Protein AF-A0A6G2KFV8-F1 (afdb_monomer)

Solvent-accessible surface area (backbone atoms only — not comparable to full-atom values): 31837 Å² total; per-residue (Å²): 136,83,90,79,91,78,92,77,85,84,80,80,82,82,79,88,70,97,73,97,74,91,83,79,81,68,75,62,82,68,76,101,48,87,56,85,79,65,83,84,80,94,67,101,70,89,86,90,82,91,81,86,88,82,90,82,88,82,77,94,87,75,88,81,57,76,75,61,52,57,63,55,63,76,72,65,71,82,65,66,60,55,58,54,51,53,56,53,50,54,60,48,49,65,55,48,68,64,46,82,80,54,82,88,60,75,66,58,58,55,54,52,43,51,51,52,48,50,56,52,33,51,54,20,47,77,71,74,42,78,67,59,44,83,49,84,52,51,34,25,35,55,49,11,44,48,27,55,77,68,27,35,41,52,61,57,42,61,56,43,40,44,61,64,44,41,33,22,31,47,71,41,48,39,37,67,49,77,40,72,47,49,57,52,39,72,85,55,85,88,72,70,73,74,64,59,76,61,66,69,60,56,49,52,53,50,51,52,53,36,61,73,32,73,68,43,31,50,58,71,61,38,82,67,45,44,28,35,14,67,7,70,28,71,66,66,71,47,54,21,41,22,43,34,32,25,33,65,24,56,48,67,78,38,68,79,46,40,50,76,36,30,37,39,33,26,30,29,41,32,85,76,28,39,60,39,79,96,55,61,41,39,37,35,24,39,36,72,60,64,48,75,49,43,64,24,19,45,43,41,28,79,56,73,66,79,53,51,69,63,31,34,49,42,58,59,68,61,93,93,59,80,80,94,64,61,60,47,72,49,80,41,79,47,82,33,45,46,57,47,85,78,41,58,83,84,44,71,53,50,88,44,73,69,47,36,54,50,32,45,50,55,29,61,73,51,50,40,73,40,67,64,47,79,29,41,56,37,66,17,78,38,52,53,63,59,84,46,34,39,42,39,30,28,72,43,41,72,56,42,72,73,68,48,47,18,31,44,31,42,35,36,41,26,31,41,93,90,39,83,34,71,29,27,31,35,47,38,38,34,38,62,89,79,37,31,52,53,84,57,70,60,88,95,56,99,40,61,49,78,38,42,29,69,42,78,75,56,74,52,32,38,26,39,72,90,39,55,36,24,48,47,52,55,35,78,53,58,87,89,39,72,40,29,57,54,36,36,52,52,48,56,70,54,44,56,76,73,35,69,26,42,37,38,52,28,83,67,43,69,57,86,58,27,27,19,51,45,24,30,72,94,42,50,47,61,56,57,37,46,76,65,68,34,36,48,72,22,68,70,44,43,73,55,45,72,72,47,83,87,38,92,82,61,120

Sequence (555 aa):
MEHQYIDGHDTCTSYNMRQNRTICILACMVGVTIILLSISIQNDSLLNGAHAGYMVSLKPDIVYSGTALLQAIASYDVLGILGVYAYATDKIDDKYNQVRKSKSVPGVYNEMRLYMLDLINMERSRAGLDPVVLGYNTAAQRHADSMLQNCFAGHWGINGLKPYMRYSLAGGYHPNGENVSGLEFCIEESHGYLPKGPLPEELEETMEGFMNSPGHRANILNPHNYAVNIGLAWDSYNIKVVQHFESNYVRFIEYPDIRNGVLTMSGSAVNSAALKPNNLQVQIYYDPTPHVLTLGQTSRTFCYNFGEIVTALRPPLDAGYYYTTDIFTTTGGGDRCPDPYDIPALAPAPTSPSDAYQLFLEAVDNISYAAPATNPWTDADVMYTSGDLFEVEADISSIIHRHGSGVYSIVVWGIAHGETAQIAEVALFYDAVLGGTYHWLDDLHWNTFRGKLTRIVNVDTLEIDDKLYRLALIDVPPSYDAAYHNATNIVQNACLPDSIVHVHIDRGQMDAPVHAQVWCKDIHLQSALLDGGHVDFDFVQCRATELKGDWVRCP

Mean predicted aligned error: 17.6 Å

pLDDT: mean 75.96, std 24.41, range [22.45, 98.81]

Nearest PDB structures (foldseek):
  8th8-assembly1_P  TM=5.393E-01  e=2.155E-07  Tetrahymena thermophila
  3lx0-assembly1_A  TM=8.471E-01  e=2.747E-04  Staphylococcus aureus
  8tid-assembly1_P  TM=4.625E-01  e=1.314E-07  Tetrahymena thermophila
  8a1v-assembly1_F  TM=3.158E-01  e=7.214E+00  Vibrio cholerae
  7c80-assembly1_H  TM=1.572E-01  e=7.214E+00  Mus musculus

Secondary structure (DSSP, 8-state):
-----------------SSS------EEE-SS-EEE-------SS--------------TT-PPPHHHHHHHHTT--THHHHHHHHHHHHHHHHHHHHHTTSS--HHHHHHHHHHHHHHHHHHHHHTTPPPPEEP--SHHHHHHHHHHHTT--SSS-TTS--HHHHHHHTT--S-EEEEEES-SS---GGG-PPPP--HHHHHHHHHHHHHHSHHHHHHHT-TT--EEEEEEEE-SS-EEEEEEEE---EEEEEEEEEETTEEEEEEEE-TT-B--TT--EEEEEEEEPP-PPPHHHHTT-S-----EEEEEEEPPPPTT---S-SEEEE---SEEPPPGGGS-TTPPPP-SHHHHHHHHHHHHHT-EEPPPEEEEEEE-SEEEEETTEEEEEEE-HHHHHHH-SEEEEEEEEEEETTEEEEEEEEEEEEETTTTEEE---STT-TTEEEEEEEEE-SSSEEEETTEEEEETTEEPPPTTSHHHHHHHHHHHHHS-TT-EEEEEE-GGG-SSSEEEEEEETTEEHHHHHHHTTSSEE-HHHHHH-SGGGG-TT--

Structure (mmCIF, N/CA/C/O backbone):
data_AF-A0A6G2KFV8-F1
#
_entry.id   AF-A0A6G2KFV8-F1
#
loop_
_atom_site.group_PDB
_atom_site.id
_atom_site.type_symbol
_atom_site.label_atom_id
_atom_site.label_alt_id
_atom_site.label_comp_id
_atom_site.label_asym_id
_atom_site.label_entity_id
_atom_site.label_seq_id
_atom_site.pdbx_PDB_ins_code
_atom_site.Cartn_x
_atom_site.Cartn_y
_atom_site.Cartn_z
_atom_site.occupancy
_atom_site.B_iso_or_equiv
_atom_site.auth_seq_id
_atom_site.auth_comp_id
_atom_site.auth_asym_id
_atom_site.auth_atom_id
_atom_site.pdbx_PDB_model_num
ATOM 1 N N . MET A 1 1 ? 73.328 3.911 -37.336 1.00 32.44 1 MET A N 1
ATOM 2 C CA . MET A 1 1 ? 72.843 3.983 -38.728 1.00 32.44 1 MET A CA 1
ATOM 3 C C . MET A 1 1 ? 71.522 3.249 -38.777 1.00 32.44 1 MET A C 1
ATOM 5 O O . MET A 1 1 ? 71.412 2.237 -38.104 1.00 32.44 1 MET A O 1
ATOM 9 N N . GLU A 1 2 ? 70.587 3.822 -39.533 1.00 23.27 2 GLU A N 1
ATOM 10 C CA . GLU A 1 2 ? 69.222 3.356 -39.825 1.00 23.27 2 GLU A CA 1
ATOM 11 C C . GLU A 1 2 ? 68.174 3.520 -38.713 1.00 23.27 2 GLU A C 1
ATOM 13 O O . GLU A 1 2 ? 67.916 2.645 -37.896 1.00 23.27 2 GLU A O 1
ATOM 18 N N . HIS A 1 3 ? 67.531 4.693 -38.754 1.00 22.45 3 HIS A N 1
ATOM 19 C CA . HIS A 1 3 ? 66.114 4.842 -38.442 1.00 22.45 3 HIS A CA 1
ATOM 20 C C . HIS A 1 3 ? 65.296 4.242 -39.596 1.00 22.45 3 HIS A C 1
ATOM 22 O O . HIS A 1 3 ? 65.500 4.629 -40.748 1.00 22.45 3 HIS A O 1
ATOM 28 N N . GLN A 1 4 ? 64.333 3.377 -39.283 1.00 22.66 4 GLN A N 1
ATOM 29 C CA . GLN A 1 4 ? 63.167 3.125 -40.127 1.00 22.66 4 GLN A CA 1
ATOM 30 C C . GLN A 1 4 ? 61.898 3.464 -39.339 1.00 22.66 4 GLN A C 1
ATOM 32 O O . GLN A 1 4 ? 61.749 3.091 -38.178 1.00 22.66 4 GLN A O 1
ATOM 37 N N . TYR A 1 5 ? 61.033 4.229 -40.000 1.00 24.56 5 TYR A N 1
ATOM 38 C CA . TYR A 1 5 ? 59.686 4.627 -39.600 1.00 24.56 5 TYR A CA 1
ATOM 39 C C . TYR A 1 5 ? 58.733 3.423 -39.604 1.00 24.56 5 TYR A C 1
ATOM 41 O O . TYR A 1 5 ? 58.722 2.674 -40.580 1.00 24.56 5 TYR A O 1
ATOM 49 N N . ILE A 1 6 ? 57.871 3.319 -38.589 1.00 25.27 6 ILE A N 1
ATOM 50 C CA . ILE A 1 6 ? 56.528 2.732 -38.704 1.00 25.27 6 ILE A CA 1
ATOM 51 C C . ILE A 1 6 ? 55.575 3.662 -37.937 1.00 25.27 6 ILE A C 1
ATOM 53 O O . ILE A 1 6 ? 55.817 3.957 -36.767 1.00 25.27 6 ILE A O 1
ATOM 57 N N . ASP A 1 7 ? 54.542 4.147 -38.630 1.00 28.91 7 ASP A N 1
ATOM 58 C CA . ASP A 1 7 ? 53.441 4.960 -38.102 1.00 28.91 7 ASP A CA 1
ATOM 59 C C . ASP A 1 7 ? 52.722 4.248 -36.945 1.00 28.91 7 ASP A C 1
ATOM 61 O O . ASP A 1 7 ? 52.235 3.126 -37.098 1.00 28.91 7 ASP A O 1
ATOM 65 N N . GLY A 1 8 ? 52.631 4.918 -35.795 1.00 26.02 8 GLY A N 1
ATOM 66 C CA . GLY A 1 8 ? 51.785 4.520 -34.674 1.00 26.02 8 GLY A CA 1
ATOM 67 C C . GLY A 1 8 ? 50.514 5.361 -34.661 1.00 26.02 8 GLY A C 1
ATOM 68 O O . GLY A 1 8 ? 50.577 6.579 -34.532 1.00 26.02 8 GLY A O 1
ATOM 69 N N . HIS A 1 9 ? 49.363 4.708 -34.805 1.00 24.81 9 HIS A N 1
ATOM 70 C CA . HIS A 1 9 ? 48.055 5.310 -34.576 1.00 24.81 9 HIS A CA 1
ATOM 71 C C . HIS A 1 9 ? 47.900 5.692 -33.095 1.00 24.81 9 HIS A C 1
ATOM 73 O O . HIS A 1 9 ? 47.838 4.816 -32.234 1.00 24.81 9 HIS A O 1
ATOM 79 N N . ASP A 1 10 ? 47.778 6.989 -32.813 1.00 26.77 10 ASP A N 1
ATOM 80 C CA . ASP A 1 10 ? 47.291 7.500 -31.533 1.00 26.77 10 ASP A CA 1
ATOM 81 C C . ASP A 1 10 ? 45.791 7.189 -31.397 1.00 26.77 10 ASP A C 1
ATOM 83 O O . ASP A 1 10 ? 44.950 7.786 -32.074 1.00 26.77 10 ASP A O 1
ATOM 87 N N . THR A 1 11 ? 45.424 6.262 -30.513 1.00 24.95 11 THR A N 1
ATOM 88 C CA . THR A 1 11 ? 44.036 6.093 -30.061 1.00 24.95 11 THR A CA 1
ATOM 89 C C . THR A 1 11 ? 43.848 6.795 -28.720 1.00 24.95 11 THR A C 1
ATOM 91 O O . THR A 1 11 ? 44.045 6.202 -27.663 1.00 24.95 11 THR A O 1
ATOM 94 N N . CYS A 1 12 ? 43.435 8.063 -28.756 1.00 22.55 12 CYS A N 1
ATOM 95 C CA . CYS A 1 12 ? 42.769 8.710 -27.627 1.00 22.55 12 CYS A CA 1
ATOM 96 C C . CYS A 1 12 ? 41.300 8.268 -27.613 1.00 22.55 12 CYS A C 1
ATOM 98 O O . CYS A 1 12 ? 40.485 8.801 -28.363 1.00 22.55 12 CYS A O 1
ATOM 100 N N . THR A 1 13 ? 40.932 7.309 -26.765 1.00 25.12 13 THR A N 1
ATOM 101 C CA . THR A 1 13 ? 39.520 7.067 -26.437 1.00 25.12 13 THR A CA 1
ATOM 102 C C . THR A 1 13 ? 39.031 8.174 -25.508 1.00 25.12 13 THR A C 1
ATOM 104 O O . THR A 1 13 ? 39.343 8.193 -24.320 1.00 25.12 13 THR A O 1
ATOM 107 N N . SER A 1 14 ? 38.274 9.126 -26.055 1.00 23.16 14 SER A N 1
ATOM 108 C CA . SER A 1 14 ? 37.564 10.137 -25.276 1.00 23.16 14 SER A CA 1
ATOM 109 C C . SER A 1 14 ? 36.336 9.509 -24.608 1.00 23.16 14 SER A C 1
ATOM 111 O O . SER A 1 14 ? 35.347 9.230 -25.285 1.00 23.16 14 SER A O 1
ATOM 113 N N . TYR A 1 15 ? 36.380 9.309 -23.291 1.00 25.45 15 TYR A N 1
ATOM 114 C CA . TYR A 1 15 ? 35.180 9.072 -22.485 1.00 25.45 15 TYR A CA 1
ATOM 115 C C . TYR A 1 15 ? 34.591 10.434 -22.098 1.00 25.45 15 TYR A C 1
ATOM 117 O O . TYR A 1 15 ? 35.244 11.241 -21.434 1.00 25.45 15 TYR A O 1
ATOM 125 N N . ASN A 1 16 ? 33.385 10.734 -22.574 1.00 24.31 16 ASN A N 1
ATOM 126 C CA . ASN A 1 16 ? 32.727 12.018 -22.347 1.00 24.31 16 ASN A CA 1
ATOM 127 C C . ASN A 1 16 ? 31.966 11.967 -21.012 1.00 24.31 16 ASN A C 1
ATOM 129 O O . ASN A 1 16 ? 30.789 11.624 -20.979 1.00 24.31 16 ASN A O 1
ATOM 133 N N . MET A 1 17 ? 32.648 12.273 -19.903 1.00 28.81 17 MET A N 1
ATOM 134 C CA . MET A 1 17 ? 32.009 12.478 -18.600 1.00 28.81 17 MET A CA 1
ATOM 135 C C . MET A 1 17 ? 31.539 13.929 -18.484 1.00 28.81 17 MET A C 1
ATOM 137 O O . MET A 1 17 ? 32.348 14.858 -18.400 1.00 28.81 17 MET A O 1
ATOM 141 N N . ARG A 1 18 ? 30.222 14.145 -18.427 1.00 27.22 18 ARG A N 1
ATOM 142 C CA . ARG A 1 18 ? 29.662 15.419 -17.963 1.00 27.22 18 ARG A CA 1
ATOM 143 C C . ARG A 1 18 ? 29.877 15.532 -16.449 1.00 27.22 18 ARG A C 1
ATOM 145 O O . ARG A 1 18 ? 28.985 15.191 -15.692 1.00 27.22 18 ARG A O 1
ATOM 152 N N . GLN A 1 19 ? 31.067 15.993 -16.054 1.00 27.56 19 GLN A N 1
ATOM 153 C CA . GLN A 1 19 ? 31.366 16.992 -15.007 1.00 27.56 19 GLN A CA 1
ATOM 154 C C . GLN A 1 19 ? 32.869 16.943 -14.621 1.00 27.56 19 GLN A C 1
ATOM 156 O O . GLN A 1 19 ? 33.313 16.119 -13.833 1.00 27.56 19 GLN A O 1
ATOM 161 N N . ASN A 1 20 ? 33.659 17.853 -15.209 1.00 31.77 20 ASN A N 1
ATOM 162 C CA . ASN A 1 20 ? 34.931 18.445 -14.742 1.00 31.77 20 ASN A CA 1
ATOM 163 C C . ASN A 1 20 ? 35.922 17.634 -13.860 1.00 31.77 20 ASN A C 1
ATOM 165 O O . ASN A 1 20 ? 36.468 18.173 -12.895 1.00 31.77 20 ASN A O 1
ATOM 169 N N . ARG A 1 21 ? 36.278 16.396 -14.230 1.00 27.09 21 ARG A N 1
ATOM 170 C CA . ARG A 1 21 ? 37.539 15.756 -13.793 1.00 27.09 21 ARG A CA 1
ATOM 171 C C . ARG A 1 21 ? 38.174 14.973 -14.943 1.00 27.09 21 ARG A C 1
ATOM 173 O O . ARG A 1 21 ? 37.601 14.000 -15.417 1.00 27.09 21 ARG A O 1
ATOM 180 N N . THR A 1 22 ? 39.361 15.386 -15.383 1.00 29.83 22 THR A N 1
ATOM 181 C CA . THR A 1 22 ? 40.116 14.699 -16.444 1.00 29.83 22 THR A CA 1
ATOM 182 C C . THR A 1 22 ? 41.170 13.793 -15.813 1.00 29.83 22 THR A C 1
ATOM 184 O O . THR A 1 22 ? 42.077 14.282 -15.144 1.00 29.83 22 THR A O 1
ATOM 187 N N . ILE A 1 23 ? 41.072 12.481 -16.032 1.00 30.88 23 ILE A N 1
ATOM 188 C CA . ILE A 1 23 ? 42.118 11.506 -15.694 1.00 30.88 23 ILE A CA 1
ATOM 189 C C . ILE A 1 23 ? 42.768 11.069 -17.011 1.00 30.88 23 ILE A C 1
ATOM 191 O O . ILE A 1 23 ? 42.093 10.511 -17.872 1.00 30.88 23 ILE A O 1
ATOM 195 N N . CYS A 1 24 ? 44.069 11.318 -17.179 1.00 27.39 24 CYS A N 1
ATOM 196 C CA . CYS A 1 24 ? 44.839 10.810 -18.318 1.00 27.39 24 CYS A CA 1
ATOM 197 C C . CYS A 1 24 ? 45.619 9.563 -17.891 1.00 27.39 24 CYS A C 1
ATOM 199 O O . CYS A 1 24 ? 46.504 9.651 -17.040 1.00 27.39 24 CYS A O 1
ATOM 201 N N . ILE A 1 25 ? 45.316 8.415 -18.496 1.00 31.41 25 ILE A N 1
ATOM 202 C CA . ILE A 1 25 ? 46.063 7.167 -18.304 1.00 31.41 25 ILE A CA 1
ATOM 203 C C . ILE A 1 25 ? 46.905 6.930 -19.555 1.00 31.41 25 ILE A C 1
ATOM 205 O O . ILE A 1 25 ? 46.363 6.764 -20.645 1.00 31.41 25 ILE A O 1
ATOM 209 N N . LEU A 1 26 ? 48.231 6.900 -19.400 1.00 30.39 26 LEU A N 1
ATOM 210 C CA . LEU A 1 26 ? 49.140 6.441 -20.447 1.00 30.39 26 LEU A CA 1
ATOM 211 C C . LEU A 1 26 ? 49.479 4.972 -20.166 1.00 30.39 26 LEU A C 1
ATOM 213 O O . LEU A 1 26 ? 50.249 4.671 -19.253 1.00 30.39 26 LEU A O 1
ATOM 217 N N . ALA A 1 27 ? 48.884 4.053 -20.923 1.00 33.19 27 ALA A N 1
ATOM 218 C CA . ALA A 1 27 ? 49.210 2.632 -20.865 1.00 33.19 27 ALA A CA 1
ATOM 219 C C . ALA A 1 27 ? 49.911 2.227 -22.163 1.00 33.19 27 ALA A C 1
ATOM 221 O O . ALA A 1 27 ? 49.411 2.495 -23.252 1.00 33.19 27 ALA A O 1
ATOM 222 N N . CYS A 1 28 ? 51.069 1.578 -22.049 1.00 27.94 28 CYS A N 1
ATOM 223 C CA . CYS A 1 28 ? 51.788 1.024 -23.191 1.00 27.94 28 CYS A CA 1
ATOM 224 C C . CYS A 1 28 ? 51.778 -0.503 -23.060 1.00 27.94 28 CYS A C 1
ATOM 226 O O . CYS A 1 28 ? 52.271 -1.041 -22.068 1.00 27.94 28 CYS A O 1
ATOM 228 N N . MET A 1 29 ? 51.178 -1.202 -24.026 1.00 26.39 29 MET A N 1
ATOM 229 C CA . MET A 1 29 ? 51.143 -2.665 -24.039 1.00 26.39 29 MET A CA 1
ATOM 230 C C . MET A 1 29 ? 52.437 -3.222 -24.634 1.00 26.39 29 MET A C 1
ATOM 232 O O . MET A 1 29 ? 52.751 -2.975 -25.796 1.00 26.39 29 MET A O 1
ATOM 236 N N . VAL A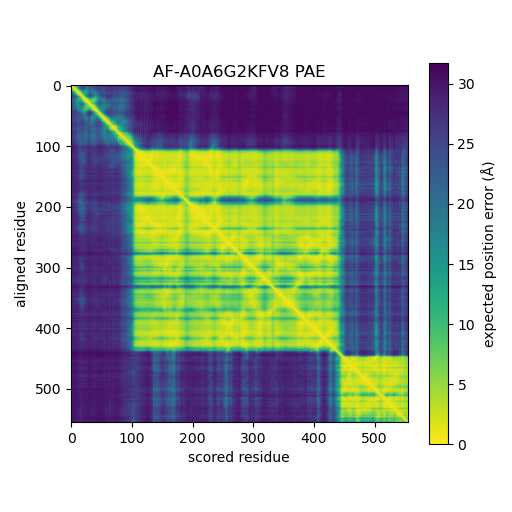 1 30 ? 53.148 -4.045 -23.863 1.00 29.17 30 VAL A N 1
ATOM 237 C CA . VAL A 1 30 ? 54.183 -4.947 -24.385 1.00 29.17 30 VAL A CA 1
ATOM 238 C C . VAL A 1 30 ? 53.871 -6.354 -23.870 1.00 29.17 30 VAL A C 1
ATOM 240 O O . VAL A 1 30 ? 54.251 -6.725 -22.763 1.00 29.17 30 VAL A O 1
ATOM 243 N N . GLY A 1 31 ? 53.140 -7.139 -24.666 1.00 44.56 31 GLY A N 1
ATOM 244 C CA . GLY A 1 31 ? 52.708 -8.496 -24.298 1.00 44.56 31 GLY A CA 1
ATOM 245 C C . GLY A 1 31 ? 51.585 -8.546 -23.246 1.00 44.56 31 GLY A C 1
ATOM 246 O O . GLY A 1 31 ? 50.842 -7.586 -23.073 1.00 44.56 31 GLY A O 1
ATOM 247 N N . VAL A 1 32 ? 51.447 -9.684 -22.546 1.00 28.80 32 VAL A N 1
ATOM 248 C CA . VAL A 1 32 ? 50.352 -9.989 -21.585 1.00 28.80 32 VAL A CA 1
ATOM 249 C C . VAL A 1 32 ? 50.606 -9.368 -20.199 1.00 28.80 32 VAL A C 1
ATOM 251 O O . VAL A 1 32 ? 50.315 -9.953 -19.160 1.00 28.80 32 VAL A O 1
ATOM 254 N N . THR A 1 33 ? 51.228 -8.194 -20.135 1.00 28.53 33 THR A N 1
ATOM 255 C CA . THR A 1 33 ? 51.531 -7.530 -18.861 1.00 28.53 33 THR A CA 1
ATOM 256 C C . THR A 1 33 ? 51.284 -6.036 -18.993 1.00 28.53 33 THR A C 1
ATOM 258 O O . THR A 1 33 ? 51.899 -5.364 -19.817 1.00 28.53 33 THR A O 1
ATOM 261 N N . ILE A 1 34 ? 50.365 -5.519 -18.175 1.00 32.94 34 ILE A N 1
ATOM 262 C CA . ILE A 1 34 ? 50.053 -4.091 -18.093 1.00 32.94 34 ILE A CA 1
ATOM 263 C C . ILE A 1 34 ? 51.045 -3.453 -17.117 1.00 32.94 34 ILE A C 1
ATOM 265 O O . ILE A 1 34 ? 51.062 -3.790 -15.935 1.00 32.94 34 ILE A O 1
ATOM 269 N N . ILE A 1 35 ? 51.877 -2.534 -17.611 1.00 31.20 35 ILE A N 1
ATOM 270 C CA . ILE A 1 35 ? 52.772 -1.723 -16.780 1.00 31.20 35 ILE A CA 1
ATOM 271 C C . ILE A 1 35 ? 52.140 -0.335 -16.630 1.00 31.20 35 ILE A C 1
ATOM 273 O O . ILE A 1 35 ? 52.079 0.435 -17.587 1.00 31.20 35 ILE A O 1
ATOM 277 N N . LEU A 1 36 ? 51.672 -0.010 -15.422 1.00 30.59 36 LEU A N 1
ATOM 278 C CA . LEU A 1 36 ? 51.226 1.338 -15.057 1.00 30.59 36 LEU A CA 1
ATOM 279 C C . LEU A 1 36 ? 52.456 2.219 -14.813 1.00 30.59 36 LEU A C 1
ATOM 281 O O . LEU A 1 36 ? 53.179 2.013 -13.839 1.00 30.59 36 LEU A O 1
ATOM 285 N N . LEU A 1 37 ? 52.713 3.184 -15.701 1.00 30.09 37 LEU A N 1
ATOM 286 C CA . LEU A 1 37 ? 53.925 4.012 -15.636 1.00 30.09 37 LEU A CA 1
ATOM 287 C C . LEU A 1 37 ? 53.762 5.348 -14.894 1.00 30.09 37 LEU A C 1
ATOM 289 O O . LEU A 1 37 ? 54.775 5.972 -14.597 1.00 30.09 37 LEU A O 1
ATOM 293 N N . SER A 1 38 ? 52.551 5.804 -14.555 1.00 31.42 38 SER A N 1
ATOM 294 C CA . SER A 1 38 ? 52.304 6.854 -13.540 1.00 31.42 38 SER A CA 1
ATOM 295 C C . SER A 1 38 ? 50.818 7.213 -13.445 1.00 31.42 38 SER A C 1
ATOM 297 O O . SER A 1 38 ? 50.077 7.093 -14.416 1.00 31.42 38 SER A O 1
ATOM 299 N N . ILE A 1 39 ? 50.400 7.696 -12.272 1.00 31.22 39 ILE A N 1
ATOM 300 C CA . ILE A 1 39 ? 49.141 8.420 -12.062 1.00 31.22 39 ILE A CA 1
ATOM 301 C C . ILE A 1 39 ? 49.542 9.829 -11.620 1.00 31.22 39 ILE A C 1
ATOM 303 O O . ILE A 1 39 ? 50.256 9.979 -10.630 1.00 31.22 39 ILE A O 1
ATOM 307 N N . SER A 1 40 ? 49.121 10.861 -12.353 1.00 28.83 40 SER A N 1
ATOM 308 C CA . SER A 1 40 ? 49.278 12.254 -11.925 1.00 28.83 40 SER A CA 1
ATOM 309 C C . SER A 1 40 ? 47.907 12.816 -11.574 1.00 28.83 40 SER A C 1
ATOM 311 O O . SER A 1 40 ? 47.023 12.881 -12.424 1.00 28.83 40 SER A O 1
ATOM 313 N N . ILE A 1 41 ? 47.732 13.196 -10.309 1.00 29.50 41 ILE A N 1
ATOM 314 C CA . ILE A 1 41 ? 46.563 13.929 -9.823 1.00 29.50 41 ILE A CA 1
ATOM 315 C C . ILE A 1 41 ? 47.029 15.371 -9.632 1.00 29.50 41 ILE A C 1
ATOM 317 O O . ILE A 1 41 ? 47.791 15.654 -8.709 1.00 29.50 41 ILE A O 1
ATOM 321 N N . GLN A 1 42 ? 46.619 16.286 -10.509 1.00 27.58 42 GLN A N 1
ATOM 322 C CA . GLN A 1 42 ? 46.825 17.712 -10.263 1.00 27.58 42 GLN A CA 1
ATOM 323 C C . GLN A 1 42 ? 45.764 18.204 -9.278 1.00 27.58 42 GLN A C 1
ATOM 325 O O . GLN A 1 42 ? 44.631 18.477 -9.659 1.00 27.58 42 GLN A O 1
ATOM 330 N N . ASN A 1 43 ? 46.156 18.328 -8.012 1.00 26.61 43 ASN A N 1
ATOM 331 C CA . ASN A 1 43 ? 45.535 19.254 -7.075 1.00 26.61 43 ASN A CA 1
ATOM 332 C C . ASN A 1 43 ? 46.543 20.374 -6.808 1.00 26.61 43 ASN A C 1
ATOM 334 O O . ASN A 1 43 ? 47.690 20.106 -6.442 1.00 26.61 43 ASN A O 1
ATOM 338 N N . ASP A 1 44 ? 46.120 21.624 -6.983 1.00 29.88 44 ASP A N 1
ATOM 339 C CA . ASP A 1 44 ? 46.871 22.789 -6.523 1.00 29.88 44 ASP A CA 1
ATOM 340 C C . ASP A 1 44 ? 46.979 22.747 -4.992 1.00 29.88 44 ASP A C 1
ATOM 342 O O . ASP A 1 44 ? 46.075 23.177 -4.281 1.00 29.88 44 ASP A O 1
ATOM 346 N N . SER A 1 45 ? 48.062 22.151 -4.484 1.00 25.05 45 SER A N 1
ATOM 347 C CA . SER A 1 45 ? 48.884 22.582 -3.338 1.00 25.05 45 SER A CA 1
ATOM 348 C C . SER A 1 45 ? 49.633 21.403 -2.689 1.00 25.05 45 SER A C 1
ATOM 350 O O . SER A 1 45 ? 49.042 20.435 -2.233 1.00 25.05 45 SER A O 1
ATOM 352 N N . LEU A 1 46 ? 50.964 21.553 -2.621 1.00 27.84 46 LEU A N 1
ATOM 353 C CA . LEU A 1 46 ? 51.902 20.984 -1.636 1.00 27.84 46 LEU A CA 1
ATOM 354 C C . LEU A 1 46 ? 51.860 19.463 -1.357 1.00 27.84 46 LEU A C 1
ATOM 356 O O . LEU A 1 46 ? 51.108 19.010 -0.505 1.00 27.84 46 LEU A O 1
ATOM 360 N N . LEU A 1 47 ? 52.833 18.719 -1.905 1.00 25.17 47 LEU A N 1
ATOM 361 C CA . LEU A 1 47 ? 53.897 18.036 -1.133 1.00 25.17 47 LEU A CA 1
ATOM 362 C C . LEU A 1 47 ? 54.801 17.182 -2.044 1.00 25.17 47 LEU A C 1
ATOM 364 O O . LEU A 1 47 ? 54.347 16.340 -2.811 1.00 25.17 47 LEU A O 1
ATOM 368 N N . ASN A 1 48 ? 56.110 17.411 -1.916 1.00 30.92 48 ASN A N 1
ATOM 369 C CA . ASN A 1 48 ? 57.185 16.580 -2.457 1.00 30.92 48 ASN A CA 1
ATOM 370 C C . ASN A 1 48 ? 57.343 15.302 -1.618 1.00 30.92 48 ASN A C 1
ATOM 372 O O . ASN A 1 48 ? 57.417 15.390 -0.394 1.00 30.92 48 ASN A O 1
ATOM 376 N N . GLY A 1 49 ? 57.531 14.147 -2.258 1.00 24.58 49 GLY A N 1
ATOM 377 C CA . GLY A 1 49 ? 57.994 12.934 -1.578 1.00 24.58 49 GLY A CA 1
ATOM 378 C C . GLY A 1 49 ? 58.072 11.726 -2.507 1.00 24.58 49 GLY A C 1
ATOM 379 O O . GLY A 1 49 ? 57.054 11.229 -2.970 1.00 24.58 49 GLY A O 1
ATOM 380 N N . ALA A 1 50 ? 59.286 11.259 -2.791 1.00 29.78 50 ALA A N 1
ATOM 381 C CA . ALA A 1 50 ? 59.546 10.033 -3.540 1.00 29.78 50 ALA A CA 1
ATOM 382 C C . ALA A 1 50 ? 59.345 8.797 -2.647 1.00 29.78 50 ALA A C 1
ATOM 384 O O . ALA A 1 50 ? 59.913 8.760 -1.559 1.00 29.78 50 ALA A O 1
ATOM 385 N N . HIS A 1 51 ? 58.644 7.759 -3.122 1.00 23.91 51 HIS A N 1
ATOM 386 C CA . HIS A 1 51 ? 58.674 6.431 -2.495 1.00 23.91 51 HIS A CA 1
ATOM 387 C C . HIS A 1 51 ? 58.731 5.296 -3.527 1.00 23.91 51 HIS A C 1
ATOM 389 O O . HIS A 1 51 ? 58.076 5.323 -4.566 1.00 23.91 51 HIS A O 1
ATOM 395 N N . ALA A 1 52 ? 59.603 4.333 -3.222 1.00 24.31 52 ALA A N 1
ATOM 396 C CA . ALA A 1 52 ? 60.017 3.199 -4.036 1.00 24.31 52 ALA A CA 1
ATOM 397 C C . ALA A 1 52 ? 58.943 2.100 -4.123 1.00 24.31 52 ALA A C 1
ATOM 399 O O . ALA A 1 52 ? 58.274 1.803 -3.136 1.00 24.31 52 ALA A O 1
ATOM 400 N N . GLY A 1 53 ? 58.821 1.464 -5.293 1.00 22.91 53 GLY A N 1
ATOM 401 C CA . GLY A 1 53 ? 57.928 0.323 -5.510 1.00 22.91 53 GLY A CA 1
ATOM 402 C C . GLY A 1 53 ? 58.516 -1.002 -5.011 1.00 22.91 53 GLY A C 1
ATOM 403 O O . GLY A 1 53 ? 59.706 -1.264 -5.186 1.00 22.91 53 GLY A O 1
ATOM 404 N N . TYR A 1 54 ? 57.659 -1.855 -4.445 1.00 23.72 54 TYR A N 1
ATOM 405 C CA . TYR A 1 54 ? 57.942 -3.267 -4.170 1.00 23.72 54 TYR A CA 1
ATOM 406 C C . TYR A 1 54 ? 57.038 -4.159 -5.032 1.00 23.72 54 TYR A C 1
ATOM 408 O O . TYR A 1 54 ? 55.848 -3.889 -5.172 1.00 23.72 54 TYR A O 1
ATOM 416 N N . MET A 1 55 ? 57.605 -5.231 -5.596 1.00 22.50 55 MET A N 1
ATOM 417 C CA . MET A 1 55 ? 56.868 -6.290 -6.299 1.00 22.50 55 MET A CA 1
ATOM 418 C C . MET A 1 55 ? 56.516 -7.427 -5.333 1.00 22.50 55 MET A C 1
ATOM 420 O O . MET A 1 55 ? 57.393 -7.918 -4.623 1.00 22.50 55 MET A O 1
ATOM 424 N N . VAL A 1 56 ? 55.272 -7.914 -5.375 1.00 25.98 56 VAL A N 1
ATOM 425 C CA . VAL A 1 56 ? 54.871 -9.194 -4.767 1.00 25.98 56 VAL A CA 1
ATOM 426 C C . VAL A 1 56 ? 54.306 -10.098 -5.862 1.00 25.98 56 VAL A C 1
ATOM 428 O O . VAL A 1 56 ? 53.444 -9.685 -6.630 1.00 25.98 56 VAL A O 1
ATOM 431 N N . SER A 1 57 ? 54.807 -11.334 -5.943 1.00 25.70 57 SER A N 1
ATOM 432 C CA . SER A 1 57 ? 54.328 -12.372 -6.864 1.00 25.70 57 SER A CA 1
ATOM 433 C C . SER A 1 57 ? 53.495 -13.391 -6.086 1.00 25.70 57 SER A C 1
ATOM 435 O O . SER A 1 57 ? 54.010 -14.038 -5.174 1.00 25.70 57 SER A O 1
ATOM 437 N N . LEU A 1 58 ? 52.214 -13.534 -6.436 1.00 31.45 58 LEU A N 1
ATOM 438 C CA . LEU A 1 58 ? 51.356 -14.617 -5.950 1.00 31.45 58 LEU A CA 1
ATOM 439 C C . LEU A 1 58 ? 51.262 -15.717 -7.015 1.00 31.45 58 LEU A C 1
ATOM 441 O O . LEU A 1 58 ? 51.166 -15.431 -8.208 1.00 31.45 58 LEU A O 1
ATOM 445 N N . LYS A 1 59 ? 51.335 -16.981 -6.578 1.00 27.98 59 LYS A N 1
ATOM 446 C CA . LYS A 1 59 ? 51.269 -18.157 -7.459 1.00 27.98 59 LYS A CA 1
ATOM 447 C C . LYS A 1 59 ? 49.808 -18.515 -7.786 1.00 27.98 59 LYS A C 1
ATOM 449 O O . LYS A 1 59 ? 48.987 -18.485 -6.874 1.00 27.98 59 LYS A O 1
ATOM 454 N N . PRO A 1 60 ? 49.502 -18.916 -9.031 1.00 30.72 60 PRO A N 1
ATOM 455 C CA . PRO A 1 60 ? 48.128 -19.025 -9.534 1.00 30.72 60 PRO A CA 1
ATOM 456 C C . PRO A 1 60 ? 47.305 -20.231 -9.034 1.00 30.72 60 PRO A C 1
ATOM 458 O O . PRO A 1 60 ? 46.101 -20.250 -9.257 1.00 30.72 60 PRO A O 1
ATOM 461 N N . ASP A 1 61 ? 47.896 -21.198 -8.317 1.00 30.39 61 ASP A N 1
ATOM 462 C CA . ASP A 1 61 ? 47.275 -22.527 -8.141 1.00 30.39 61 ASP A CA 1
ATOM 463 C C . ASP A 1 61 ? 47.004 -22.953 -6.677 1.00 30.39 61 ASP A C 1
ATOM 465 O O . ASP A 1 61 ? 47.076 -24.139 -6.353 1.00 30.39 61 ASP A O 1
ATOM 469 N N . ILE A 1 62 ? 46.704 -22.026 -5.756 1.00 30.75 62 ILE A N 1
ATOM 470 C CA . ILE A 1 62 ? 46.382 -22.366 -4.349 1.00 30.75 62 ILE A CA 1
ATOM 471 C C . ILE A 1 62 ? 44.982 -21.874 -3.955 1.00 30.75 62 ILE A C 1
ATOM 473 O O . ILE A 1 62 ? 44.664 -20.697 -4.097 1.00 30.75 62 ILE A O 1
ATOM 477 N N . VAL A 1 63 ? 44.167 -22.771 -3.385 1.00 30.62 63 VAL A N 1
ATOM 478 C CA . VAL A 1 63 ? 42.887 -22.454 -2.724 1.00 30.62 63 VAL A CA 1
ATOM 479 C C . VAL A 1 63 ? 43.146 -22.171 -1.241 1.00 30.62 63 VAL A C 1
ATOM 481 O O . VAL A 1 63 ? 43.645 -23.037 -0.523 1.00 30.62 63 VAL A O 1
ATOM 484 N N . TYR A 1 64 ? 42.798 -20.974 -0.766 1.00 37.09 64 TYR A N 1
ATOM 485 C CA . TYR A 1 64 ? 42.945 -20.589 0.642 1.00 37.09 64 TYR A CA 1
ATOM 486 C C . TYR A 1 64 ? 41.651 -20.877 1.425 1.00 37.09 64 TYR A C 1
ATOM 488 O O . TYR A 1 64 ? 40.591 -20.357 1.089 1.00 37.09 64 TYR A O 1
ATOM 496 N N . SER A 1 65 ? 41.720 -21.690 2.488 1.00 32.34 65 SER A N 1
ATOM 497 C CA . SER A 1 65 ? 40.596 -21.906 3.417 1.00 32.34 65 SER A CA 1
ATOM 498 C C . SER A 1 65 ? 40.450 -20.742 4.408 1.00 32.34 65 SER A C 1
ATOM 500 O O . SER A 1 65 ? 41.454 -20.186 4.856 1.00 32.34 65 SER A O 1
ATOM 502 N N . GLY A 1 66 ? 39.211 -20.415 4.798 1.00 30.98 66 GLY A N 1
ATOM 503 C CA . GLY A 1 66 ? 38.807 -19.149 5.440 1.00 30.98 66 GLY A CA 1
ATOM 504 C C . GLY A 1 66 ? 39.579 -18.663 6.679 1.00 30.98 66 GLY A C 1
ATOM 505 O O . GLY A 1 66 ? 39.602 -17.464 6.935 1.00 30.98 66 GLY A O 1
ATOM 506 N N . THR A 1 67 ? 40.279 -19.522 7.422 1.00 33.94 67 THR A N 1
ATOM 507 C CA . THR A 1 67 ? 41.108 -19.095 8.568 1.00 33.94 67 THR A CA 1
ATOM 508 C C . THR A 1 67 ? 42.479 -18.536 8.167 1.00 33.94 67 THR A C 1
ATOM 510 O O . THR A 1 67 ? 43.016 -17.689 8.877 1.00 33.94 67 THR A O 1
ATOM 513 N N . ALA A 1 68 ? 43.022 -18.927 7.009 1.00 33.47 68 ALA A N 1
ATOM 514 C CA . ALA A 1 68 ? 44.268 -18.366 6.473 1.00 33.47 68 ALA A CA 1
ATOM 515 C C . ALA A 1 68 ? 44.056 -16.976 5.839 1.00 33.47 68 ALA A C 1
ATOM 517 O O . ALA A 1 68 ? 44.967 -16.151 5.831 1.00 33.47 68 ALA A O 1
ATOM 518 N N . LEU A 1 69 ? 42.836 -16.692 5.361 1.00 35.00 69 LEU A N 1
ATOM 519 C CA . LEU A 1 69 ? 42.452 -15.412 4.755 1.00 35.00 69 LEU A CA 1
ATOM 520 C C . LEU A 1 69 ? 42.383 -14.283 5.802 1.00 35.00 69 LEU A C 1
ATOM 522 O O . LEU A 1 69 ? 42.876 -13.185 5.570 1.00 35.00 69 LEU A O 1
ATOM 526 N N . LEU A 1 70 ? 41.862 -14.582 6.997 1.00 32.50 70 LEU A N 1
ATOM 527 C CA . LEU A 1 70 ? 41.786 -13.640 8.122 1.00 32.50 70 LEU A CA 1
ATOM 528 C C . LEU A 1 70 ? 43.165 -13.252 8.682 1.00 32.50 70 LEU A C 1
ATOM 530 O O . LEU A 1 70 ? 43.357 -12.110 9.093 1.00 32.50 70 LEU A O 1
ATOM 534 N N . GLN A 1 71 ? 44.146 -14.160 8.649 1.00 33.22 71 GLN A N 1
ATOM 535 C CA . GLN A 1 71 ? 45.525 -13.833 9.036 1.00 33.22 71 GLN A CA 1
ATOM 536 C C . GLN A 1 71 ? 46.253 -12.989 7.976 1.00 33.22 71 GLN A C 1
ATOM 538 O O . GLN A 1 71 ? 47.122 -12.196 8.333 1.00 33.22 71 GLN A O 1
ATOM 543 N N . ALA A 1 72 ? 45.874 -13.098 6.697 1.00 33.62 72 ALA A N 1
ATOM 544 C CA . ALA A 1 72 ? 46.437 -12.273 5.626 1.00 33.62 72 ALA A CA 1
ATOM 545 C C . ALA A 1 72 ? 45.866 -10.839 5.629 1.00 33.62 72 ALA A C 1
ATOM 547 O O . ALA A 1 72 ? 46.608 -9.881 5.426 1.00 33.62 72 ALA A O 1
ATOM 548 N N . ILE A 1 73 ? 44.573 -10.681 5.939 1.00 38.22 73 ILE A N 1
ATOM 549 C CA . ILE A 1 73 ? 43.881 -9.378 6.016 1.00 38.22 73 ILE A CA 1
ATOM 550 C C . ILE A 1 73 ? 44.381 -8.530 7.199 1.00 38.22 73 ILE A C 1
ATOM 552 O O . ILE A 1 73 ? 44.388 -7.305 7.125 1.00 38.22 73 ILE A O 1
ATOM 556 N N . ALA A 1 74 ? 44.878 -9.157 8.269 1.00 31.89 74 ALA A N 1
ATOM 557 C CA . ALA A 1 74 ? 45.373 -8.449 9.449 1.00 31.89 74 ALA A CA 1
ATOM 558 C C . ALA A 1 74 ? 46.730 -7.737 9.255 1.00 31.89 74 ALA A C 1
ATOM 560 O O . ALA A 1 74 ? 47.245 -7.180 10.224 1.00 31.89 74 ALA A O 1
ATOM 561 N N . SER A 1 75 ? 47.339 -7.767 8.059 1.00 35.12 75 SER A N 1
ATOM 562 C CA . SER A 1 75 ? 48.695 -7.225 7.885 1.00 35.12 75 SER A CA 1
ATOM 563 C C . SER A 1 75 ? 48.976 -6.280 6.710 1.00 35.12 75 SER A C 1
ATOM 565 O O . SER A 1 75 ? 50.024 -5.653 6.799 1.00 35.12 75 SER A O 1
ATOM 567 N N . TYR A 1 76 ? 48.122 -6.060 5.693 1.00 32.06 76 TYR A N 1
ATOM 568 C CA . TYR A 1 76 ? 48.455 -5.088 4.622 1.00 32.06 76 TYR A CA 1
ATOM 569 C C . TYR A 1 76 ? 47.271 -4.396 3.908 1.00 32.06 76 TYR A C 1
ATOM 571 O O . TYR A 1 76 ? 46.181 -4.945 3.776 1.00 32.06 76 TYR A O 1
ATOM 579 N N . ASP A 1 77 ? 47.574 -3.174 3.445 1.00 39.47 77 ASP A N 1
ATOM 580 C CA . ASP A 1 77 ? 46.739 -2.092 2.902 1.00 39.47 77 ASP A CA 1
ATOM 581 C C . ASP A 1 77 ? 45.846 -2.390 1.676 1.00 39.47 77 ASP A C 1
ATOM 583 O O . ASP A 1 77 ? 46.237 -3.080 0.734 1.00 39.47 77 ASP A O 1
ATOM 587 N N . VAL A 1 78 ? 44.677 -1.729 1.704 1.00 32.66 78 VAL A N 1
ATOM 588 C CA . VAL A 1 78 ? 43.716 -1.190 0.699 1.00 32.66 78 VAL A CA 1
ATOM 589 C C . VAL A 1 78 ? 43.763 -1.645 -0.781 1.00 32.66 78 VAL A C 1
ATOM 591 O O . VAL A 1 78 ? 42.718 -1.702 -1.423 1.00 32.66 78 VAL A O 1
ATOM 594 N N . LEU A 1 79 ? 44.900 -2.032 -1.356 1.00 32.00 79 LEU A N 1
ATOM 595 C CA . LEU A 1 79 ? 45.013 -2.442 -2.768 1.00 32.00 79 LEU A CA 1
ATOM 596 C C . LEU A 1 79 ? 44.568 -3.890 -3.041 1.00 32.00 79 LEU A C 1
ATOM 598 O O . LEU A 1 79 ? 44.164 -4.204 -4.160 1.00 32.00 79 LEU A O 1
ATOM 602 N N . GLY A 1 80 ? 44.567 -4.765 -2.029 1.00 29.72 80 GLY A N 1
ATOM 603 C CA . GLY A 1 80 ? 44.058 -6.139 -2.164 1.00 29.72 80 GLY A CA 1
ATOM 604 C C . GLY A 1 80 ? 42.536 -6.224 -2.346 1.00 29.72 80 GLY A C 1
ATOM 605 O O . GLY A 1 80 ? 42.040 -7.169 -2.955 1.00 29.72 80 GLY A O 1
ATOM 606 N N . ILE A 1 81 ? 41.797 -5.214 -1.875 1.00 33.03 81 ILE A N 1
ATOM 607 C CA . ILE A 1 81 ? 40.329 -5.161 -1.955 1.00 33.03 81 ILE A CA 1
ATOM 608 C C . ILE A 1 81 ? 39.876 -4.894 -3.400 1.00 33.03 81 ILE A C 1
ATOM 610 O O . ILE A 1 81 ? 38.925 -5.515 -3.869 1.00 33.03 81 ILE A O 1
ATOM 614 N N . LEU A 1 82 ? 40.608 -4.056 -4.142 1.00 31.03 82 LEU A N 1
ATOM 615 C CA . LEU A 1 82 ? 40.283 -3.696 -5.529 1.00 31.03 82 LEU A CA 1
ATOM 616 C C . LEU A 1 82 ? 40.509 -4.846 -6.522 1.00 31.03 82 LEU A C 1
ATOM 618 O O . LEU A 1 82 ? 39.721 -5.016 -7.448 1.00 31.03 82 LEU A O 1
ATOM 622 N N . GLY A 1 83 ? 41.543 -5.670 -6.320 1.00 30.42 83 GLY A N 1
ATOM 623 C CA . GLY A 1 83 ? 41.825 -6.812 -7.201 1.00 30.42 83 GLY A CA 1
ATOM 624 C C . GLY A 1 83 ? 40.801 -7.946 -7.082 1.00 30.42 83 GLY A C 1
ATOM 625 O O . GLY A 1 83 ? 40.480 -8.597 -8.074 1.00 30.42 83 GLY A O 1
ATOM 626 N N . VAL A 1 84 ? 40.250 -8.157 -5.882 1.00 33.16 84 VAL A N 1
ATOM 627 C CA . VAL A 1 84 ? 39.176 -9.137 -5.648 1.00 33.16 84 VAL A CA 1
ATOM 628 C C . VAL A 1 84 ? 37.845 -8.628 -6.209 1.00 33.16 84 VAL A C 1
ATOM 630 O O . VAL A 1 84 ? 37.105 -9.415 -6.797 1.00 33.16 84 VAL A O 1
ATOM 633 N N . TYR A 1 85 ? 37.579 -7.320 -6.107 1.00 31.23 85 TYR A N 1
ATOM 634 C CA . TYR A 1 85 ? 36.410 -6.686 -6.724 1.00 31.23 85 TYR A CA 1
ATOM 635 C C . TYR A 1 85 ? 36.452 -6.803 -8.256 1.00 31.23 85 TYR A C 1
ATOM 637 O O . TYR A 1 85 ? 35.491 -7.274 -8.853 1.00 31.23 85 TYR A O 1
ATOM 645 N N . ALA A 1 86 ? 37.595 -6.492 -8.880 1.00 30.98 86 ALA A N 1
ATOM 646 C CA . ALA A 1 86 ? 37.757 -6.533 -10.336 1.00 30.98 86 ALA A CA 1
ATOM 647 C C . ALA A 1 86 ? 37.658 -7.954 -10.933 1.00 30.98 86 ALA A C 1
ATOM 649 O O . ALA A 1 86 ? 37.119 -8.141 -12.019 1.00 30.98 86 ALA A O 1
ATOM 650 N N . TYR A 1 87 ? 38.156 -8.980 -10.232 1.00 30.38 87 TYR A N 1
ATOM 651 C CA . TYR A 1 87 ? 38.041 -10.370 -10.696 1.00 30.38 87 TYR A CA 1
ATOM 652 C C . TYR A 1 87 ? 36.613 -10.922 -10.551 1.00 30.38 87 TYR A C 1
ATOM 654 O O . TYR A 1 87 ? 36.174 -11.742 -11.361 1.00 30.38 87 TYR A O 1
ATOM 662 N N . ALA A 1 88 ? 35.877 -10.476 -9.528 1.00 33.38 88 ALA A N 1
ATOM 663 C CA . ALA A 1 88 ? 34.469 -10.818 -9.362 1.00 33.38 88 ALA A CA 1
ATOM 664 C C . ALA A 1 88 ? 33.598 -10.151 -10.440 1.00 33.38 88 ALA A C 1
ATOM 666 O O . ALA A 1 88 ? 32.738 -10.826 -11.002 1.00 33.38 88 ALA A O 1
ATOM 667 N N . THR A 1 89 ? 33.859 -8.884 -10.788 1.00 34.59 89 THR A N 1
ATOM 668 C CA . THR A 1 89 ? 33.132 -8.170 -11.852 1.00 34.59 89 THR A CA 1
ATOM 669 C C . THR A 1 89 ? 33.378 -8.778 -13.235 1.00 34.59 89 THR A C 1
ATOM 671 O O . THR A 1 89 ? 32.423 -8.989 -13.972 1.00 34.59 89 THR A O 1
ATOM 674 N N . ASP A 1 90 ? 34.612 -9.184 -13.554 1.00 32.16 90 ASP A N 1
ATOM 675 C CA . ASP A 1 90 ? 34.968 -9.758 -14.867 1.00 32.16 90 ASP A CA 1
ATOM 676 C C . ASP A 1 90 ? 34.279 -11.120 -15.122 1.00 32.16 90 ASP A C 1
ATOM 678 O O . ASP A 1 90 ? 33.775 -11.411 -16.207 1.00 32.16 90 ASP A O 1
ATOM 682 N N . LYS A 1 91 ? 34.142 -11.952 -14.077 1.00 32.47 91 LYS A N 1
ATOM 683 C CA . LYS A 1 91 ? 33.382 -13.216 -14.153 1.00 32.47 91 LYS A CA 1
ATOM 684 C C . LYS A 1 91 ? 31.863 -13.024 -14.199 1.00 32.47 91 LYS A C 1
ATOM 686 O O . LYS A 1 91 ? 31.163 -13.917 -14.686 1.00 32.47 91 LYS A O 1
ATOM 691 N N . ILE A 1 92 ? 31.354 -11.910 -13.672 1.00 41.28 92 ILE A N 1
ATOM 692 C CA . ILE A 1 92 ? 29.940 -11.530 -13.769 1.00 41.28 92 ILE A CA 1
ATOM 693 C C . ILE A 1 92 ? 29.642 -11.031 -15.192 1.00 41.28 92 ILE A C 1
ATOM 695 O O . ILE A 1 92 ? 28.663 -11.485 -15.787 1.00 41.28 92 ILE A O 1
ATOM 699 N N . ASP A 1 93 ? 30.526 -10.221 -15.780 1.00 40.91 93 ASP A N 1
ATOM 700 C CA . ASP A 1 93 ? 30.388 -9.675 -17.138 1.00 40.91 93 ASP A CA 1
ATOM 701 C C . ASP A 1 93 ? 30.384 -10.751 -18.234 1.00 40.91 93 ASP A C 1
ATOM 703 O O . ASP A 1 93 ? 29.543 -10.722 -19.140 1.00 40.91 93 ASP A O 1
ATOM 707 N N . ASP A 1 94 ? 31.251 -11.762 -18.136 1.00 41.50 94 ASP A N 1
ATOM 708 C CA . ASP A 1 94 ? 31.281 -12.876 -19.098 1.00 41.50 94 ASP A CA 1
ATOM 709 C C . ASP A 1 94 ? 29.995 -13.720 -19.066 1.00 41.50 94 ASP A C 1
ATOM 711 O O . ASP A 1 94 ? 29.527 -14.227 -20.093 1.00 41.50 94 ASP A O 1
ATOM 715 N N . LYS A 1 95 ? 29.378 -13.848 -17.887 1.00 35.56 95 LYS A N 1
ATOM 716 C CA . LYS A 1 95 ? 28.096 -14.541 -17.718 1.00 35.56 95 LYS A CA 1
ATOM 717 C C . LYS A 1 95 ? 26.935 -13.669 -18.212 1.00 35.56 95 LYS A C 1
ATOM 719 O O . LYS A 1 95 ? 26.006 -14.189 -18.824 1.00 35.56 95 LYS A O 1
ATOM 724 N N . TYR A 1 96 ? 27.017 -12.354 -18.008 1.00 41.91 96 TYR A N 1
ATOM 725 C CA . TYR A 1 96 ? 26.007 -11.360 -18.380 1.00 41.91 96 TYR A CA 1
ATOM 726 C C . TYR A 1 96 ? 25.928 -11.121 -19.896 1.00 41.91 96 TYR A C 1
ATOM 728 O O . TYR A 1 96 ? 24.837 -11.040 -20.466 1.00 41.91 96 TYR A O 1
ATOM 736 N N . ASN A 1 97 ? 27.064 -11.134 -20.599 1.00 40.00 97 ASN A N 1
ATOM 737 C CA . ASN A 1 97 ? 27.093 -11.001 -22.059 1.00 40.00 97 ASN A CA 1
ATOM 738 C C . ASN A 1 97 ? 26.422 -12.177 -22.796 1.00 40.00 97 ASN A C 1
ATOM 740 O O . ASN A 1 97 ? 25.932 -12.002 -23.914 1.00 40.00 97 ASN A O 1
ATOM 744 N N . GLN A 1 98 ? 26.308 -13.353 -22.166 1.00 32.72 98 GLN A N 1
ATOM 745 C CA . GLN A 1 98 ? 25.512 -14.471 -22.694 1.00 32.72 98 GLN A CA 1
ATOM 746 C C . GLN A 1 98 ? 23.999 -14.330 -22.415 1.00 32.72 98 GLN A C 1
ATOM 748 O O . GLN A 1 98 ? 23.191 -14.897 -23.152 1.00 32.72 98 GLN A O 1
ATOM 753 N N . VAL A 1 99 ? 23.597 -13.530 -21.417 1.00 37.56 99 VAL A N 1
ATOM 754 C CA . VAL A 1 99 ? 22.191 -13.295 -21.012 1.00 37.56 99 VAL A CA 1
ATOM 755 C C . VAL A 1 99 ? 21.457 -12.335 -21.958 1.00 37.56 99 VAL A C 1
ATOM 757 O O . VAL A 1 99 ? 20.235 -12.417 -22.075 1.00 37.56 99 VAL A O 1
ATOM 760 N N . ARG A 1 100 ? 22.178 -11.518 -22.744 1.00 36.94 100 ARG A N 1
ATOM 761 C CA . ARG A 1 100 ? 21.623 -10.604 -23.773 1.00 36.94 100 ARG A CA 1
ATOM 762 C C . ARG A 1 100 ? 20.710 -11.267 -24.825 1.00 36.94 100 ARG A C 1
ATOM 764 O O . ARG A 1 100 ? 20.101 -10.561 -25.622 1.00 36.94 100 ARG A O 1
ATOM 771 N N . LYS A 1 101 ? 20.611 -12.602 -24.859 1.00 31.03 101 LYS A N 1
ATOM 772 C CA . LYS A 1 101 ? 19.762 -13.361 -25.794 1.00 31.03 101 LYS A CA 1
ATOM 773 C C . LYS A 1 101 ? 18.723 -14.290 -25.151 1.00 31.03 101 LYS A C 1
ATOM 775 O O . LYS A 1 101 ? 18.046 -14.994 -25.897 1.00 31.03 101 LYS A O 1
ATOM 780 N N . SER A 1 102 ? 18.541 -14.319 -23.827 1.00 28.84 102 SER A N 1
ATOM 781 C CA . SER A 1 102 ? 17.579 -15.246 -23.205 1.00 28.84 102 SER A CA 1
ATOM 782 C C . SER A 1 102 ? 16.647 -14.575 -22.202 1.00 28.84 102 SER A C 1
ATOM 784 O O . SER A 1 102 ? 17.097 -13.819 -21.347 1.00 28.84 102 SER A O 1
ATOM 786 N N . LYS A 1 103 ? 15.358 -14.939 -22.271 1.00 36.94 103 LYS A N 1
ATOM 787 C CA . LYS A 1 103 ? 14.345 -14.738 -21.222 1.00 36.94 103 LYS A CA 1
ATOM 788 C C . LYS A 1 103 ? 14.948 -14.854 -19.810 1.00 36.94 103 LYS A C 1
ATOM 790 O O . LYS A 1 103 ? 15.708 -15.782 -19.543 1.00 36.94 103 LYS A O 1
ATOM 795 N N . SER A 1 104 ? 14.561 -13.908 -18.953 1.00 44.03 104 SER A N 1
ATOM 796 C CA . SER A 1 104 ? 14.807 -13.798 -17.506 1.00 44.03 104 SER A CA 1
ATOM 797 C C . SER A 1 104 ? 15.292 -15.082 -16.815 1.00 44.03 104 SER A C 1
ATOM 799 O O . SER A 1 104 ? 14.530 -16.038 -16.661 1.00 44.03 104 SER A O 1
ATOM 801 N N . VAL A 1 105 ? 16.535 -15.080 -16.326 1.00 50.97 105 VAL A N 1
ATOM 802 C CA . VAL A 1 105 ? 17.054 -16.133 -15.440 1.00 50.97 105 VAL A CA 1
ATOM 803 C C . VAL A 1 105 ? 16.794 -15.709 -13.984 1.00 50.97 105 VAL A C 1
ATOM 805 O O . VAL A 1 105 ? 17.340 -14.686 -13.567 1.00 50.97 105 VAL A O 1
ATOM 808 N N . PRO A 1 106 ? 16.013 -16.463 -13.184 1.00 51.06 106 PRO A N 1
ATOM 809 C CA . PRO A 1 106 ? 15.626 -16.087 -11.814 1.00 51.06 106 PRO A CA 1
ATOM 810 C C . PRO A 1 106 ? 16.775 -15.705 -10.860 1.00 51.06 106 PRO A C 1
ATOM 812 O O . PRO A 1 106 ? 16.567 -14.926 -9.935 1.00 51.06 106 PRO A O 1
ATOM 815 N N . GLY A 1 107 ? 17.996 -16.206 -11.090 1.00 60.78 107 GLY A N 1
ATOM 816 C CA . GLY A 1 107 ? 19.169 -15.889 -10.262 1.00 60.78 107 GLY A CA 1
ATOM 817 C C . GLY A 1 107 ? 19.610 -14.421 -10.327 1.00 60.78 107 GLY A C 1
ATOM 818 O O . GLY A 1 107 ? 19.952 -13.850 -9.297 1.00 60.78 107 GLY A O 1
ATOM 819 N N . VAL A 1 108 ? 19.519 -13.787 -11.503 1.00 71.88 108 VAL A N 1
ATOM 820 C CA . VAL A 1 108 ? 19.965 -12.393 -11.704 1.00 71.88 108 VAL A CA 1
ATOM 821 C C . VAL A 1 108 ? 19.074 -11.413 -10.938 1.00 71.88 108 VAL A C 1
ATOM 823 O O . VAL A 1 108 ? 19.569 -10.484 -10.310 1.00 71.88 108 VAL A O 1
ATOM 826 N N . TYR A 1 109 ? 17.759 -11.646 -10.918 1.00 76.00 109 TYR A N 1
ATOM 827 C CA . TYR A 1 109 ? 16.818 -10.801 -10.174 1.00 76.00 109 TYR A CA 1
ATOM 828 C C . TYR A 1 109 ? 17.119 -10.794 -8.674 1.00 76.00 109 TYR A C 1
ATOM 830 O O . TYR A 1 109 ? 17.083 -9.742 -8.042 1.00 76.00 109 TYR A O 1
ATOM 838 N N . ASN A 1 110 ? 17.428 -11.958 -8.099 1.00 78.88 110 ASN A N 1
ATOM 839 C CA . ASN A 1 110 ? 17.724 -12.050 -6.674 1.00 78.88 110 ASN A CA 1
ATOM 840 C C . ASN A 1 110 ? 19.040 -11.344 -6.313 1.00 78.88 110 ASN A C 1
ATOM 842 O O . ASN A 1 110 ? 19.088 -10.617 -5.326 1.00 78.88 110 ASN A O 1
ATOM 846 N N . GLU A 1 111 ? 20.080 -11.513 -7.132 1.00 85.31 111 GLU A N 1
ATOM 847 C CA . GLU A 1 111 ? 21.359 -10.813 -6.958 1.00 85.31 111 GLU A CA 1
ATOM 848 C C . GLU A 1 111 ? 21.176 -9.287 -7.012 1.00 85.31 111 GLU A C 1
ATOM 850 O O . GLU A 1 111 ? 21.658 -8.580 -6.131 1.00 85.31 111 GLU A O 1
ATOM 855 N N . MET A 1 112 ? 20.409 -8.776 -7.981 1.00 91.69 112 MET A N 1
ATOM 856 C CA . MET A 1 112 ? 20.165 -7.335 -8.122 1.00 91.69 112 MET A CA 1
ATOM 857 C C . MET A 1 112 ? 19.289 -6.756 -7.001 1.00 91.69 112 MET A C 1
ATOM 859 O O . MET A 1 112 ? 19.522 -5.632 -6.560 1.00 91.69 112 MET A O 1
ATOM 863 N N . ARG A 1 113 ? 18.312 -7.515 -6.483 1.00 91.12 113 ARG A N 1
ATOM 864 C CA . ARG A 1 113 ? 17.536 -7.097 -5.300 1.00 91.12 113 ARG A CA 1
ATOM 865 C C . ARG A 1 113 ? 18.413 -6.985 -4.058 1.00 91.12 113 ARG A C 1
ATOM 867 O O . ARG A 1 113 ? 18.285 -6.012 -3.323 1.00 91.12 113 ARG A O 1
ATOM 874 N N . LEU A 1 114 ? 19.299 -7.955 -3.833 1.00 91.94 114 LEU A N 1
ATOM 875 C CA . LEU A 1 114 ? 20.246 -7.914 -2.716 1.00 91.94 114 LEU A CA 1
ATOM 876 C C . LEU A 1 114 ? 21.225 -6.747 -2.858 1.00 91.94 114 LEU A C 1
ATOM 878 O O . LEU A 1 114 ? 21.481 -6.048 -1.887 1.00 91.94 114 LEU A O 1
ATOM 882 N N . TYR A 1 115 ? 21.696 -6.477 -4.073 1.00 96.62 115 TYR A N 1
ATOM 883 C CA . TYR A 1 115 ? 22.553 -5.327 -4.325 1.00 96.62 115 TYR A CA 1
ATOM 884 C C . TYR A 1 115 ? 21.839 -3.991 -4.054 1.00 96.62 115 TYR A C 1
ATOM 886 O O . TYR A 1 115 ? 22.378 -3.124 -3.372 1.00 96.62 115 TYR A O 1
ATOM 894 N N . MET A 1 116 ? 20.584 -3.842 -4.491 1.00 97.94 116 MET A N 1
ATOM 895 C CA . MET A 1 116 ? 19.784 -2.656 -4.166 1.00 97.94 116 MET A CA 1
ATOM 896 C C . MET A 1 116 ? 19.510 -2.532 -2.655 1.00 97.94 116 MET A C 1
ATOM 898 O O . MET A 1 116 ? 19.542 -1.430 -2.109 1.00 97.94 116 MET A O 1
ATOM 902 N N . LEU A 1 117 ? 19.300 -3.649 -1.949 1.00 98.25 117 LEU A N 1
ATOM 903 C CA . LEU A 1 117 ? 19.207 -3.664 -0.486 1.00 98.25 117 LEU A CA 1
ATOM 904 C C . LEU A 1 117 ? 20.500 -3.161 0.177 1.00 98.25 117 LEU A C 1
ATOM 906 O O . LEU A 1 117 ? 20.428 -2.382 1.129 1.00 98.25 117 LEU A O 1
ATOM 910 N N . ASP A 1 118 ? 21.668 -3.570 -0.322 1.00 98.50 118 ASP A N 1
ATOM 911 C CA . ASP A 1 118 ? 22.964 -3.113 0.191 1.00 98.50 118 ASP A CA 1
ATOM 912 C C . ASP A 1 118 ? 23.141 -1.599 0.002 1.00 98.50 118 ASP A C 1
ATOM 914 O O . ASP A 1 118 ? 23.569 -0.912 0.931 1.00 98.50 118 ASP A O 1
ATOM 918 N N . LEU A 1 119 ? 22.742 -1.055 -1.155 1.00 98.75 119 LEU A N 1
ATOM 919 C CA . LEU A 1 119 ? 22.746 0.391 -1.414 1.00 98.75 119 LEU A CA 1
ATOM 920 C C . LEU A 1 119 ? 21.837 1.152 -0.431 1.00 98.75 119 LEU A C 1
ATOM 922 O O . LEU A 1 119 ? 22.264 2.141 0.171 1.00 98.75 119 LEU A O 1
ATOM 926 N N . ILE A 1 120 ? 20.615 0.659 -0.198 1.00 98.81 120 ILE A N 1
ATOM 927 C CA . ILE A 1 120 ? 19.679 1.221 0.792 1.00 98.81 120 ILE A CA 1
ATOM 928 C C . ILE A 1 120 ? 20.305 1.219 2.191 1.00 98.81 120 ILE A C 1
ATOM 930 O O . ILE A 1 120 ? 20.308 2.240 2.884 1.00 98.81 120 ILE A O 1
ATOM 934 N N . ASN A 1 121 ? 20.857 0.082 2.617 1.00 98.81 121 ASN A N 1
ATOM 935 C CA . ASN A 1 121 ? 21.429 -0.068 3.952 1.00 98.81 121 ASN A CA 1
ATOM 936 C C . ASN A 1 121 ? 22.725 0.730 4.143 1.00 98.81 121 ASN A C 1
ATOM 938 O O . ASN A 1 121 ? 23.010 1.166 5.260 1.00 98.81 121 ASN A O 1
ATOM 942 N N . MET A 1 122 ? 23.474 1.001 3.072 1.00 98.69 122 MET A N 1
ATOM 943 C CA . MET A 1 122 ? 24.621 1.907 3.103 1.00 98.69 122 MET A CA 1
ATOM 944 C C . MET A 1 122 ? 24.193 3.342 3.435 1.00 98.69 122 MET A C 1
ATOM 946 O O . MET A 1 122 ? 24.802 3.977 4.297 1.00 98.69 122 MET A O 1
ATOM 950 N N . GLU A 1 123 ? 23.117 3.839 2.818 1.00 98.69 123 GLU A N 1
ATOM 951 C CA . GLU A 1 123 ? 22.564 5.164 3.129 1.00 98.69 123 GLU A CA 1
ATOM 952 C C . GLU A 1 123 ? 21.978 5.239 4.540 1.00 98.69 123 GLU A C 1
ATOM 954 O O . GLU A 1 123 ? 22.228 6.198 5.275 1.00 98.69 123 GLU A O 1
ATOM 959 N N . ARG A 1 124 ? 21.263 4.193 4.970 1.00 98.69 124 ARG A N 1
ATOM 960 C CA . ARG A 1 124 ? 20.743 4.105 6.343 1.00 98.69 124 ARG A CA 1
ATOM 961 C C . ARG A 1 124 ? 21.869 4.093 7.376 1.00 98.69 124 ARG A C 1
ATOM 963 O O . ARG A 1 124 ? 21.804 4.837 8.353 1.00 98.69 124 ARG A O 1
ATOM 970 N N . SER A 1 125 ? 22.949 3.352 7.122 1.00 98.62 125 SER A N 1
ATOM 971 C CA . SER A 1 125 ? 24.135 3.332 7.985 1.00 98.62 125 SER A CA 1
ATOM 972 C C . SER A 1 125 ? 24.829 4.697 8.054 1.00 98.62 125 SER A C 1
ATOM 974 O O . SER A 1 125 ? 25.177 5.145 9.148 1.00 98.62 125 SER A O 1
ATOM 976 N N . ARG A 1 126 ? 24.959 5.415 6.925 1.00 98.38 126 ARG A N 1
ATOM 977 C CA . ARG A 1 126 ? 25.473 6.802 6.895 1.00 98.38 126 ARG A CA 1
ATOM 978 C C . ARG A 1 126 ? 24.629 7.758 7.742 1.00 98.38 126 ARG A C 1
ATOM 980 O O . ARG A 1 126 ? 25.174 8.707 8.302 1.00 98.38 126 ARG A O 1
ATOM 987 N N . ALA A 1 127 ? 23.327 7.501 7.855 1.00 98.12 127 ALA A N 1
ATOM 988 C CA . ALA A 1 127 ? 22.404 8.255 8.700 1.00 98.12 127 ALA A CA 1
ATOM 989 C C . ALA A 1 127 ? 22.332 7.760 10.161 1.00 98.12 127 ALA A C 1
ATOM 991 O O . ALA A 1 127 ? 21.608 8.351 10.959 1.00 98.12 127 ALA A O 1
ATOM 992 N N . GLY A 1 128 ? 23.071 6.707 10.530 1.00 98.06 128 GLY A N 1
ATOM 993 C CA . GLY A 1 128 ? 23.043 6.125 11.876 1.00 98.06 128 GLY A CA 1
ATOM 994 C C . GLY A 1 128 ? 21.767 5.340 12.197 1.00 98.06 128 GLY A C 1
ATOM 995 O O . GLY A 1 128 ? 21.416 5.215 13.367 1.00 98.06 128 GLY A O 1
ATOM 996 N N . LEU A 1 129 ? 21.067 4.844 11.174 1.00 97.62 129 LEU A N 1
ATOM 997 C CA . LEU A 1 129 ? 19.846 4.049 11.301 1.00 97.62 129 LEU A CA 1
ATOM 998 C C . LEU A 1 129 ? 20.142 2.551 11.204 1.00 97.62 129 LEU A C 1
ATOM 1000 O O . LEU A 1 129 ? 21.090 2.133 10.532 1.00 97.62 129 LEU A O 1
ATOM 1004 N N . ASP A 1 130 ? 19.277 1.746 11.819 1.00 95.50 130 ASP A N 1
ATOM 1005 C CA . ASP A 1 130 ? 19.331 0.291 11.700 1.00 95.50 130 ASP A CA 1
ATOM 1006 C C . ASP A 1 130 ? 19.064 -0.159 10.250 1.00 95.50 130 ASP A C 1
ATOM 1008 O O . ASP A 1 130 ? 18.232 0.443 9.550 1.00 95.50 130 ASP A O 1
ATOM 1012 N N . PRO A 1 131 ? 19.749 -1.216 9.773 1.00 97.94 131 PRO A N 1
ATOM 1013 C CA . PRO A 1 131 ? 19.512 -1.754 8.442 1.00 97.94 131 PRO A CA 1
ATOM 1014 C C . PRO A 1 131 ? 18.109 -2.364 8.342 1.00 97.94 131 PRO A C 1
ATOM 1016 O O . PRO A 1 131 ? 17.615 -2.974 9.289 1.00 97.94 131 PRO A O 1
ATOM 1019 N N . VAL A 1 132 ? 17.490 -2.236 7.170 1.00 98.00 132 VAL A N 1
ATOM 1020 C CA . VAL A 1 132 ? 16.271 -2.975 6.818 1.00 98.00 132 VAL A CA 1
ATOM 1021 C C . VAL A 1 132 ? 16.620 -4.348 6.253 1.00 98.00 132 VAL A C 1
ATOM 1023 O O . VAL A 1 132 ? 17.707 -4.560 5.706 1.00 98.00 132 VAL A O 1
ATOM 1026 N N . VAL A 1 133 ? 15.679 -5.283 6.357 1.00 94.50 133 VAL A N 1
ATOM 1027 C CA . VAL A 1 133 ? 15.773 -6.611 5.730 1.00 94.50 133 VAL A CA 1
ATOM 1028 C C . VAL A 1 133 ? 14.996 -6.663 4.413 1.00 94.50 133 VAL A C 1
ATOM 1030 O O . VAL A 1 133 ? 14.094 -5.859 4.184 1.00 94.50 133 VAL A O 1
ATOM 1033 N N . LEU A 1 134 ? 15.319 -7.623 3.542 1.00 90.38 134 LEU A N 1
ATOM 1034 C CA . LEU A 1 134 ? 14.507 -7.880 2.350 1.00 90.38 134 LEU A CA 1
ATOM 1035 C C . LEU A 1 134 ? 13.153 -8.472 2.765 1.00 90.38 134 LEU A C 1
ATOM 1037 O O . LEU A 1 134 ? 13.115 -9.479 3.476 1.00 90.38 134 LEU A O 1
ATOM 1041 N N . GLY A 1 135 ? 12.062 -7.852 2.322 1.00 85.12 135 GLY A N 1
ATOM 1042 C CA . GLY A 1 135 ? 10.705 -8.359 2.513 1.00 85.12 135 GLY A CA 1
ATOM 1043 C C . GLY A 1 135 ? 10.289 -9.380 1.444 1.00 85.12 135 GLY A C 1
ATOM 1044 O O . GLY A 1 135 ? 10.999 -9.608 0.460 1.00 85.12 135 GLY A O 1
ATOM 1045 N N . TYR A 1 136 ? 9.125 -10.003 1.649 1.00 81.56 136 TYR A N 1
ATOM 1046 C CA . TYR A 1 136 ? 8.566 -11.046 0.773 1.00 81.56 136 TYR A CA 1
ATOM 1047 C C . TYR A 1 136 ? 7.240 -10.651 0.106 1.00 81.56 136 TYR A C 1
ATOM 1049 O O . TYR A 1 136 ? 6.674 -11.443 -0.649 1.00 81.56 136 TYR A O 1
ATOM 1057 N N . ASN A 1 137 ? 6.730 -9.449 0.374 1.00 83.81 137 ASN A N 1
ATOM 1058 C CA . ASN A 1 137 ? 5.513 -8.940 -0.243 1.00 83.81 137 ASN A CA 1
ATOM 1059 C C . ASN A 1 137 ? 5.754 -8.687 -1.744 1.00 83.81 137 ASN A C 1
ATOM 1061 O O . ASN A 1 137 ? 6.723 -8.043 -2.154 1.00 83.81 137 ASN A O 1
ATOM 1065 N N . THR A 1 138 ? 4.867 -9.216 -2.583 1.00 84.62 138 THR A N 1
ATOM 1066 C CA . THR A 1 138 ? 5.032 -9.232 -4.043 1.00 84.62 138 THR A CA 1
ATOM 1067 C C . THR A 1 138 ? 4.583 -7.941 -4.731 1.00 84.62 138 THR A C 1
ATOM 1069 O O . THR A 1 138 ? 4.872 -7.769 -5.918 1.00 84.62 138 THR A O 1
ATOM 1072 N N . ALA A 1 139 ? 3.932 -7.012 -4.019 1.00 86.69 139 ALA A N 1
ATOM 1073 C CA . ALA A 1 139 ? 3.360 -5.787 -4.586 1.00 86.69 139 ALA A CA 1
ATOM 1074 C C . ALA A 1 139 ? 4.388 -4.940 -5.348 1.00 86.69 139 ALA A C 1
ATOM 1076 O O . ALA A 1 139 ? 4.106 -4.474 -6.452 1.00 86.69 139 ALA A O 1
ATOM 1077 N N . ALA A 1 140 ? 5.596 -4.787 -4.795 1.00 91.19 140 ALA A N 1
ATOM 1078 C CA . ALA A 1 140 ? 6.657 -4.003 -5.422 1.00 91.19 140 ALA A CA 1
ATOM 1079 C C . ALA A 1 140 ? 7.070 -4.586 -6.782 1.00 91.19 140 ALA A C 1
ATOM 1081 O O . ALA A 1 140 ? 7.191 -3.856 -7.766 1.00 91.19 140 ALA A O 1
ATOM 1082 N N . GLN A 1 141 ? 7.254 -5.911 -6.854 1.00 92.75 141 GLN A N 1
ATOM 1083 C CA . GLN A 1 141 ? 7.639 -6.586 -8.095 1.00 92.75 141 GLN A CA 1
ATOM 1084 C C . GLN A 1 141 ? 6.536 -6.496 -9.147 1.00 92.75 141 GLN A C 1
ATOM 1086 O O . GLN A 1 141 ? 6.809 -6.127 -10.285 1.00 92.75 141 GLN A O 1
ATOM 1091 N N . ARG A 1 142 ? 5.290 -6.756 -8.747 1.00 87.62 142 ARG A N 1
ATOM 1092 C CA . ARG A 1 142 ? 4.118 -6.673 -9.627 1.00 87.62 142 ARG A CA 1
ATOM 1093 C C . ARG A 1 142 ? 3.948 -5.276 -10.211 1.00 87.62 142 ARG A C 1
ATOM 1095 O O . ARG A 1 142 ? 3.682 -5.119 -11.402 1.00 87.62 142 ARG A O 1
ATOM 1102 N N . HIS A 1 143 ? 4.167 -4.247 -9.393 1.00 93.44 143 HIS A N 1
ATOM 1103 C CA . HIS A 1 143 ? 4.118 -2.861 -9.848 1.00 93.44 143 HIS A CA 1
ATOM 1104 C C . HIS A 1 143 ? 5.265 -2.523 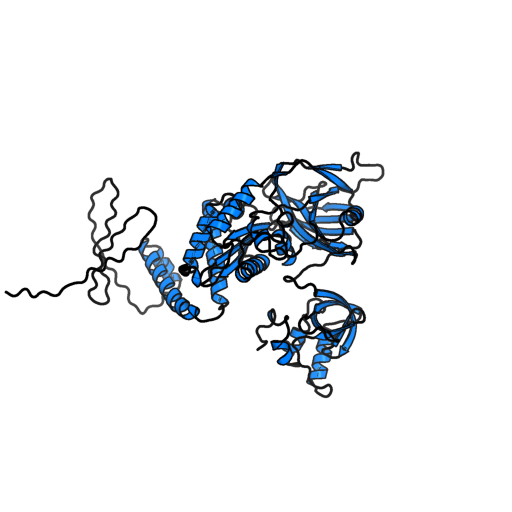-10.808 1.00 93.44 143 HIS A C 1
ATOM 1106 O O . HIS A 1 143 ? 5.021 -1.911 -11.846 1.00 93.44 143 HIS A O 1
ATOM 1112 N N . ALA A 1 144 ? 6.492 -2.977 -10.529 1.00 91.62 144 ALA A N 1
ATOM 1113 C CA . ALA A 1 144 ? 7.624 -2.822 -11.448 1.00 91.62 144 ALA A CA 1
ATOM 1114 C C . ALA A 1 144 ? 7.347 -3.466 -12.818 1.00 91.62 144 ALA A C 1
ATOM 1116 O O . ALA A 1 144 ? 7.545 -2.823 -13.852 1.00 91.62 144 ALA A O 1
ATOM 1117 N N . ASP A 1 145 ? 6.829 -4.697 -12.826 1.00 88.50 145 ASP A N 1
ATOM 1118 C CA . ASP A 1 145 ? 6.469 -5.417 -14.049 1.00 88.50 145 ASP A CA 1
ATOM 1119 C C . ASP A 1 145 ? 5.360 -4.688 -14.817 1.00 88.50 145 ASP A C 1
ATOM 1121 O O . ASP A 1 145 ? 5.472 -4.490 -16.028 1.00 88.50 145 ASP A O 1
ATOM 1125 N N . SER A 1 146 ? 4.325 -4.216 -14.116 1.00 87.88 146 SER A N 1
ATOM 1126 C CA . SER A 1 146 ? 3.228 -3.443 -14.708 1.00 87.88 146 SER A CA 1
ATOM 1127 C C . SER A 1 146 ? 3.715 -2.137 -15.339 1.00 87.88 146 SER A C 1
ATOM 1129 O O . SER A 1 146 ? 3.344 -1.827 -16.473 1.00 87.88 146 SER A O 1
ATOM 1131 N N . MET A 1 147 ? 4.587 -1.395 -14.653 1.00 90.12 147 MET A N 1
ATOM 1132 C CA . MET A 1 147 ? 5.183 -0.157 -15.162 1.00 90.12 147 MET A CA 1
ATOM 1133 C C . MET A 1 147 ? 6.016 -0.377 -16.423 1.00 90.12 147 MET A C 1
ATOM 1135 O O . MET A 1 147 ? 5.994 0.459 -17.330 1.00 90.12 147 MET A O 1
ATOM 1139 N N . LEU A 1 148 ? 6.758 -1.487 -16.496 1.00 88.12 148 LEU A N 1
ATOM 1140 C CA . LEU A 1 148 ? 7.529 -1.827 -17.688 1.00 88.12 148 LEU A CA 1
ATOM 1141 C C . LEU A 1 148 ? 6.599 -2.227 -18.838 1.00 88.12 148 LEU A C 1
ATOM 1143 O O . LEU A 1 148 ? 6.716 -1.683 -19.930 1.00 88.12 148 LEU A O 1
ATOM 1147 N N . GLN A 1 149 ? 5.647 -3.127 -18.578 1.00 87.06 149 GLN A N 1
ATOM 1148 C CA . GLN A 1 149 ? 4.725 -3.657 -19.590 1.00 87.06 149 GLN A CA 1
ATOM 1149 C C . GLN A 1 149 ? 3.804 -2.589 -20.183 1.00 87.06 149 GLN A C 1
ATOM 1151 O O . GLN A 1 149 ? 3.490 -2.639 -21.369 1.00 87.06 149 GLN A O 1
ATOM 1156 N N . ASN A 1 150 ? 3.369 -1.631 -19.365 1.00 84.75 150 ASN A N 1
ATOM 1157 C CA . ASN A 1 150 ? 2.422 -0.594 -19.767 1.00 84.75 150 ASN A CA 1
ATOM 1158 C C . ASN A 1 150 ? 3.096 0.762 -20.014 1.00 84.75 150 ASN A C 1
ATOM 1160 O O . ASN A 1 150 ? 2.405 1.742 -20.262 1.00 84.75 150 ASN A O 1
ATOM 1164 N N . CYS A 1 151 ? 4.428 0.833 -19.960 1.00 86.31 151 CYS A N 1
ATOM 1165 C CA . CYS A 1 151 ? 5.196 2.037 -20.270 1.00 86.31 151 CYS A CA 1
ATOM 1166 C C . CYS A 1 151 ? 4.813 3.292 -19.467 1.00 86.31 151 CYS A C 1
ATOM 1168 O O . CYS A 1 151 ? 4.706 4.382 -20.026 1.00 86.31 151 CYS A O 1
ATOM 1170 N N . PHE A 1 152 ? 4.657 3.161 -18.153 1.00 87.31 152 PHE A N 1
ATOM 1171 C CA . PHE A 1 152 ? 4.468 4.302 -17.253 1.00 87.31 152 PHE A CA 1
ATOM 1172 C C . PHE A 1 152 ? 5.415 4.202 -16.057 1.00 87.31 152 PHE A C 1
ATOM 1174 O O . PHE A 1 152 ? 6.030 3.160 -15.824 1.00 87.31 152 PHE A O 1
ATOM 1181 N N . ALA A 1 153 ? 5.571 5.284 -15.304 1.00 90.25 153 ALA A N 1
ATOM 1182 C CA . ALA A 1 153 ? 6.224 5.263 -14.002 1.00 90.25 153 ALA A CA 1
ATOM 1183 C C . ALA A 1 153 ? 5.453 6.183 -13.054 1.00 90.25 153 ALA A C 1
ATOM 1185 O O . ALA A 1 153 ? 5.022 7.255 -13.460 1.00 90.25 153 ALA A O 1
ATOM 1186 N N . GLY A 1 154 ? 5.226 5.738 -11.821 1.00 91.81 154 GLY A N 1
ATOM 1187 C CA . GLY A 1 154 ? 4.487 6.506 -10.821 1.00 91.81 154 GLY A CA 1
ATOM 1188 C C . GLY A 1 154 ? 3.894 5.623 -9.729 1.00 91.81 154 GLY A C 1
ATOM 1189 O O . GLY A 1 154 ? 3.942 4.396 -9.808 1.00 91.81 154 GLY A O 1
ATOM 1190 N N . HIS A 1 155 ? 3.322 6.249 -8.701 1.00 94.62 155 HIS A N 1
ATOM 1191 C CA . HIS A 1 155 ? 2.740 5.534 -7.558 1.00 94.62 155 HIS A CA 1
ATOM 1192 C C . HIS A 1 155 ? 1.403 4.855 -7.867 1.00 94.62 155 HIS A C 1
ATOM 1194 O O . HIS A 1 155 ? 1.057 3.835 -7.263 1.00 94.62 155 HIS A O 1
ATOM 1200 N N . TRP A 1 156 ? 0.634 5.411 -8.799 1.00 94.69 156 TRP A N 1
ATOM 1201 C CA . TRP A 1 156 ? -0.642 4.850 -9.226 1.00 94.69 156 TRP A CA 1
ATOM 1202 C C . TRP A 1 156 ? -0.422 3.724 -10.229 1.00 94.69 156 TRP A C 1
ATOM 1204 O O . TRP A 1 156 ? 0.298 3.891 -11.208 1.00 94.69 156 TRP A O 1
ATOM 1214 N N . GLY A 1 157 ? -1.054 2.576 -9.997 1.00 91.62 157 GLY A N 1
ATOM 1215 C CA . GLY A 1 157 ? -1.117 1.512 -10.995 1.00 91.62 157 GLY A CA 1
ATOM 1216 C C . GLY A 1 157 ? -2.114 1.855 -12.102 1.00 91.62 157 GLY A C 1
ATOM 1217 O O . GLY A 1 157 ? -3.081 2.578 -11.872 1.00 91.62 157 GLY A O 1
ATOM 1218 N N . ILE A 1 158 ? -1.945 1.267 -13.290 1.00 85.19 158 ILE A N 1
ATOM 1219 C CA . ILE A 1 158 ? -2.902 1.419 -14.405 1.00 85.19 158 ILE A CA 1
ATOM 1220 C C . ILE A 1 158 ? -4.313 0.905 -14.061 1.00 85.19 158 ILE A C 1
ATOM 1222 O O . ILE A 1 158 ? -5.291 1.242 -14.713 1.00 85.19 158 ILE A O 1
ATOM 1226 N N . ASN A 1 159 ? -4.434 0.095 -13.013 1.00 86.31 159 ASN A N 1
ATOM 1227 C CA . ASN A 1 159 ? -5.693 -0.385 -12.448 1.00 86.31 159 ASN A CA 1
ATOM 1228 C C . ASN A 1 159 ? -6.301 0.557 -11.394 1.00 86.31 159 ASN A C 1
ATOM 1230 O O . ASN A 1 159 ? -7.262 0.176 -10.731 1.00 86.31 159 ASN A O 1
ATOM 1234 N N . GLY A 1 160 ? -5.723 1.744 -11.202 1.00 90.81 160 GLY A N 1
ATOM 1235 C CA . GLY A 1 160 ? -6.192 2.725 -10.230 1.00 90.81 160 GLY A CA 1
ATOM 1236 C C . GLY A 1 160 ? -5.804 2.419 -8.783 1.00 90.81 160 GLY A C 1
ATOM 1237 O O . GLY A 1 160 ? -6.232 3.133 -7.879 1.00 90.81 160 GLY A O 1
ATOM 1238 N N . LEU A 1 161 ? -5.005 1.374 -8.531 1.00 93.75 161 LEU A N 1
ATOM 1239 C CA . LEU A 1 161 ? -4.554 1.038 -7.181 1.00 93.75 161 LEU A CA 1
ATOM 1240 C C . LEU A 1 161 ? -3.427 1.964 -6.721 1.00 93.75 161 LEU A C 1
ATOM 1242 O O . LEU A 1 161 ? -2.485 2.232 -7.472 1.00 93.75 161 LEU A O 1
ATOM 1246 N N . LYS A 1 162 ? -3.486 2.369 -5.450 1.00 95.69 162 LYS A N 1
ATOM 1247 C CA . LYS A 1 162 ? -2.425 3.093 -4.730 1.00 95.69 162 LYS A CA 1
ATOM 1248 C C . LYS A 1 162 ? -1.429 2.119 -4.072 1.00 95.69 162 LYS A C 1
ATOM 1250 O O . LYS A 1 162 ? -1.740 0.930 -3.958 1.00 95.69 162 LYS A O 1
ATOM 1255 N N . PRO A 1 163 ? -0.258 2.583 -3.596 1.00 96.25 163 PRO A N 1
ATOM 1256 C CA . PRO A 1 163 ? 0.759 1.693 -3.026 1.00 96.25 163 PRO A CA 1
ATOM 1257 C C . PRO A 1 163 ? 0.265 0.860 -1.839 1.00 96.25 163 PRO A C 1
ATOM 1259 O O . PRO A 1 163 ? 0.374 -0.364 -1.873 1.00 96.25 163 PRO A O 1
ATOM 1262 N N . TYR A 1 164 ? -0.367 1.488 -0.845 1.00 95.94 164 TYR A N 1
ATOM 1263 C CA . TYR A 1 164 ? -0.900 0.782 0.325 1.00 95.94 164 TYR A CA 1
ATOM 1264 C C . TYR A 1 164 ? -1.998 -0.229 -0.027 1.00 95.94 164 TYR A C 1
ATOM 1266 O O . TYR A 1 164 ? -2.113 -1.280 0.599 1.00 95.94 164 TYR A O 1
ATOM 1274 N N . MET A 1 165 ? -2.775 0.050 -1.078 1.00 95.75 165 MET A N 1
ATOM 1275 C CA . MET A 1 165 ? -3.767 -0.887 -1.589 1.00 95.75 165 MET A CA 1
ATOM 1276 C C . MET A 1 165 ? -3.075 -2.134 -2.139 1.00 95.75 165 MET A C 1
ATOM 1278 O O . MET A 1 165 ? -3.368 -3.237 -1.692 1.00 95.75 165 MET A O 1
ATOM 1282 N N . ARG A 1 166 ? -2.105 -1.973 -3.054 1.00 94.06 166 ARG A N 1
ATOM 1283 C CA . ARG A 1 166 ? -1.336 -3.104 -3.611 1.00 94.06 166 ARG A CA 1
ATOM 1284 C C . ARG A 1 166 ? -0.626 -3.899 -2.516 1.00 94.06 166 ARG A C 1
ATOM 1286 O O . ARG A 1 166 ? -0.621 -5.126 -2.562 1.00 94.06 166 ARG A O 1
ATOM 1293 N N . TYR A 1 167 ? -0.068 -3.203 -1.529 1.00 94.31 167 TYR A N 1
ATOM 1294 C CA . TYR A 1 167 ? 0.579 -3.812 -0.373 1.00 94.31 167 TYR A CA 1
ATOM 1295 C C . TYR A 1 167 ? -0.366 -4.729 0.402 1.00 94.31 167 TYR A C 1
ATOM 1297 O O . TYR A 1 167 ? -0.027 -5.895 0.614 1.00 94.31 167 TYR A O 1
ATOM 1305 N N . SER A 1 168 ? -1.556 -4.237 0.776 1.00 92.50 168 SER A N 1
ATOM 1306 C CA . SER A 1 168 ? -2.543 -5.042 1.503 1.00 92.50 168 SER A CA 1
ATOM 1307 C C . SER A 1 168 ? -3.084 -6.206 0.690 1.00 92.50 168 SER A C 1
ATOM 1309 O O . SER A 1 168 ? -3.259 -7.298 1.225 1.00 92.50 168 SER A O 1
ATOM 1311 N N . LEU A 1 169 ? -3.269 -6.012 -0.615 1.00 83.75 169 LEU A N 1
ATOM 1312 C CA . LEU A 1 169 ? -3.668 -7.084 -1.524 1.00 83.75 169 LEU A CA 1
ATOM 1313 C C . LEU A 1 169 ? -2.633 -8.208 -1.615 1.00 83.75 169 LEU A C 1
ATOM 1315 O O . LEU A 1 169 ? -2.988 -9.378 -1.676 1.00 83.75 169 LEU A O 1
ATOM 1319 N N . ALA A 1 170 ? -1.349 -7.875 -1.524 1.00 81.56 170 ALA A N 1
ATOM 1320 C CA . ALA A 1 170 ? -0.269 -8.853 -1.426 1.00 81.56 170 ALA A CA 1
ATOM 1321 C C . ALA A 1 170 ? -0.056 -9.401 0.007 1.00 81.56 170 ALA A C 1
ATOM 1323 O O . ALA A 1 170 ? 0.983 -9.996 0.294 1.00 81.56 170 ALA A O 1
ATOM 1324 N N . GLY A 1 171 ? -1.024 -9.208 0.913 1.00 81.62 171 GLY A N 1
ATOM 1325 C CA . GLY A 1 171 ? -1.013 -9.730 2.284 1.00 81.62 171 GLY A CA 1
ATOM 1326 C C . GLY A 1 171 ? -0.338 -8.825 3.318 1.00 81.62 171 GLY A C 1
ATOM 1327 O O . GLY A 1 171 ? -0.192 -9.218 4.474 1.00 81.62 171 GLY A O 1
ATOM 1328 N N . GLY A 1 172 ? 0.073 -7.619 2.924 1.00 84.50 172 GLY A N 1
ATOM 1329 C CA . GLY A 1 172 ? 0.650 -6.622 3.818 1.00 84.50 172 GLY A CA 1
ATOM 1330 C C . GLY A 1 172 ? -0.379 -6.007 4.771 1.00 84.50 172 GLY A C 1
ATOM 1331 O O . GLY A 1 172 ? -1.565 -5.898 4.464 1.00 84.50 172 GLY A O 1
ATOM 1332 N N . TYR A 1 173 ? 0.059 -5.594 5.955 1.00 92.44 173 TYR A N 1
ATOM 1333 C CA . TYR A 1 173 ? -0.829 -4.924 6.917 1.00 92.44 173 TYR A CA 1
ATOM 1334 C C . TYR A 1 173 ? -0.117 -3.924 7.842 1.00 92.44 173 TYR A C 1
ATOM 1336 O O . TYR A 1 173 ? -0.678 -3.436 8.829 1.00 92.44 173 TYR A O 1
ATOM 1344 N N . HIS A 1 174 ? 1.149 -3.637 7.555 1.00 94.12 174 HIS A N 1
ATOM 1345 C CA . HIS A 1 174 ? 1.943 -2.654 8.267 1.00 94.12 174 HIS A CA 1
ATOM 1346 C C . HIS A 1 174 ? 1.897 -1.274 7.590 1.00 94.12 174 HIS A C 1
ATOM 1348 O O . HIS A 1 174 ? 1.658 -1.179 6.383 1.00 94.12 174 HIS A O 1
ATOM 1354 N N . PRO A 1 175 ? 2.174 -0.196 8.348 1.00 94.56 175 PRO A N 1
ATOM 1355 C CA . PRO A 1 175 ? 2.486 1.101 7.758 1.00 94.56 175 PRO A CA 1
ATOM 1356 C C . PRO A 1 175 ? 3.576 0.931 6.701 1.00 94.56 175 PRO A C 1
ATOM 1358 O O . PRO A 1 175 ? 4.572 0.243 6.950 1.00 94.56 175 PRO A O 1
ATOM 1361 N N . ASN A 1 176 ? 3.372 1.520 5.527 1.00 94.94 176 ASN A N 1
ATOM 1362 C CA . ASN A 1 176 ? 4.248 1.321 4.381 1.00 94.94 176 ASN A CA 1
ATOM 1363 C C . ASN A 1 176 ? 4.477 2.620 3.598 1.00 94.94 176 ASN A C 1
ATOM 1365 O O . ASN A 1 176 ? 3.705 3.572 3.694 1.00 94.94 176 ASN A O 1
ATOM 1369 N N . GLY A 1 177 ? 5.558 2.652 2.822 1.00 95.75 177 GLY A N 1
ATOM 1370 C CA . GLY A 1 177 ? 5.915 3.779 1.962 1.00 95.75 177 GLY A CA 1
ATOM 1371 C C . GLY A 1 177 ? 6.618 3.311 0.694 1.00 95.75 177 GLY A C 1
ATOM 1372 O O . GLY A 1 177 ? 7.427 2.385 0.732 1.00 95.75 177 GLY A O 1
ATOM 1373 N N . GLU A 1 178 ? 6.348 3.961 -0.435 1.00 97.69 178 GLU A N 1
ATOM 1374 C CA . GLU A 1 178 ? 6.868 3.556 -1.745 1.00 97.69 178 GLU A CA 1
ATOM 1375 C C . GLU A 1 178 ? 7.805 4.615 -2.340 1.00 97.69 178 GLU A C 1
ATOM 1377 O O . GLU A 1 178 ? 7.502 5.803 -2.303 1.00 97.69 178 GLU A O 1
ATOM 1382 N N . ASN A 1 179 ? 8.918 4.179 -2.933 1.00 98.38 179 ASN A N 1
ATOM 1383 C CA . ASN A 1 179 ? 9.690 4.955 -3.904 1.00 98.38 179 ASN A CA 1
ATOM 1384 C C . ASN A 1 179 ? 9.616 4.267 -5.266 1.00 98.38 179 ASN A C 1
ATOM 1386 O O . ASN A 1 179 ? 9.725 3.041 -5.346 1.00 98.38 179 ASN A O 1
ATOM 1390 N N . VAL A 1 180 ? 9.492 5.054 -6.334 1.00 96.56 180 VAL A N 1
ATOM 1391 C CA . VAL A 1 180 ? 9.401 4.559 -7.712 1.00 96.56 180 VAL A CA 1
ATOM 1392 C C . VAL A 1 180 ? 10.369 5.319 -8.610 1.00 96.56 180 VAL A C 1
ATOM 1394 O O . VAL A 1 180 ? 10.440 6.543 -8.557 1.00 96.56 180 VAL A O 1
ATOM 1397 N N . SER A 1 181 ? 11.095 4.592 -9.457 1.00 94.25 181 SER A N 1
ATOM 1398 C CA . SER A 1 181 ? 11.946 5.150 -10.509 1.00 94.25 181 SER A CA 1
ATOM 1399 C C . SER A 1 181 ? 11.707 4.435 -11.838 1.00 94.25 181 SER A C 1
ATOM 1401 O O . SER A 1 181 ? 11.440 3.230 -11.875 1.00 94.25 181 SER A O 1
ATOM 1403 N N . GLY A 1 182 ? 11.809 5.188 -12.931 1.00 89.06 182 GLY A N 1
ATOM 1404 C CA . GLY A 1 182 ? 11.726 4.700 -14.303 1.00 89.06 182 GLY A CA 1
ATOM 1405 C C . GLY A 1 182 ? 11.238 5.779 -15.266 1.00 89.06 182 GLY A C 1
ATOM 1406 O O . GLY A 1 182 ? 10.788 6.841 -14.850 1.00 89.06 182 GLY A O 1
ATOM 1407 N N . LEU A 1 183 ? 11.300 5.508 -16.572 1.00 84.25 183 LEU A N 1
ATOM 1408 C CA . LEU A 1 183 ? 10.794 6.456 -17.576 1.00 84.25 183 LEU A CA 1
ATOM 1409 C C . LEU A 1 183 ? 9.270 6.365 -17.724 1.00 84.25 183 LEU A C 1
ATOM 1411 O O . LEU A 1 183 ? 8.732 5.265 -17.812 1.00 84.25 183 LEU A O 1
ATOM 1415 N N . GLU A 1 184 ? 8.579 7.497 -17.829 1.00 81.62 184 GLU A N 1
ATOM 1416 C CA . GLU A 1 184 ? 7.107 7.582 -17.893 1.00 81.62 184 GLU A CA 1
ATOM 1417 C C . GLU A 1 184 ? 6.496 7.319 -19.288 1.00 81.62 184 GLU A C 1
ATOM 1419 O O . GLU A 1 184 ? 5.346 7.675 -19.531 1.00 81.62 184 GLU A O 1
ATOM 1424 N N . PHE A 1 185 ? 7.255 6.731 -20.218 1.00 77.88 185 PHE A N 1
ATOM 1425 C CA . PHE A 1 185 ? 6.819 6.436 -21.590 1.00 77.88 185 PHE A CA 1
ATOM 1426 C C . PHE A 1 185 ? 7.629 5.269 -22.195 1.00 77.88 185 PHE A C 1
ATOM 1428 O O . PHE A 1 185 ? 8.665 4.871 -21.648 1.00 77.88 185 PHE A O 1
ATOM 1435 N N . CYS A 1 186 ? 7.174 4.711 -23.327 1.00 72.06 186 CYS A N 1
ATOM 1436 C CA . CYS A 1 186 ? 7.919 3.673 -24.050 1.00 72.06 186 CYS A CA 1
ATOM 1437 C C . CYS A 1 186 ? 9.060 4.298 -24.863 1.00 72.06 186 CYS A C 1
ATOM 1439 O O . CYS A 1 186 ? 8.847 5.251 -25.615 1.00 72.06 186 CYS A O 1
ATOM 1441 N N . ILE A 1 187 ? 10.250 3.702 -24.818 1.00 69.50 187 ILE A N 1
ATOM 1442 C CA . ILE A 1 187 ? 11.284 3.993 -25.814 1.00 69.50 187 ILE A CA 1
ATOM 1443 C C . ILE A 1 187 ? 11.041 3.091 -27.025 1.00 69.50 187 ILE A C 1
ATOM 1445 O O . ILE A 1 187 ? 11.184 1.875 -26.934 1.00 69.50 187 ILE A O 1
ATOM 1449 N N . GLU A 1 188 ? 10.692 3.683 -28.166 1.00 63.81 188 GLU A N 1
ATOM 1450 C CA . GLU A 1 188 ? 10.761 2.983 -29.446 1.00 63.81 188 GLU A CA 1
ATOM 1451 C C . GLU A 1 188 ? 12.203 2.999 -29.973 1.00 63.81 188 GLU A C 1
ATOM 1453 O O . GLU A 1 188 ? 12.920 3.990 -29.828 1.00 63.81 188 GLU A O 1
ATOM 1458 N N . GLU A 1 189 ? 12.633 1.922 -30.638 1.00 58.50 189 GLU A N 1
ATOM 1459 C CA . GLU A 1 189 ? 13.970 1.820 -31.256 1.00 58.50 189 GLU A CA 1
ATOM 1460 C C . GLU A 1 189 ? 14.233 2.967 -32.259 1.00 58.50 189 GLU A C 1
ATOM 1462 O O . GLU A 1 189 ? 15.361 3.434 -32.427 1.00 58.50 189 GLU A O 1
ATOM 1467 N N . SER A 1 190 ? 13.161 3.494 -32.859 1.00 54.81 190 SER A N 1
ATOM 1468 C CA . SER A 1 190 ? 13.151 4.646 -33.767 1.00 54.81 190 SER A CA 1
ATOM 1469 C C . SER A 1 190 ? 13.591 5.965 -33.111 1.00 54.81 190 SER A C 1
ATOM 1471 O O . SER A 1 190 ? 13.991 6.891 -33.817 1.00 54.81 190 SER A O 1
ATOM 1473 N N . HIS A 1 191 ? 13.550 6.063 -31.779 1.00 63.78 191 HIS A N 1
ATOM 1474 C CA . HIS A 1 191 ? 13.854 7.290 -31.043 1.00 63.78 191 HIS A CA 1
ATOM 1475 C C . HIS A 1 191 ? 15.362 7.542 -30.854 1.00 63.78 191 HIS A C 1
ATOM 1477 O O . HIS A 1 191 ? 15.749 8.606 -30.374 1.00 63.78 191 HIS A O 1
ATOM 1483 N N . GLY A 1 192 ? 16.227 6.592 -31.237 1.00 62.06 192 GLY A N 1
ATOM 1484 C CA . GLY A 1 192 ? 17.683 6.776 -31.224 1.00 62.06 192 GLY A CA 1
ATOM 1485 C C . GLY A 1 192 ? 18.322 6.811 -29.829 1.00 62.06 192 GLY A C 1
ATOM 1486 O O . GLY A 1 192 ? 19.443 7.302 -29.687 1.00 62.06 192 GLY A O 1
ATOM 1487 N N . TYR A 1 193 ? 17.632 6.303 -28.803 1.00 67.56 193 TYR A N 1
ATOM 1488 C CA . TYR A 1 193 ? 18.200 6.148 -27.463 1.00 67.56 193 TYR A CA 1
ATOM 1489 C C . TYR A 1 193 ? 19.271 5.058 -27.442 1.00 67.56 193 TYR A C 1
ATOM 1491 O O . TYR A 1 193 ? 19.141 4.013 -28.083 1.00 67.56 193 TYR A O 1
ATOM 1499 N N . LEU A 1 194 ? 20.332 5.300 -26.672 1.00 71.81 194 LEU A N 1
ATOM 1500 C CA . LEU A 1 194 ? 21.319 4.268 -26.386 1.00 71.81 194 LEU A CA 1
ATOM 1501 C C . LEU A 1 194 ? 20.737 3.262 -25.382 1.00 71.81 194 LEU A C 1
ATOM 1503 O O . LEU A 1 194 ? 19.982 3.668 -24.494 1.00 71.81 194 LEU A O 1
ATOM 1507 N N . PRO A 1 195 ? 21.085 1.970 -25.501 1.00 75.50 195 PRO A N 1
ATOM 1508 C CA . PRO A 1 195 ? 20.764 0.993 -24.473 1.00 75.50 195 PRO A CA 1
ATOM 1509 C C . PRO A 1 195 ? 21.326 1.403 -23.109 1.00 75.50 195 PRO A C 1
ATOM 1511 O O . PRO A 1 195 ? 22.372 2.056 -23.042 1.00 75.50 195 PRO A O 1
ATOM 1514 N N . LYS A 1 196 ? 20.652 0.978 -22.039 1.00 79.25 196 LYS A N 1
ATOM 1515 C CA . LYS A 1 196 ? 21.127 1.146 -20.662 1.00 79.25 196 LYS A CA 1
ATOM 1516 C C . LYS A 1 196 ? 22.453 0.417 -20.426 1.00 79.25 196 LYS A C 1
ATOM 1518 O O . LYS A 1 196 ? 22.787 -0.547 -21.131 1.00 79.25 196 LYS A O 1
ATOM 1523 N N . GLY A 1 197 ? 23.207 0.912 -19.447 1.00 81.50 197 GLY A N 1
ATOM 1524 C CA . GLY A 1 197 ? 24.460 0.322 -18.996 1.00 81.50 197 GLY A CA 1
ATOM 1525 C C . GLY A 1 197 ? 24.257 -1.008 -18.259 1.00 81.50 197 GLY A C 1
ATOM 1526 O O . GLY A 1 197 ? 23.164 -1.589 -18.265 1.00 81.50 197 GLY A O 1
ATOM 1527 N N . PRO A 1 198 ? 25.317 -1.547 -17.640 1.00 86.69 198 PRO A N 1
ATOM 1528 C CA . PRO A 1 198 ? 25.202 -2.668 -16.714 1.00 86.69 198 PRO A CA 1
ATOM 1529 C C . PRO A 1 198 ? 24.194 -2.362 -15.593 1.00 86.69 198 PRO A C 1
ATOM 1531 O O . PRO A 1 198 ? 24.209 -1.279 -15.019 1.00 86.69 198 PRO A O 1
ATOM 1534 N N . LEU A 1 199 ? 23.340 -3.331 -15.239 1.00 86.50 199 LEU A N 1
ATOM 1535 C CA . LEU A 1 199 ? 22.306 -3.138 -14.208 1.00 86.50 199 LEU A CA 1
ATOM 1536 C C . LEU A 1 199 ? 22.829 -2.610 -12.861 1.00 86.50 199 LEU A C 1
ATOM 1538 O O . LEU A 1 199 ? 22.131 -1.786 -12.278 1.00 86.50 199 LEU A O 1
ATOM 1542 N N . PRO A 1 200 ? 24.000 -3.035 -12.342 1.00 91.31 200 PRO A N 1
ATOM 1543 C CA . PRO A 1 200 ? 24.529 -2.464 -11.107 1.00 91.31 200 PRO A CA 1
ATOM 1544 C C . PRO A 1 200 ? 24.716 -0.944 -11.185 1.00 91.31 200 PRO A C 1
ATOM 1546 O O . PRO A 1 200 ? 24.266 -0.244 -10.285 1.00 91.31 200 PRO A O 1
ATOM 1549 N N . GLU A 1 201 ? 25.276 -0.433 -12.285 1.00 92.94 201 GLU A N 1
ATOM 1550 C CA . GLU A 1 201 ? 25.472 1.010 -12.497 1.00 92.94 201 GLU A CA 1
ATOM 1551 C C . GLU A 1 201 ? 24.119 1.742 -12.551 1.00 92.94 201 GLU A C 1
ATOM 1553 O O . GLU A 1 201 ? 23.929 2.767 -11.903 1.00 92.94 201 GLU A O 1
ATOM 1558 N N . GLU A 1 202 ? 23.122 1.162 -13.227 1.00 92.81 202 GLU A N 1
ATOM 1559 C CA . GLU A 1 202 ? 21.761 1.718 -13.288 1.00 92.81 202 GLU A CA 1
ATOM 1560 C C . GLU A 1 202 ? 21.066 1.756 -11.911 1.00 92.81 202 GLU A C 1
ATOM 1562 O O . GLU A 1 202 ? 20.266 2.654 -11.626 1.00 92.81 202 GLU A O 1
ATOM 1567 N N . LEU A 1 203 ? 21.351 0.783 -11.039 1.00 95.44 203 LEU A N 1
ATOM 1568 C CA . LEU A 1 203 ? 20.841 0.757 -9.666 1.00 95.44 203 LEU A CA 1
ATOM 1569 C C . LEU A 1 203 ? 21.551 1.778 -8.771 1.00 95.44 203 LEU A C 1
ATOM 1571 O O . LEU A 1 203 ? 20.883 2.410 -7.951 1.00 95.44 203 LEU A O 1
ATOM 1575 N N . GLU A 1 204 ? 22.859 1.979 -8.945 1.00 97.19 204 GLU A N 1
ATOM 1576 C CA . GLU A 1 204 ? 23.614 3.045 -8.274 1.00 97.19 204 GLU A CA 1
ATOM 1577 C C . GLU A 1 204 ? 23.070 4.429 -8.660 1.00 97.19 204 GLU A C 1
ATOM 1579 O O . GLU A 1 204 ? 22.739 5.223 -7.776 1.00 97.19 204 GLU A O 1
ATOM 1584 N N . GLU A 1 205 ? 22.872 4.684 -9.958 1.00 95.56 205 GLU A N 1
ATOM 1585 C CA . GLU A 1 205 ? 22.258 5.921 -10.461 1.00 95.56 205 GLU A CA 1
ATOM 1586 C C . GLU A 1 205 ? 20.833 6.112 -9.921 1.00 95.56 205 GLU A C 1
ATOM 1588 O O . GLU A 1 205 ? 20.449 7.208 -9.502 1.00 95.56 205 GLU A O 1
ATOM 1593 N N . THR A 1 206 ? 20.038 5.037 -9.882 1.00 96.62 206 THR A N 1
ATOM 1594 C CA . THR A 1 206 ? 18.682 5.082 -9.318 1.00 96.62 206 THR A CA 1
ATOM 1595 C C . THR A 1 206 ? 18.707 5.434 -7.832 1.00 96.62 206 THR A C 1
ATOM 1597 O O . THR A 1 206 ? 17.907 6.257 -7.380 1.00 96.62 206 THR A O 1
ATOM 1600 N N . MET A 1 207 ? 19.623 4.840 -7.063 1.00 98.31 207 MET A N 1
ATOM 1601 C CA . MET A 1 207 ? 19.765 5.136 -5.641 1.00 98.31 207 MET A CA 1
ATOM 1602 C C . MET A 1 207 ? 20.205 6.586 -5.411 1.00 98.31 207 MET A C 1
ATOM 1604 O O . MET A 1 207 ? 19.636 7.263 -4.554 1.00 98.31 207 MET A O 1
ATOM 1608 N N . GLU A 1 208 ? 21.157 7.098 -6.196 1.00 98.06 208 GLU A N 1
ATOM 1609 C CA . GLU A 1 208 ? 21.547 8.511 -6.157 1.00 98.06 208 GLU A CA 1
ATOM 1610 C C . GLU A 1 208 ? 20.345 9.425 -6.449 1.00 98.06 208 GLU A C 1
ATOM 1612 O O . GLU A 1 208 ? 20.093 10.384 -5.713 1.00 98.06 208 GLU A O 1
ATOM 1617 N N . GLY A 1 209 ? 19.548 9.096 -7.470 1.00 96.50 209 GLY A N 1
ATOM 1618 C CA . GLY A 1 209 ? 18.315 9.810 -7.804 1.00 96.50 209 GLY A CA 1
ATOM 1619 C C . GLY A 1 209 ? 17.303 9.828 -6.654 1.00 96.50 209 GLY A C 1
ATOM 1620 O O . GLY A 1 209 ? 16.745 10.881 -6.333 1.00 96.50 209 GLY A O 1
ATOM 1621 N N . PHE A 1 210 ? 17.099 8.694 -5.978 1.00 97.94 210 PHE A N 1
ATOM 1622 C CA . PHE A 1 210 ? 16.255 8.637 -4.784 1.00 97.94 210 PHE A CA 1
ATOM 1623 C C . PHE A 1 210 ? 16.801 9.498 -3.644 1.00 97.94 210 PHE A C 1
ATOM 1625 O O . PHE A 1 210 ? 16.042 10.252 -3.039 1.00 97.94 210 PHE A O 1
ATOM 1632 N N . MET A 1 211 ? 18.103 9.459 -3.370 1.00 98.50 211 MET A N 1
ATOM 1633 C CA . MET A 1 211 ? 18.694 10.250 -2.286 1.00 98.50 211 MET A CA 1
ATOM 1634 C C . MET A 1 211 ? 18.721 11.755 -2.574 1.00 98.50 211 MET A C 1
ATOM 1636 O O . MET A 1 211 ? 18.681 12.551 -1.635 1.00 98.50 211 MET A O 1
ATOM 1640 N N . ASN A 1 212 ? 18.726 12.156 -3.846 1.00 97.75 212 ASN A N 1
ATOM 1641 C CA . ASN A 1 212 ? 18.624 13.555 -4.265 1.00 97.75 212 ASN A CA 1
ATOM 1642 C C . ASN A 1 212 ? 17.176 14.083 -4.299 1.00 97.75 212 ASN A C 1
ATOM 1644 O O . ASN A 1 212 ? 16.970 15.294 -4.382 1.00 97.75 212 ASN A O 1
ATOM 1648 N N . SER A 1 213 ? 16.171 13.208 -4.196 1.00 94.62 213 SER A N 1
ATOM 1649 C CA . SER A 1 213 ? 14.761 13.588 -4.070 1.00 94.62 213 SER A CA 1
ATOM 1650 C C . SER A 1 213 ? 14.350 13.654 -2.592 1.00 94.62 213 SER A C 1
ATOM 1652 O O . SER A 1 213 ? 14.392 12.629 -1.908 1.00 94.62 213 SER A O 1
ATOM 1654 N N . PRO A 1 214 ? 13.907 14.813 -2.062 1.00 94.25 214 PRO A N 1
ATOM 1655 C CA . PRO A 1 214 ? 13.566 14.952 -0.644 1.00 94.25 214 PRO A CA 1
ATOM 1656 C C . PRO A 1 214 ? 12.542 13.930 -0.132 1.00 94.25 214 PRO A C 1
ATOM 1658 O O . PRO A 1 214 ? 12.733 13.379 0.951 1.00 94.25 214 PRO A O 1
ATOM 1661 N N . GLY A 1 215 ? 11.489 13.645 -0.909 1.00 92.69 215 GLY A N 1
ATOM 1662 C CA . GLY A 1 215 ? 10.450 12.679 -0.535 1.00 92.69 215 GLY A CA 1
ATOM 1663 C C . GLY A 1 215 ? 10.968 11.239 -0.508 1.00 92.69 215 GLY A C 1
ATOM 1664 O O . GLY A 1 215 ? 10.798 10.537 0.489 1.00 92.69 215 GLY A O 1
ATOM 1665 N N . HIS A 1 216 ? 11.686 10.822 -1.556 1.00 97.31 216 HIS A N 1
ATOM 1666 C CA . HIS A 1 216 ? 12.257 9.473 -1.628 1.00 97.31 216 HIS A CA 1
ATOM 1667 C C . HIS A 1 216 ? 13.321 9.241 -0.545 1.00 97.31 216 HIS A C 1
ATOM 1669 O O . HIS A 1 216 ? 13.323 8.200 0.119 1.00 97.31 216 HIS A O 1
ATOM 1675 N N . ARG A 1 217 ? 14.185 10.241 -0.314 1.00 98.56 217 ARG A N 1
ATOM 1676 C CA . ARG A 1 217 ? 15.177 10.246 0.766 1.00 98.56 217 ARG A CA 1
ATOM 1677 C C . ARG A 1 217 ? 14.518 10.118 2.138 1.00 98.56 217 ARG A C 1
ATOM 1679 O O . ARG A 1 217 ? 15.008 9.356 2.969 1.00 98.56 217 ARG A O 1
ATOM 1686 N N . ALA A 1 218 ? 13.435 10.857 2.389 1.00 97.69 218 ALA A N 1
ATOM 1687 C CA . ALA A 1 218 ? 12.706 10.789 3.654 1.00 97.69 218 ALA A CA 1
ATOM 1688 C C . ALA A 1 218 ? 12.133 9.387 3.905 1.00 97.69 218 ALA A C 1
ATOM 1690 O O . ALA A 1 218 ? 12.222 8.894 5.026 1.00 97.69 218 ALA A O 1
ATOM 1691 N N . ASN A 1 219 ? 11.626 8.719 2.863 1.00 97.75 219 ASN A N 1
ATOM 1692 C CA . ASN A 1 219 ? 11.148 7.343 2.961 1.00 97.75 219 ASN A CA 1
ATOM 1693 C C . ASN A 1 219 ? 12.292 6.353 3.265 1.00 97.75 219 ASN A C 1
ATOM 1695 O O . ASN A 1 219 ? 12.208 5.613 4.239 1.00 97.75 219 ASN A O 1
ATOM 1699 N N . ILE A 1 220 ? 13.407 6.390 2.520 1.00 98.75 220 ILE A N 1
ATOM 1700 C CA . ILE A 1 220 ? 14.576 5.505 2.748 1.00 98.75 220 ILE A CA 1
ATOM 1701 C C . ILE A 1 220 ? 15.125 5.640 4.174 1.00 98.75 220 ILE A C 1
ATOM 1703 O O . ILE A 1 220 ? 15.487 4.645 4.812 1.00 98.75 220 ILE A O 1
ATOM 1707 N N . LEU A 1 221 ? 15.183 6.874 4.678 1.00 98.44 221 LEU A N 1
ATOM 1708 C CA . LEU A 1 221 ? 15.726 7.209 5.994 1.00 98.44 221 LEU A CA 1
ATOM 1709 C C . LEU A 1 221 ? 14.663 7.249 7.099 1.00 98.44 221 LEU A C 1
ATOM 1711 O O . LEU A 1 221 ? 14.939 7.747 8.190 1.00 98.44 221 LEU A O 1
ATOM 1715 N N . ASN A 1 222 ? 13.461 6.725 6.855 1.00 96.38 222 ASN A N 1
ATOM 1716 C CA . ASN A 1 222 ? 12.454 6.626 7.899 1.00 96.38 222 ASN A CA 1
ATOM 1717 C C . ASN A 1 222 ? 12.914 5.596 8.961 1.00 96.38 222 ASN A C 1
ATOM 1719 O O . ASN A 1 222 ? 13.159 4.428 8.615 1.00 96.38 222 ASN A O 1
ATOM 1723 N N . PRO A 1 223 ? 13.056 5.992 10.245 1.00 94.44 223 PRO A N 1
ATOM 1724 C CA . PRO A 1 223 ? 13.481 5.091 11.317 1.00 94.44 223 PRO A CA 1
ATOM 1725 C C . PRO A 1 223 ? 12.460 3.987 11.616 1.00 94.44 223 PRO A C 1
ATOM 1727 O O . PRO A 1 223 ? 12.833 2.966 12.185 1.00 94.44 223 PRO A O 1
ATOM 1730 N N . HIS A 1 224 ? 11.200 4.156 11.206 1.00 94.44 224 HIS A N 1
ATOM 1731 C CA . HIS A 1 224 ? 10.145 3.165 11.407 1.00 94.44 224 HIS A CA 1
ATOM 1732 C C . HIS A 1 224 ? 10.192 1.991 10.421 1.00 94.44 224 HIS A C 1
ATOM 1734 O O . HIS A 1 224 ? 9.470 1.007 10.604 1.00 94.44 224 HIS A O 1
ATOM 1740 N N . ASN A 1 225 ? 11.007 2.073 9.367 1.00 96.31 225 ASN A N 1
ATOM 1741 C CA . ASN A 1 225 ? 11.105 1.002 8.380 1.00 96.31 225 ASN A CA 1
ATOM 1742 C C . ASN A 1 225 ? 11.881 -0.188 8.947 1.00 96.31 225 ASN A C 1
ATOM 1744 O O . ASN A 1 225 ? 12.999 -0.028 9.440 1.00 96.31 225 ASN A O 1
ATOM 1748 N N . TYR A 1 226 ? 11.299 -1.379 8.814 1.00 94.50 226 TYR A N 1
ATOM 1749 C CA . TYR A 1 226 ? 11.879 -2.653 9.237 1.00 94.50 226 TYR A CA 1
ATOM 1750 C C . TYR A 1 226 ? 12.315 -3.508 8.042 1.00 94.50 226 TYR A C 1
ATOM 1752 O O . TYR A 1 226 ? 13.413 -4.067 8.040 1.00 94.50 226 TYR A O 1
ATOM 1760 N N . ALA A 1 227 ? 11.476 -3.585 7.009 1.00 95.62 227 ALA A N 1
ATOM 1761 C CA . ALA A 1 227 ? 11.764 -4.324 5.788 1.00 95.62 227 ALA A CA 1
ATOM 1762 C C . ALA A 1 227 ? 11.538 -3.458 4.545 1.00 95.62 227 ALA A C 1
ATOM 1764 O O . ALA A 1 227 ? 10.870 -2.423 4.594 1.00 95.62 227 ALA A O 1
ATOM 1765 N N . VAL A 1 228 ? 12.122 -3.882 3.426 1.00 98.31 228 VAL A N 1
ATOM 1766 C CA . VAL A 1 228 ? 11.884 -3.303 2.103 1.00 98.31 228 VAL A CA 1
ATOM 1767 C C . VAL A 1 228 ? 11.635 -4.409 1.085 1.00 98.31 228 VAL A C 1
ATOM 1769 O O . VAL A 1 228 ? 12.418 -5.349 0.951 1.00 98.31 228 VAL A O 1
ATOM 1772 N N . ASN A 1 229 ? 10.538 -4.292 0.349 1.00 96.50 229 ASN A N 1
ATOM 1773 C CA . ASN A 1 229 ? 10.192 -5.158 -0.768 1.00 96.50 229 ASN A CA 1
ATOM 1774 C C . ASN A 1 229 ? 10.664 -4.478 -2.056 1.00 96.50 229 ASN A C 1
ATOM 1776 O O . ASN A 1 229 ? 10.305 -3.330 -2.320 1.00 96.50 229 ASN A O 1
ATOM 1780 N N . ILE A 1 230 ? 11.505 -5.162 -2.834 1.00 96.06 230 ILE A N 1
ATOM 1781 C CA . ILE A 1 230 ? 12.195 -4.566 -3.986 1.00 96.06 230 ILE A CA 1
ATOM 1782 C C . ILE A 1 230 ? 11.665 -5.177 -5.282 1.00 96.06 230 ILE A C 1
ATOM 1784 O O . ILE A 1 230 ? 11.871 -6.362 -5.565 1.00 96.06 230 ILE A O 1
ATOM 1788 N N . GLY A 1 231 ? 11.007 -4.340 -6.079 1.00 95.31 231 GLY A N 1
ATOM 1789 C CA . GLY A 1 231 ? 10.568 -4.663 -7.428 1.00 95.31 231 GLY A CA 1
ATOM 1790 C C . GLY A 1 231 ? 11.555 -4.152 -8.463 1.00 95.31 231 GLY A C 1
ATOM 1791 O O . GLY A 1 231 ? 11.906 -2.974 -8.437 1.00 95.31 231 GLY A O 1
ATOM 1792 N N . LEU A 1 232 ? 11.982 -5.024 -9.374 1.00 91.94 232 LEU A N 1
ATOM 1793 C CA . LEU A 1 232 ? 12.862 -4.680 -10.489 1.00 91.94 232 LEU A CA 1
ATOM 1794 C C . LEU A 1 232 ? 12.255 -5.220 -11.778 1.00 91.94 232 LEU A C 1
ATOM 1796 O O . LEU A 1 232 ? 11.926 -6.399 -11.835 1.00 91.94 232 LEU A O 1
ATOM 1800 N N . ALA A 1 233 ? 12.152 -4.396 -12.812 1.00 88.88 233 ALA A N 1
ATOM 1801 C CA . ALA A 1 233 ? 11.801 -4.845 -14.156 1.00 88.88 233 ALA A CA 1
ATOM 1802 C C . ALA A 1 233 ? 12.577 -4.009 -15.171 1.00 88.88 233 ALA A C 1
ATOM 1804 O O . ALA A 1 233 ? 12.649 -2.793 -15.032 1.00 88.88 233 ALA A O 1
ATOM 1805 N N . TRP A 1 234 ? 13.184 -4.626 -16.179 1.00 89.19 234 TRP A N 1
ATOM 1806 C CA . TRP A 1 234 ? 13.986 -3.892 -17.156 1.00 89.19 234 TRP A CA 1
ATOM 1807 C C . TRP A 1 234 ? 13.929 -4.511 -18.548 1.00 89.19 234 TRP A C 1
ATOM 1809 O O . TRP A 1 234 ? 13.670 -5.704 -18.718 1.00 89.19 234 TRP A O 1
ATOM 1819 N N . ASP A 1 235 ? 14.222 -3.682 -19.541 1.00 85.94 235 ASP A N 1
ATOM 1820 C CA . ASP A 1 235 ? 14.516 -4.084 -20.911 1.00 85.94 235 ASP A CA 1
ATOM 1821 C C . ASP A 1 235 ? 15.858 -3.470 -21.359 1.00 85.94 235 ASP A C 1
ATOM 1823 O O . ASP A 1 235 ? 16.720 -3.169 -20.535 1.00 85.94 235 ASP A O 1
ATOM 1827 N N . SER A 1 236 ? 16.090 -3.339 -22.668 1.00 82.62 236 SER A N 1
ATOM 1828 C CA . SER A 1 236 ? 17.344 -2.763 -23.179 1.00 82.62 236 SER A CA 1
ATOM 1829 C C . SER A 1 236 ? 17.471 -1.254 -22.945 1.00 82.62 236 SER A C 1
ATOM 1831 O O . SER A 1 236 ? 18.577 -0.729 -23.023 1.00 82.62 236 SER A O 1
ATOM 1833 N N . TYR A 1 237 ? 16.370 -0.554 -22.688 1.00 83.06 237 TYR A N 1
ATOM 1834 C CA . TYR A 1 237 ? 16.278 0.906 -22.688 1.00 83.06 237 TYR A CA 1
ATOM 1835 C C . TYR A 1 237 ? 15.701 1.479 -21.390 1.00 83.06 237 TYR A C 1
ATOM 1837 O O . TYR A 1 237 ? 15.869 2.668 -21.116 1.00 83.06 237 TYR A O 1
ATOM 1845 N N . ASN A 1 238 ? 15.031 0.660 -20.585 1.00 84.56 238 ASN A N 1
ATOM 1846 C CA . ASN A 1 238 ? 14.319 1.093 -19.396 1.00 84.56 238 ASN A CA 1
ATOM 1847 C C . ASN A 1 238 ? 14.589 0.160 -18.216 1.00 84.56 238 ASN A C 1
ATOM 1849 O O . ASN A 1 238 ? 14.707 -1.053 -18.374 1.00 84.56 238 ASN A O 1
ATOM 1853 N N . ILE A 1 239 ? 14.623 0.746 -17.023 1.00 90.81 239 ILE A N 1
ATOM 1854 C CA . ILE A 1 239 ? 14.633 0.042 -15.746 1.00 90.81 239 ILE A CA 1
ATOM 1855 C C . ILE A 1 239 ? 13.554 0.662 -14.862 1.00 90.81 239 ILE A C 1
ATOM 1857 O O . ILE A 1 239 ? 13.420 1.882 -14.765 1.00 90.81 239 ILE A O 1
ATOM 1861 N N . LYS A 1 240 ? 12.755 -0.201 -14.249 1.00 93.12 240 LYS A N 1
ATOM 1862 C CA . LYS A 1 240 ? 11.719 0.114 -13.279 1.00 93.12 240 LYS A CA 1
ATOM 1863 C C . LYS A 1 240 ? 12.184 -0.394 -11.936 1.00 93.12 240 LYS A C 1
ATOM 1865 O O . LYS A 1 240 ? 12.467 -1.584 -11.790 1.00 93.12 240 LYS A O 1
ATOM 1870 N N . VAL A 1 241 ? 12.250 0.511 -10.973 1.00 97.75 241 VAL A N 1
ATOM 1871 C CA . VAL A 1 241 ? 12.665 0.196 -9.612 1.00 97.75 241 VAL A CA 1
ATOM 1872 C C . VAL A 1 241 ? 11.583 0.659 -8.659 1.00 97.75 241 VAL A C 1
ATOM 1874 O O . VAL A 1 241 ? 11.207 1.830 -8.665 1.00 97.75 241 VAL A O 1
ATOM 1877 N N . VAL A 1 242 ? 11.104 -0.264 -7.832 1.00 98.44 242 VAL A N 1
ATOM 1878 C CA . VAL A 1 242 ? 10.140 0.002 -6.765 1.00 98.44 242 VAL A CA 1
ATOM 1879 C C . VAL A 1 242 ? 10.770 -0.409 -5.443 1.00 98.44 242 VAL A C 1
ATOM 1881 O O . VAL A 1 242 ? 11.174 -1.561 -5.284 1.00 98.44 242 VAL A O 1
ATOM 1884 N N . GLN A 1 243 ? 10.852 0.522 -4.496 1.00 98.56 243 GLN A N 1
ATOM 1885 C CA . GLN A 1 243 ? 11.183 0.229 -3.102 1.00 98.56 243 GLN A CA 1
ATOM 1886 C C . GLN A 1 243 ? 9.912 0.397 -2.281 1.00 98.56 243 GLN A C 1
ATOM 1888 O O . GLN A 1 243 ? 9.396 1.506 -2.175 1.00 98.56 243 GLN A O 1
ATOM 1893 N N . HIS A 1 244 ? 9.412 -0.683 -1.695 1.00 97.31 244 HIS A N 1
ATOM 1894 C CA . HIS A 1 244 ? 8.232 -0.647 -0.840 1.00 97.31 244 HIS A CA 1
ATOM 1895 C C . HIS A 1 244 ? 8.626 -0.997 0.587 1.00 97.31 244 HIS A C 1
ATOM 1897 O O . HIS A 1 244 ? 8.805 -2.165 0.933 1.00 97.31 244 HIS A O 1
ATOM 1903 N N . PHE A 1 245 ? 8.815 0.034 1.399 1.00 98.38 245 PHE A N 1
ATOM 1904 C CA . PHE A 1 245 ? 9.188 -0.095 2.797 1.00 98.38 245 PHE A CA 1
ATOM 1905 C C . PHE A 1 245 ? 7.978 -0.432 3.654 1.00 98.38 245 PHE A C 1
ATOM 1907 O O . PHE A 1 245 ? 6.884 0.062 3.395 1.00 98.38 245 PHE A O 1
ATOM 1914 N N . GLU A 1 246 ? 8.191 -1.234 4.691 1.00 95.19 246 GLU A N 1
ATOM 1915 C CA . GLU A 1 246 ? 7.173 -1.575 5.679 1.00 95.19 246 GLU A CA 1
ATOM 1916 C C . GLU A 1 246 ? 7.750 -1.546 7.098 1.00 95.19 246 GLU A C 1
ATOM 1918 O O . GLU A 1 246 ? 8.903 -1.924 7.348 1.00 95.19 246 GLU A O 1
ATOM 1923 N N . SER A 1 247 ? 6.933 -1.088 8.042 1.00 95.25 247 SER A N 1
ATOM 1924 C CA . SER A 1 247 ? 7.176 -1.240 9.476 1.00 95.25 247 SER A CA 1
ATOM 1925 C C . SER A 1 247 ? 6.802 -2.650 9.953 1.00 95.25 247 SER A C 1
ATOM 1927 O O . SER A 1 247 ? 6.417 -3.509 9.168 1.00 95.25 247 SER A O 1
ATOM 1929 N N . ASN A 1 248 ? 6.908 -2.915 11.258 1.00 93.25 248 ASN A N 1
ATOM 1930 C CA . ASN A 1 248 ? 6.505 -4.199 11.837 1.00 93.25 248 ASN A CA 1
ATOM 1931 C C . ASN A 1 248 ? 6.062 -4.024 13.296 1.00 93.25 248 ASN A C 1
ATOM 1933 O O . ASN A 1 248 ? 6.789 -4.391 14.214 1.00 93.25 248 ASN A O 1
ATOM 1937 N N . TYR A 1 249 ? 4.904 -3.402 13.525 1.00 95.56 249 TYR A N 1
ATOM 1938 C CA . TYR A 1 249 ? 4.471 -2.996 14.873 1.00 95.56 249 TYR A CA 1
ATOM 1939 C C . TYR A 1 249 ? 3.242 -3.721 15.411 1.00 95.56 249 TYR A C 1
ATOM 1941 O O . TYR A 1 249 ? 2.954 -3.620 16.602 1.00 95.56 249 TYR A O 1
ATOM 1949 N N . VAL A 1 250 ? 2.525 -4.465 14.572 1.00 93.00 250 VAL A N 1
ATOM 1950 C CA . VAL A 1 250 ? 1.323 -5.209 14.962 1.00 93.00 250 VAL A CA 1
ATOM 1951 C C . VAL A 1 250 ? 1.412 -6.629 14.433 1.00 93.00 250 VAL A C 1
ATOM 1953 O O . VAL A 1 250 ? 1.895 -6.852 13.333 1.00 93.00 250 VAL A O 1
ATOM 1956 N N . ARG A 1 251 ? 0.909 -7.597 15.191 1.00 90.19 251 ARG A N 1
ATOM 1957 C CA . ARG A 1 251 ? 0.585 -8.935 14.697 1.00 90.19 251 ARG A CA 1
ATOM 1958 C C . ARG A 1 251 ? -0.899 -9.178 14.916 1.00 90.19 251 ARG A C 1
ATOM 1960 O O . ARG A 1 251 ? -1.330 -9.266 16.066 1.00 90.19 251 ARG A O 1
ATOM 1967 N N . PHE A 1 252 ? -1.662 -9.295 13.835 1.00 86.94 252 PHE A N 1
ATOM 1968 C CA . PHE A 1 252 ? -3.080 -9.630 13.922 1.00 86.94 252 PHE A CA 1
ATOM 1969 C C . PHE A 1 252 ? -3.275 -11.084 14.376 1.00 86.94 252 PHE A C 1
ATOM 1971 O O . PHE A 1 252 ? -2.538 -11.984 13.972 1.00 86.94 252 PHE A O 1
ATOM 1978 N N . ILE A 1 253 ? -4.252 -11.283 15.256 1.00 86.12 253 ILE A N 1
ATOM 1979 C CA . ILE A 1 253 ? -4.808 -12.581 15.655 1.00 86.12 253 ILE A CA 1
ATOM 1980 C C . ILE A 1 253 ? -6.050 -12.838 14.800 1.00 86.12 253 ILE A C 1
ATOM 1982 O O . ILE A 1 253 ? -6.171 -13.893 14.185 1.00 86.12 253 ILE A O 1
ATOM 1986 N N . GLU A 1 254 ? -6.919 -11.832 14.707 1.00 83.75 254 GLU A N 1
ATOM 1987 C CA . GLU A 1 254 ? -7.990 -11.738 13.724 1.00 83.75 254 GLU A CA 1
ATOM 1988 C C . GLU A 1 254 ? -7.674 -10.575 12.784 1.00 83.75 254 GLU A C 1
ATOM 1990 O O . GLU A 1 254 ? -7.566 -9.422 13.211 1.00 83.75 254 GLU A O 1
ATOM 1995 N N . TYR A 1 255 ? -7.469 -10.900 11.508 1.00 86.19 255 TYR A N 1
ATOM 1996 C CA . TYR A 1 255 ? -7.217 -9.906 10.470 1.00 86.19 255 TYR A CA 1
ATOM 1997 C C . TYR A 1 255 ? -8.447 -8.999 10.304 1.00 86.19 255 TYR A C 1
ATOM 1999 O O . TYR A 1 255 ? -9.559 -9.526 10.363 1.00 86.19 255 TYR A O 1
ATOM 2007 N N . PRO A 1 256 ? -8.277 -7.682 10.071 1.00 91.62 256 PRO A N 1
ATOM 2008 C CA . PRO A 1 256 ? -9.408 -6.784 9.891 1.00 91.62 256 PRO A CA 1
ATOM 2009 C C . PRO A 1 256 ? -10.357 -7.236 8.787 1.00 91.62 256 PRO A C 1
ATOM 2011 O O . PRO A 1 256 ? -9.932 -7.501 7.665 1.00 91.62 256 PRO A O 1
ATOM 2014 N N . ASP A 1 257 ? -11.644 -7.302 9.100 1.00 88.44 257 ASP A N 1
ATOM 2015 C CA . ASP A 1 257 ? -12.688 -7.686 8.155 1.00 88.44 257 ASP A CA 1
ATOM 2016 C C . ASP A 1 257 ? -13.959 -6.879 8.428 1.00 88.44 257 ASP A C 1
ATOM 2018 O O . ASP A 1 257 ? -14.242 -6.493 9.558 1.00 88.44 257 ASP A O 1
ATOM 2022 N N . ILE A 1 258 ? -14.730 -6.621 7.377 1.00 88.06 258 ILE A N 1
ATOM 2023 C CA . ILE A 1 258 ? -16.034 -5.969 7.442 1.00 88.06 258 ILE A CA 1
ATOM 2024 C C . ILE A 1 258 ? -17.065 -6.955 6.901 1.00 88.06 258 ILE A C 1
ATOM 2026 O O . ILE A 1 258 ? -17.079 -7.263 5.706 1.00 88.06 258 ILE A O 1
ATOM 2030 N N . ARG A 1 259 ? -17.978 -7.414 7.757 1.00 84.69 259 ARG A N 1
ATOM 2031 C CA . ARG A 1 259 ? -19.078 -8.308 7.364 1.00 84.69 259 ARG A CA 1
ATOM 2032 C C . ARG A 1 259 ? -20.406 -7.762 7.825 1.00 84.69 259 ARG A C 1
ATOM 2034 O O . ARG A 1 259 ? -20.585 -7.464 8.999 1.00 84.69 259 ARG A O 1
ATOM 2041 N N . ASN A 1 260 ? -21.352 -7.659 6.894 1.00 81.31 260 ASN A N 1
ATOM 2042 C CA . ASN A 1 260 ? -22.693 -7.133 7.151 1.00 81.31 260 ASN A CA 1
ATOM 2043 C C . ASN A 1 260 ? -22.671 -5.786 7.894 1.00 81.31 260 ASN A C 1
ATOM 2045 O O . ASN A 1 260 ? -23.511 -5.534 8.749 1.00 81.31 260 ASN A O 1
ATOM 2049 N N . GLY A 1 261 ? -21.682 -4.947 7.579 1.00 86.88 261 GLY A N 1
ATOM 2050 C CA . GLY A 1 261 ? -21.517 -3.628 8.173 1.00 86.88 261 GLY A CA 1
ATOM 2051 C C . GLY A 1 261 ? -20.772 -3.576 9.506 1.00 86.88 261 GLY A C 1
ATOM 2052 O O . GLY A 1 261 ? -20.530 -2.481 9.997 1.00 86.88 261 GLY A O 1
ATOM 2053 N N . VAL A 1 262 ? -20.342 -4.711 10.055 1.00 93.75 262 VAL A N 1
ATOM 2054 C CA . VAL A 1 262 ? -19.558 -4.767 11.295 1.00 93.75 262 VAL A CA 1
ATOM 2055 C C . VAL A 1 262 ? -18.085 -4.969 10.962 1.00 93.75 262 VAL A C 1
ATOM 2057 O O . VAL A 1 262 ? -17.741 -5.924 10.266 1.00 93.75 262 VAL A O 1
ATOM 2060 N N . LEU A 1 263 ? -17.230 -4.069 11.449 1.00 97.25 263 LEU A N 1
ATOM 2061 C CA . LEU A 1 263 ? -15.774 -4.205 11.418 1.00 97.25 263 LEU A CA 1
ATOM 2062 C C . LEU A 1 263 ? -15.316 -5.022 12.629 1.00 97.25 263 LEU A C 1
ATOM 2064 O O . LEU A 1 263 ? -15.599 -4.614 13.754 1.00 97.25 263 LEU A O 1
ATOM 2068 N N . THR A 1 264 ? -14.563 -6.101 12.410 1.00 93.56 264 THR A N 1
ATOM 2069 C CA . THR A 1 264 ? -13.902 -6.878 13.471 1.00 93.56 264 THR A CA 1
ATOM 2070 C C . THR A 1 264 ? -12.398 -6.954 13.243 1.00 93.56 264 THR A C 1
ATOM 2072 O O . THR A 1 264 ? -11.930 -7.028 12.106 1.00 93.56 264 THR A O 1
ATOM 2075 N N . MET A 1 265 ? -11.618 -6.895 14.325 1.00 93.88 265 MET A N 1
ATOM 2076 C CA . MET A 1 265 ? -10.185 -7.198 14.321 1.00 93.88 265 MET A CA 1
ATOM 2077 C C . MET A 1 265 ? -9.654 -7.432 15.734 1.00 93.88 265 MET A C 1
ATOM 2079 O O . MET A 1 265 ? -10.115 -6.831 16.705 1.00 93.88 265 MET A O 1
ATOM 2083 N N . SER A 1 266 ? -8.586 -8.215 15.843 1.00 90.06 266 SER A N 1
ATOM 2084 C CA . SER A 1 266 ? -7.830 -8.348 17.088 1.00 90.06 266 SER A CA 1
ATOM 2085 C C . SER A 1 266 ? -6.357 -8.590 16.809 1.00 90.06 266 SER A C 1
ATOM 2087 O O . SER A 1 266 ? -5.973 -9.145 15.779 1.00 90.06 266 SER A O 1
ATOM 2089 N N . GLY A 1 267 ? -5.488 -8.180 17.724 1.00 91.19 267 GLY A N 1
ATOM 2090 C CA . GLY A 1 267 ? -4.055 -8.305 17.514 1.00 91.19 267 GLY A CA 1
ATOM 2091 C C . GLY A 1 267 ? -3.227 -7.946 18.730 1.00 91.19 267 GLY A C 1
ATOM 2092 O O . GLY A 1 267 ? -3.743 -7.714 19.819 1.00 91.19 267 GLY A O 1
ATOM 2093 N N . SER A 1 268 ? -1.915 -7.915 18.524 1.00 90.62 268 SER A N 1
ATOM 2094 C CA . SER A 1 268 ? -0.931 -7.509 19.522 1.00 90.62 268 SER A CA 1
ATOM 2095 C C . SER A 1 268 ? 0.009 -6.465 18.944 1.00 90.62 268 SER A C 1
ATOM 2097 O O . SER A 1 268 ? 0.481 -6.642 17.820 1.00 90.62 268 SER A O 1
ATOM 2099 N N . ALA A 1 269 ? 0.357 -5.440 19.717 1.00 93.31 269 ALA A N 1
ATOM 2100 C CA . ALA A 1 269 ? 1.542 -4.638 19.442 1.00 93.31 269 ALA A CA 1
ATOM 2101 C C . ALA A 1 269 ? 2.809 -5.500 19.607 1.00 93.31 269 ALA A C 1
ATOM 2103 O O . ALA A 1 269 ? 2.847 -6.416 20.434 1.00 93.31 269 ALA A O 1
ATOM 2104 N N . VAL A 1 270 ? 3.822 -5.248 18.778 1.00 91.69 270 VAL A N 1
ATOM 2105 C CA . VAL A 1 270 ? 5.109 -5.962 18.758 1.00 91.69 270 VAL A CA 1
ATOM 2106 C C . VAL A 1 270 ? 6.261 -4.993 18.466 1.00 91.69 270 VAL A C 1
ATOM 2108 O O . VAL A 1 270 ? 6.039 -3.836 18.116 1.00 91.69 270 VAL A O 1
ATOM 2111 N N . ASN A 1 271 ? 7.506 -5.463 18.608 1.00 88.62 271 ASN A N 1
ATOM 2112 C CA . ASN A 1 271 ? 8.728 -4.717 18.267 1.00 88.62 271 ASN A CA 1
ATOM 2113 C C . ASN A 1 271 ? 8.782 -3.307 18.879 1.00 88.62 271 ASN A C 1
ATOM 2115 O O . ASN A 1 271 ? 9.043 -2.319 18.195 1.00 88.62 271 ASN A O 1
ATOM 2119 N N . SER A 1 272 ? 8.535 -3.229 20.190 1.00 84.38 272 SER A N 1
ATOM 2120 C CA . SER A 1 272 ? 8.573 -1.989 20.981 1.00 84.38 272 SER A CA 1
ATOM 2121 C C . SER A 1 272 ? 7.515 -0.946 20.610 1.00 84.38 272 SER A C 1
ATOM 2123 O O . SER A 1 272 ? 7.570 0.176 21.120 1.00 84.38 272 SER A O 1
ATOM 2125 N N . ALA A 1 273 ? 6.539 -1.300 19.771 1.00 90.25 273 ALA A N 1
ATOM 2126 C CA . ALA A 1 273 ? 5.303 -0.546 19.705 1.00 90.25 273 ALA A CA 1
ATOM 2127 C C . ALA A 1 273 ? 4.471 -0.803 20.963 1.00 90.25 273 ALA A C 1
ATOM 2129 O O . ALA A 1 273 ? 4.461 -1.905 21.508 1.00 90.25 273 ALA A O 1
ATOM 2130 N N . ALA A 1 274 ? 3.751 0.220 21.401 1.00 89.31 274 ALA A N 1
ATOM 2131 C CA . ALA A 1 274 ? 2.810 0.142 22.500 1.00 89.31 274 ALA A CA 1
ATOM 2132 C C . ALA A 1 274 ? 1.442 0.640 22.045 1.00 89.31 274 ALA A C 1
ATOM 213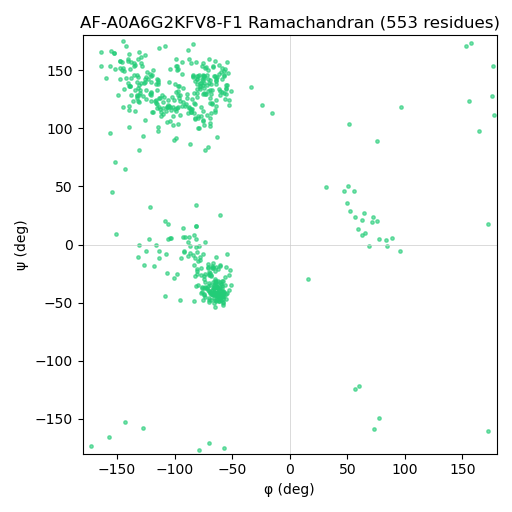4 O O . ALA A 1 274 ? 1.313 1.611 21.293 1.00 89.31 274 ALA A O 1
ATOM 2135 N N . LEU A 1 275 ? 0.400 -0.011 22.543 1.00 88.88 275 LEU A N 1
ATOM 2136 C CA . LEU A 1 275 ? -0.954 0.502 22.424 1.00 88.88 275 LEU A CA 1
ATOM 2137 C C . LEU A 1 275 ? -1.135 1.673 23.385 1.00 88.88 275 LEU A C 1
ATOM 2139 O O . LEU A 1 275 ? -0.506 1.731 24.440 1.00 88.88 275 LEU A O 1
ATOM 2143 N N . LYS A 1 276 ? -2.028 2.598 23.045 1.00 81.25 276 LYS A N 1
ATOM 2144 C CA . LYS A 1 276 ? -2.455 3.654 23.966 1.00 81.25 276 LYS A CA 1
ATOM 2145 C C . LYS A 1 276 ? -3.502 3.063 24.924 1.00 81.25 276 LYS A C 1
ATOM 2147 O O . LYS A 1 276 ? -4.619 2.784 24.479 1.00 81.25 276 LYS A O 1
ATOM 2152 N N . PRO A 1 277 ? -3.190 2.843 26.217 1.00 69.44 277 PRO A N 1
ATOM 2153 C CA . PRO A 1 277 ? -4.145 2.239 27.142 1.00 69.44 277 PRO A CA 1
ATOM 2154 C C . PRO A 1 277 ? -5.383 3.128 27.272 1.00 69.44 277 PRO A C 1
ATOM 2156 O O . PRO A 1 277 ? -5.248 4.343 27.421 1.00 69.44 277 PRO A O 1
ATOM 2159 N N . ASN A 1 278 ? -6.577 2.534 27.199 1.00 65.38 278 ASN A N 1
ATOM 2160 C CA . ASN A 1 278 ? -7.871 3.238 27.251 1.00 65.38 278 ASN A CA 1
ATOM 2161 C C . ASN A 1 278 ? -8.090 4.299 26.151 1.00 65.38 278 ASN A C 1
ATOM 2163 O O . ASN A 1 278 ? -8.987 5.131 26.272 1.00 65.38 278 ASN A O 1
ATOM 2167 N N . ASN A 1 279 ? -7.261 4.316 25.103 1.00 72.38 279 ASN A N 1
ATOM 2168 C CA . ASN A 1 279 ? -7.342 5.291 24.014 1.00 72.38 279 ASN A CA 1
ATOM 2169 C C . ASN A 1 279 ? -6.732 4.724 22.723 1.00 72.38 279 ASN A C 1
ATOM 2171 O O . ASN A 1 279 ? -5.922 5.385 22.065 1.00 72.38 279 ASN A O 1
ATOM 2175 N N . LEU A 1 280 ? -7.071 3.471 22.393 1.00 85.38 280 LEU A N 1
ATOM 2176 C CA . LEU A 1 280 ? -6.757 2.911 21.083 1.00 85.38 280 LEU A CA 1
ATOM 2177 C C . LEU A 1 280 ? -7.391 3.820 20.027 1.00 85.38 280 LEU A C 1
ATOM 2179 O O . LEU A 1 280 ? -8.554 4.190 20.138 1.00 85.38 280 LEU A O 1
ATOM 2183 N N . GLN A 1 281 ? -6.610 4.214 19.032 1.00 90.06 281 GLN A N 1
ATOM 2184 C CA . GLN A 1 281 ? -7.063 5.129 17.996 1.00 90.06 281 GLN A CA 1
ATOM 2185 C C . GLN A 1 281 ? -7.131 4.360 16.687 1.00 90.06 281 GLN A C 1
ATOM 2187 O O . GLN A 1 281 ? -6.102 3.965 16.142 1.00 90.06 281 GLN A O 1
ATOM 2192 N N . VAL A 1 282 ? -8.351 4.139 16.206 1.00 95.44 282 VAL A N 1
ATOM 2193 C CA . VAL A 1 282 ? -8.613 3.505 14.913 1.00 95.44 282 VAL A CA 1
ATOM 2194 C C . VAL A 1 282 ? -9.310 4.523 14.032 1.00 95.44 282 VAL A C 1
ATOM 2196 O O . VAL A 1 282 ? -10.331 5.088 14.422 1.00 95.44 282 VAL A O 1
ATOM 2199 N N . GLN A 1 283 ? -8.746 4.777 12.860 1.00 95.44 283 GLN A N 1
ATOM 2200 C CA . GLN A 1 283 ? -9.328 5.642 11.842 1.00 95.44 283 GLN A CA 1
ATOM 2201 C C . GLN A 1 283 ? -9.666 4.809 10.617 1.00 95.44 283 GLN A C 1
ATOM 2203 O O . GLN A 1 283 ? -8.926 3.895 10.256 1.00 95.44 283 GLN A O 1
ATOM 2208 N N . ILE A 1 284 ? -10.791 5.134 9.992 1.00 96.81 284 ILE A N 1
ATOM 2209 C CA . ILE A 1 284 ? -11.250 4.481 8.774 1.00 96.81 284 ILE A CA 1
ATOM 2210 C C . ILE A 1 284 ? -11.240 5.527 7.676 1.00 96.81 284 ILE A C 1
ATOM 2212 O O . ILE A 1 284 ? -11.904 6.562 7.777 1.00 96.81 284 ILE A O 1
ATOM 2216 N N . TYR A 1 285 ? -10.474 5.235 6.637 1.00 96.19 285 TYR A N 1
ATOM 2217 C CA . TYR A 1 285 ? -10.410 6.025 5.422 1.00 96.19 285 TYR A CA 1
ATOM 2218 C C . TYR A 1 285 ? -11.190 5.328 4.316 1.00 96.19 285 TYR A C 1
ATOM 2220 O O . TYR A 1 285 ? -11.288 4.104 4.310 1.00 96.19 285 TYR A O 1
ATOM 2228 N N . TYR A 1 286 ? -11.732 6.099 3.387 1.00 96.19 286 TYR A N 1
ATOM 2229 C CA . TYR A 1 286 ? -12.478 5.612 2.245 1.00 96.19 286 TYR A CA 1
ATOM 2230 C C . TYR A 1 286 ? -11.876 6.134 0.948 1.00 96.19 286 TYR A C 1
ATOM 2232 O O . TYR A 1 286 ? -11.662 7.338 0.778 1.00 96.19 286 TYR A O 1
ATOM 2240 N N . ASP A 1 287 ? -11.707 5.218 0.009 1.00 95.44 287 ASP A N 1
ATOM 2241 C CA . ASP A 1 287 ? -11.478 5.511 -1.393 1.00 95.44 287 ASP A CA 1
ATOM 2242 C C . ASP A 1 287 ? -12.597 4.871 -2.223 1.00 95.44 287 ASP A C 1
ATOM 2244 O O . ASP A 1 287 ? -12.989 3.729 -1.954 1.00 95.44 287 ASP A O 1
ATOM 2248 N N . PRO A 1 288 ? -13.105 5.559 -3.262 1.00 93.31 288 PRO A N 1
ATOM 2249 C CA . PRO A 1 288 ? -13.982 4.932 -4.239 1.00 93.31 288 PRO A CA 1
ATOM 2250 C C . PRO A 1 288 ? -13.347 3.682 -4.849 1.00 93.31 288 PRO A C 1
ATOM 2252 O O . PRO A 1 288 ? -12.123 3.549 -4.896 1.00 93.31 288 PRO A O 1
ATOM 2255 N N . THR A 1 289 ? -14.187 2.782 -5.367 1.00 89.88 289 THR A N 1
ATOM 2256 C CA . THR A 1 289 ? -13.713 1.572 -6.054 1.00 89.88 289 THR A CA 1
ATOM 2257 C C . THR A 1 289 ? -12.699 1.942 -7.154 1.00 89.88 289 THR A C 1
ATOM 2259 O O . THR A 1 289 ? -13.053 2.693 -8.073 1.00 89.88 289 THR A O 1
ATOM 2262 N N . PRO A 1 290 ? -11.452 1.433 -7.080 1.00 89.62 290 PRO A N 1
ATOM 2263 C CA . PRO A 1 290 ? -10.435 1.698 -8.085 1.00 89.62 290 PRO A CA 1
ATOM 2264 C C . PRO A 1 290 ? -10.882 1.236 -9.467 1.00 89.62 290 PRO A C 1
ATOM 2266 O O . PRO A 1 290 ? -11.524 0.193 -9.611 1.00 89.62 290 PRO A O 1
ATOM 2269 N N . HIS A 1 291 ? -10.534 2.004 -10.492 1.00 84.06 291 HIS A N 1
ATOM 2270 C CA . HIS A 1 291 ? -10.825 1.647 -11.872 1.00 84.06 291 HIS A CA 1
ATOM 2271 C C . HIS A 1 291 ? -9.659 1.992 -12.790 1.00 84.06 291 HIS A C 1
ATOM 2273 O O . HIS A 1 291 ? -8.740 2.723 -12.429 1.00 84.06 291 HIS A O 1
ATOM 2279 N N . VAL A 1 292 ? -9.696 1.407 -13.986 1.00 86.44 292 VAL A N 1
ATOM 2280 C CA . VAL A 1 292 ? -8.611 1.514 -14.959 1.00 86.44 292 VAL A CA 1
ATOM 2281 C C . VAL A 1 292 ? -8.350 2.976 -15.315 1.00 86.44 292 VAL A C 1
ATOM 2283 O O . VAL A 1 292 ? -9.269 3.719 -15.660 1.00 86.44 292 VAL A O 1
ATOM 2286 N N . LEU A 1 293 ? -7.077 3.348 -15.259 1.00 85.75 293 LEU A N 1
ATOM 2287 C CA . LEU A 1 293 ? -6.545 4.631 -15.677 1.00 85.75 293 LEU A CA 1
ATOM 2288 C C . LEU A 1 293 ? -5.947 4.515 -17.079 1.00 85.75 293 LEU A C 1
ATOM 2290 O O . LEU A 1 293 ? -5.485 3.459 -17.508 1.00 85.75 293 LEU A O 1
ATOM 2294 N N . THR A 1 294 ? -5.928 5.629 -17.797 1.00 89.50 294 THR A N 1
ATOM 2295 C CA . THR A 1 294 ? -5.157 5.766 -19.035 1.00 89.50 294 THR A CA 1
ATOM 2296 C C . THR A 1 294 ? -3.735 6.231 -18.735 1.00 89.50 294 THR A C 1
ATOM 2298 O O . THR A 1 294 ? -3.480 6.857 -17.707 1.00 89.50 294 THR A O 1
ATOM 2301 N N . LEU A 1 295 ? -2.808 6.004 -19.669 1.00 87.44 295 LEU A N 1
ATOM 2302 C CA . LEU A 1 295 ? -1.425 6.477 -19.529 1.00 87.44 295 LEU A CA 1
ATOM 2303 C C . LEU A 1 295 ? -1.338 8.001 -19.378 1.00 87.44 295 LEU A C 1
ATOM 2305 O O . LEU A 1 295 ? -0.537 8.511 -18.602 1.00 87.44 295 LEU A O 1
ATOM 2309 N N . GLY A 1 296 ? -2.210 8.743 -20.065 1.00 87.12 296 GLY A N 1
ATOM 2310 C CA . GLY A 1 296 ? -2.287 10.192 -19.903 1.00 87.12 296 GLY A CA 1
ATOM 2311 C C . GLY A 1 296 ? -2.710 10.627 -18.498 1.00 87.12 296 GLY A C 1
ATOM 2312 O O . GLY A 1 296 ? -2.260 11.673 -18.033 1.00 87.12 296 GLY A O 1
ATOM 2313 N N . GLN A 1 297 ? -3.536 9.837 -17.810 1.00 90.69 297 GLN A N 1
ATOM 2314 C CA . GLN A 1 297 ? -3.906 10.106 -16.420 1.00 90.69 297 GLN A CA 1
ATOM 2315 C C . GLN A 1 297 ? -2.756 9.760 -15.471 1.00 90.69 297 GLN A C 1
ATOM 2317 O O . GLN A 1 297 ? -2.386 10.593 -14.648 1.00 90.69 297 GLN A O 1
ATOM 2322 N N . THR A 1 298 ? -2.135 8.583 -15.617 1.00 87.50 298 THR A N 1
ATOM 2323 C CA . THR A 1 298 ? -1.043 8.155 -14.724 1.00 87.50 298 THR A CA 1
ATOM 2324 C C . THR A 1 298 ? 0.177 9.073 -14.801 1.00 87.50 298 THR A C 1
ATOM 2326 O O . THR A 1 298 ? 0.761 9.377 -13.768 1.00 87.50 298 THR A O 1
ATOM 2329 N N . SER A 1 299 ? 0.525 9.579 -15.990 1.00 82.19 299 SER A N 1
ATOM 2330 C CA . SER A 1 299 ? 1.687 10.462 -16.199 1.00 82.19 299 SER A CA 1
ATOM 2331 C C . SER A 1 299 ? 1.458 11.928 -15.799 1.00 82.19 299 SER A C 1
ATOM 2333 O O . SER A 1 299 ? 2.352 12.751 -15.951 1.00 82.19 299 SER A O 1
ATOM 2335 N N . ARG A 1 300 ? 0.260 12.294 -15.325 1.00 86.69 300 ARG A N 1
ATOM 2336 C CA . ARG A 1 300 ? -0.053 13.637 -14.786 1.00 86.69 300 ARG A CA 1
ATOM 2337 C C . ARG A 1 300 ? -0.231 13.622 -13.272 1.00 86.69 300 ARG A C 1
ATOM 2339 O O . ARG A 1 300 ? -0.849 14.512 -12.696 1.00 86.69 300 ARG A O 1
ATOM 2346 N N . THR A 1 301 ? 0.306 12.593 -12.628 1.00 83.81 301 THR A N 1
ATOM 2347 C CA . THR A 1 301 ? 0.306 12.442 -11.177 1.00 83.81 301 THR A CA 1
ATOM 2348 C C . THR A 1 301 ? 1.662 11.922 -10.743 1.00 83.81 301 THR A C 1
ATOM 2350 O O . THR A 1 301 ? 2.199 11.012 -11.362 1.00 83.81 301 THR A O 1
ATOM 2353 N N . PHE A 1 302 ? 2.216 12.485 -9.675 1.00 84.56 302 PHE A N 1
ATOM 2354 C CA . PHE A 1 302 ? 3.521 12.070 -9.146 1.00 84.56 302 PHE A CA 1
ATOM 2355 C C . PHE A 1 302 ? 3.455 11.682 -7.663 1.00 84.56 302 PHE A C 1
ATOM 2357 O O . PHE A 1 302 ? 4.440 11.224 -7.099 1.00 84.56 302 PHE A O 1
ATOM 2364 N N . CYS A 1 303 ? 2.300 11.862 -7.021 1.00 88.88 303 CYS A N 1
ATOM 2365 C CA . CYS A 1 303 ? 2.054 11.516 -5.629 1.00 88.88 303 CYS A CA 1
ATOM 2366 C C . CYS A 1 303 ? 0.610 11.020 -5.454 1.00 88.88 303 CYS A C 1
ATOM 2368 O O . CYS A 1 303 ? -0.173 10.982 -6.407 1.00 88.88 303 CYS A O 1
ATOM 2370 N N . TYR A 1 304 ? 0.257 10.577 -4.252 1.00 91.44 304 TYR A N 1
ATOM 2371 C CA . TYR A 1 304 ? -1.073 10.062 -3.937 1.00 91.44 304 TYR A CA 1
ATOM 2372 C C . TYR A 1 304 ? -1.522 10.560 -2.567 1.00 91.44 304 TYR A C 1
ATOM 2374 O O . TYR A 1 304 ? -0.707 10.784 -1.676 1.00 91.44 304 TYR A O 1
ATOM 2382 N N . ASN A 1 305 ? -2.835 10.694 -2.393 1.00 88.25 305 ASN A N 1
ATOM 2383 C CA . ASN A 1 305 ? -3.425 10.958 -1.088 1.00 88.25 305 ASN A CA 1
ATOM 2384 C C . ASN A 1 305 ? -3.840 9.645 -0.427 1.00 88.25 305 ASN A C 1
ATOM 2386 O O . ASN A 1 305 ? -4.324 8.722 -1.098 1.00 88.25 305 ASN A O 1
ATOM 2390 N N . PHE A 1 306 ? -3.740 9.606 0.897 1.00 81.00 306 PHE A N 1
ATOM 2391 C CA . PHE A 1 306 ? -4.589 8.730 1.695 1.00 81.00 306 PHE A CA 1
ATOM 2392 C C . PHE A 1 306 ? -6.063 9.108 1.457 1.00 81.00 306 PHE A C 1
ATOM 2394 O O . PHE A 1 306 ? -6.334 10.268 1.140 1.00 81.00 306 PHE A O 1
ATOM 2401 N N . GLY A 1 307 ? -6.989 8.146 1.521 1.00 86.00 307 GLY A N 1
ATOM 2402 C CA . GLY A 1 307 ? -8.413 8.375 1.239 1.00 86.00 307 GLY A CA 1
ATOM 2403 C C . GLY A 1 307 ? -9.067 9.463 2.101 1.00 86.00 307 GLY A C 1
ATOM 2404 O O . GLY A 1 307 ? -8.431 10.133 2.916 1.00 86.00 307 GLY A O 1
ATOM 2405 N N . GLU A 1 308 ? -10.376 9.644 1.965 1.00 90.94 308 GLU A N 1
ATOM 2406 C CA . GLU A 1 308 ? -11.124 10.520 2.871 1.00 90.94 308 GLU A CA 1
ATOM 2407 C C . GLU A 1 308 ? -11.300 9.828 4.224 1.00 90.94 308 GLU A C 1
ATOM 2409 O O . GLU A 1 308 ? -11.753 8.691 4.278 1.00 90.94 308 GLU A O 1
ATOM 2414 N N . ILE A 1 309 ? -10.982 10.495 5.333 1.00 93.12 309 ILE A N 1
ATOM 2415 C CA . ILE A 1 309 ? -11.317 9.957 6.655 1.00 93.12 309 ILE A CA 1
ATOM 2416 C C . ILE A 1 309 ? -12.839 9.972 6.843 1.00 93.12 309 ILE A C 1
ATOM 2418 O O . ILE A 1 309 ? -13.454 11.026 6.937 1.00 93.12 309 ILE A O 1
ATOM 2422 N N . VAL A 1 310 ? -13.458 8.799 6.923 1.00 95.19 310 VAL A N 1
ATOM 2423 C CA . VAL A 1 310 ? -14.922 8.681 7.019 1.00 95.19 310 VAL A CA 1
ATOM 2424 C C . VAL A 1 310 ? -15.407 8.494 8.442 1.00 95.19 310 VAL A C 1
ATOM 2426 O O . VAL A 1 310 ? -16.537 8.862 8.748 1.00 95.19 310 VAL A O 1
ATOM 2429 N N . THR A 1 311 ? -14.566 7.957 9.327 1.00 96.19 311 THR A N 1
ATOM 2430 C CA . THR A 1 311 ? -14.840 7.913 10.763 1.00 96.19 311 THR A CA 1
ATOM 2431 C C . THR A 1 311 ? -13.576 7.614 11.572 1.00 96.19 311 THR A C 1
ATOM 2433 O O . THR A 1 311 ? -12.557 7.172 11.039 1.00 96.19 311 THR A O 1
ATOM 2436 N N . ALA A 1 312 ? -13.646 7.849 12.878 1.00 95.69 312 ALA A N 1
ATOM 2437 C CA . ALA A 1 312 ? -12.723 7.296 13.855 1.00 95.69 312 ALA A CA 1
ATOM 2438 C C . ALA A 1 312 ? -13.529 6.553 14.921 1.00 95.69 312 ALA A C 1
ATOM 2440 O O . ALA A 1 312 ? -14.634 6.976 15.276 1.00 95.69 312 ALA A O 1
ATOM 2441 N N . LEU A 1 313 ? -12.976 5.452 15.420 1.00 95.38 313 LEU A N 1
ATOM 2442 C CA . LEU A 1 313 ? -13.602 4.671 16.476 1.00 95.38 313 LEU A CA 1
ATOM 2443 C C . LEU A 1 313 ? -13.269 5.266 17.841 1.00 95.38 313 LEU A C 1
ATOM 2445 O O . LEU A 1 313 ? -12.160 5.761 18.069 1.00 95.38 313 LEU A O 1
ATOM 2449 N N . ARG A 1 314 ? -14.229 5.176 18.756 1.00 92.81 314 ARG A N 1
ATOM 2450 C CA . ARG A 1 314 ? -14.054 5.504 20.172 1.00 92.81 314 ARG A CA 1
ATOM 2451 C C . ARG A 1 314 ? -14.680 4.413 21.044 1.00 92.81 314 ARG A C 1
ATOM 2453 O O . ARG A 1 314 ? -15.583 3.720 20.574 1.00 92.81 314 ARG A O 1
ATOM 2460 N N . PRO A 1 315 ? -14.198 4.238 22.285 1.00 92.44 315 PRO A N 1
ATOM 2461 C CA . PRO A 1 315 ? -14.606 3.107 23.102 1.00 92.44 315 PRO A CA 1
ATOM 2462 C C . PRO A 1 315 ? -16.085 3.158 23.508 1.00 92.44 315 PRO A C 1
ATOM 2464 O O . PRO A 1 315 ? -16.650 4.245 23.632 1.00 92.44 315 PRO A O 1
ATOM 2467 N N . PRO A 1 316 ? -16.712 2.002 23.777 1.00 91.06 316 PRO A N 1
ATOM 2468 C CA . PRO A 1 316 ? -18.025 1.983 24.404 1.00 91.06 316 PRO A CA 1
ATOM 2469 C C . PRO A 1 316 ? -17.958 2.628 25.795 1.00 91.06 316 PRO A C 1
ATOM 2471 O O . PRO A 1 316 ? -16.954 2.528 26.506 1.00 91.06 316 PRO A O 1
ATOM 2474 N N . LEU A 1 317 ? -19.042 3.294 26.193 1.00 89.12 317 LEU A N 1
ATOM 2475 C CA . LEU A 1 317 ? -19.165 3.925 27.505 1.00 89.12 317 LEU A CA 1
ATOM 2476 C C . LEU A 1 317 ? -19.935 3.040 28.489 1.00 89.12 317 LEU A C 1
ATOM 2478 O O . LEU A 1 317 ? -20.858 2.317 28.112 1.00 89.12 317 LEU A O 1
ATOM 2482 N N . ASP A 1 318 ? -19.600 3.167 29.774 1.00 88.88 318 ASP A N 1
ATOM 2483 C CA . ASP A 1 318 ? -20.366 2.549 30.854 1.00 88.88 318 ASP A CA 1
ATOM 2484 C C . ASP A 1 318 ? -21.823 3.039 30.859 1.00 88.88 318 ASP A C 1
ATOM 2486 O O . ASP A 1 318 ? -22.139 4.177 30.495 1.00 88.88 318 ASP A O 1
ATOM 2490 N N . ALA A 1 319 ? -22.727 2.188 31.348 1.00 89.56 319 ALA A N 1
ATOM 2491 C CA . ALA A 1 319 ? -24.147 2.507 31.433 1.00 89.56 319 ALA A CA 1
ATOM 2492 C C . ALA A 1 319 ? -24.393 3.843 32.166 1.00 89.56 319 ALA A C 1
ATOM 2494 O O . ALA A 1 319 ? -24.000 4.026 33.318 1.00 89.56 319 ALA A O 1
ATOM 2495 N N . GLY A 1 320 ? -25.092 4.767 31.499 1.00 91.00 320 GLY A N 1
ATOM 2496 C CA . GLY A 1 320 ? -25.415 6.099 32.025 1.00 91.00 320 GLY A CA 1
ATOM 2497 C C . GLY A 1 320 ? -24.458 7.217 31.595 1.00 91.00 320 GLY A C 1
ATOM 2498 O O . GLY A 1 320 ? -24.751 8.383 31.866 1.00 91.00 320 GLY A O 1
ATOM 2499 N N . TYR A 1 321 ? -23.368 6.894 30.897 1.00 93.12 321 TYR A N 1
ATOM 2500 C CA . TYR A 1 321 ? -22.480 7.867 30.263 1.00 93.12 321 TYR A CA 1
ATOM 2501 C C . TYR A 1 321 ? -22.822 8.036 28.777 1.00 93.12 321 TYR A C 1
ATOM 2503 O O . TYR A 1 321 ? -23.331 7.125 28.132 1.00 93.12 321 TYR A O 1
ATOM 2511 N N . TYR A 1 322 ? -22.559 9.227 28.239 1.00 91.62 322 TYR A N 1
ATOM 2512 C CA . TYR A 1 322 ? -22.752 9.553 26.828 1.00 91.62 322 TYR A CA 1
ATOM 2513 C C . TYR A 1 322 ? -21.673 10.529 26.361 1.00 91.62 322 TYR A C 1
ATOM 2515 O O . TYR A 1 322 ? -21.175 11.352 27.138 1.00 91.62 322 TYR A O 1
ATOM 2523 N N . TYR A 1 323 ? -21.326 10.452 25.082 1.00 92.25 323 TYR A N 1
ATOM 2524 C CA . TYR A 1 323 ? -20.466 11.439 24.449 1.00 92.25 323 TYR A CA 1
ATOM 2525 C C . TYR A 1 323 ? -21.235 12.733 24.173 1.00 92.25 323 TYR A C 1
ATOM 2527 O O . TYR A 1 323 ? -22.417 12.722 23.851 1.00 92.25 323 TYR A O 1
ATOM 2535 N N . THR A 1 324 ? -20.560 13.874 24.299 1.00 92.69 324 THR A N 1
ATOM 2536 C CA . THR A 1 324 ? -21.177 15.199 24.110 1.00 92.69 324 THR A CA 1
ATOM 2537 C C . THR A 1 324 ? -21.144 15.697 22.665 1.00 92.69 324 THR A C 1
ATOM 2539 O O . THR A 1 324 ? -21.758 16.716 22.357 1.00 92.69 324 THR A O 1
ATOM 2542 N N . THR A 1 325 ? -20.409 15.014 21.788 1.00 93.06 325 THR A N 1
ATOM 2543 C CA . THR A 1 325 ? -20.264 15.334 20.364 1.00 93.06 325 THR A CA 1
ATOM 2544 C C . THR A 1 325 ? -20.209 14.046 19.561 1.00 93.06 325 THR A C 1
ATOM 2546 O O . THR A 1 325 ? -19.566 13.097 19.999 1.00 93.06 325 THR A O 1
ATOM 2549 N N . ASP A 1 326 ? -20.794 14.042 18.368 1.00 92.62 326 ASP A N 1
ATOM 2550 C CA . ASP A 1 326 ? -20.734 12.915 17.425 1.00 92.62 326 ASP A CA 1
ATOM 2551 C C . ASP A 1 326 ? -19.763 13.172 16.274 1.00 92.62 326 ASP A C 1
ATOM 2553 O O . ASP A 1 326 ? -19.650 12.372 15.354 1.00 92.62 326 ASP A O 1
ATOM 2557 N N . ILE A 1 327 ? -19.040 14.291 16.328 1.00 94.06 327 ILE A N 1
ATOM 2558 C CA . ILE A 1 327 ? -18.072 14.695 15.313 1.00 94.06 327 ILE A CA 1
ATOM 2559 C C . ILE A 1 327 ? -16.716 15.038 15.930 1.00 94.06 327 ILE A C 1
ATOM 2561 O O . ILE A 1 327 ? -16.621 15.475 17.085 1.00 94.06 327 ILE A O 1
ATOM 2565 N N . PHE A 1 328 ? -15.668 14.889 15.129 1.00 92.06 328 PHE A N 1
ATOM 2566 C CA . PHE A 1 328 ? -14.345 15.453 15.368 1.00 92.06 328 PHE A CA 1
ATOM 2567 C C . PHE A 1 328 ? -13.858 16.212 14.142 1.00 92.06 328 PHE A C 1
ATOM 2569 O O . PHE A 1 328 ? -14.282 15.956 13.016 1.00 92.06 328 PHE A O 1
ATOM 2576 N N . THR A 1 329 ? -12.943 17.147 14.372 1.00 89.88 329 THR A N 1
ATOM 2577 C CA . THR A 1 329 ? -12.297 17.902 13.302 1.00 89.88 329 THR A CA 1
ATOM 2578 C C . THR A 1 329 ? -10.881 17.390 13.129 1.00 89.88 329 THR A C 1
ATOM 2580 O O . THR A 1 329 ? -10.104 17.394 14.086 1.00 89.88 329 THR A O 1
ATOM 2583 N N . THR A 1 330 ? -10.526 16.974 11.918 1.00 82.69 330 THR A N 1
ATOM 2584 C CA . THR A 1 330 ? -9.123 16.783 11.561 1.00 82.69 330 THR A CA 1
ATOM 2585 C C . THR A 1 330 ? -8.516 18.129 11.212 1.00 82.69 330 THR A C 1
ATOM 2587 O O . THR A 1 330 ? -9.099 18.941 10.487 1.00 82.69 330 THR A O 1
ATOM 2590 N N . THR A 1 331 ? -7.335 18.398 11.757 1.00 71.56 331 THR A N 1
ATOM 2591 C CA . THR A 1 331 ? -6.539 19.540 11.321 1.00 71.56 331 THR A CA 1
ATOM 2592 C C . THR A 1 331 ? -6.130 19.296 9.874 1.00 71.56 331 THR A C 1
ATOM 2594 O O . THR A 1 331 ? -5.382 18.361 9.598 1.00 71.56 331 THR A O 1
ATOM 2597 N N . GLY A 1 332 ? -6.629 20.123 8.955 1.00 63.09 332 GLY A N 1
ATOM 2598 C CA . GLY A 1 332 ? -6.026 20.248 7.629 1.00 63.09 332 GLY A CA 1
ATOM 2599 C C . GLY A 1 332 ? -4.560 20.658 7.784 1.00 63.09 332 GLY A C 1
ATOM 2600 O O . GLY A 1 332 ? -4.224 21.355 8.746 1.00 63.09 332 GLY A O 1
ATOM 2601 N N . GLY A 1 333 ? -3.671 20.188 6.911 1.00 53.97 333 GLY A N 1
ATOM 2602 C CA . GLY A 1 333 ? -2.239 20.347 7.191 1.00 53.97 333 GLY A CA 1
ATOM 2603 C C . GLY A 1 333 ? -1.258 19.640 6.269 1.00 53.97 333 GLY A C 1
ATOM 2604 O O . GLY A 1 333 ? -0.115 19.453 6.670 1.00 53.97 333 GLY A O 1
ATOM 2605 N N . GLY A 1 334 ? -1.675 19.224 5.075 1.00 68.88 334 GLY A N 1
ATOM 2606 C CA . GLY A 1 334 ? -0.811 18.487 4.159 1.00 68.88 334 GLY A CA 1
ATOM 2607 C C . GLY A 1 334 ? -1.092 18.827 2.707 1.00 68.88 334 GLY A C 1
ATOM 2608 O O . GLY A 1 334 ? -2.192 19.278 2.367 1.00 68.88 334 GLY A O 1
ATOM 2609 N N . ASP A 1 335 ? -0.082 18.594 1.880 1.00 77.94 335 ASP A N 1
ATOM 2610 C CA . ASP A 1 335 ? -0.191 18.678 0.433 1.00 77.94 335 ASP A CA 1
ATOM 2611 C C . ASP A 1 335 ? -1.169 17.605 -0.052 1.00 77.94 335 ASP A C 1
ATOM 2613 O O . ASP A 1 335 ? -1.033 16.418 0.243 1.00 77.94 335 ASP A O 1
ATOM 2617 N N . ARG A 1 336 ? -2.193 18.050 -0.771 1.00 84.75 336 ARG A N 1
ATOM 2618 C CA . ARG A 1 336 ? -3.160 17.217 -1.461 1.00 84.75 336 ARG A CA 1
ATOM 2619 C C . ARG A 1 336 ? -2.707 17.070 -2.903 1.00 84.75 336 ARG A C 1
ATOM 2621 O O . ARG A 1 336 ? -2.748 18.023 -3.686 1.00 84.75 336 ARG A O 1
ATOM 2628 N N . CYS A 1 337 ? -2.311 15.852 -3.230 1.00 88.81 337 CYS A N 1
ATOM 2629 C CA . CYS A 1 337 ? -1.918 15.444 -4.566 1.00 88.81 337 CYS A CA 1
ATOM 2630 C C . CYS A 1 337 ? -3.093 15.560 -5.543 1.00 88.81 337 CYS A C 1
ATOM 2632 O O . CYS A 1 337 ? -4.223 15.243 -5.149 1.00 88.81 337 CYS A O 1
ATOM 2634 N N . PRO A 1 338 ? -2.848 15.948 -6.805 1.00 88.19 338 PRO A N 1
ATOM 2635 C CA . PRO A 1 338 ? -3.825 15.771 -7.871 1.00 88.19 338 PRO A CA 1
ATOM 2636 C C . PRO A 1 338 ? -4.254 14.304 -7.967 1.00 88.19 338 PRO A C 1
ATOM 2638 O O . PRO A 1 338 ? -3.414 13.402 -7.909 1.00 88.19 338 PRO A O 1
ATOM 2641 N N . ASP A 1 339 ? -5.556 14.067 -8.095 1.00 91.00 339 ASP A N 1
ATOM 2642 C CA . ASP A 1 339 ? -6.098 12.726 -8.286 1.00 91.00 339 ASP A CA 1
ATOM 2643 C C . ASP A 1 339 ? -6.156 12.410 -9.795 1.00 91.00 339 ASP A C 1
ATOM 2645 O O . ASP A 1 339 ? -6.675 13.225 -10.564 1.00 91.00 339 ASP A O 1
ATOM 2649 N N . PRO A 1 340 ? -5.633 11.260 -10.269 1.00 91.75 340 PRO A N 1
ATOM 2650 C CA . PRO A 1 340 ? -5.654 10.928 -11.695 1.00 91.75 340 PRO A CA 1
ATOM 2651 C C . PRO A 1 340 ? -7.075 10.796 -12.258 1.00 91.75 340 PRO A C 1
ATOM 2653 O O . PRO A 1 340 ? -7.262 10.931 -13.469 1.00 91.75 340 PRO A O 1
ATOM 2656 N N . TYR A 1 341 ? -8.081 10.566 -11.410 1.00 91.81 341 TYR A N 1
ATOM 2657 C CA . TYR A 1 341 ? -9.480 10.529 -11.831 1.00 91.81 341 TYR A CA 1
ATOM 2658 C C . TYR A 1 341 ? -10.037 11.914 -12.200 1.00 91.81 341 TYR A C 1
ATOM 2660 O O . TYR A 1 341 ? -10.995 11.987 -12.971 1.00 91.81 341 TYR A O 1
ATOM 2668 N N . ASP A 1 342 ? -9.414 13.004 -11.737 1.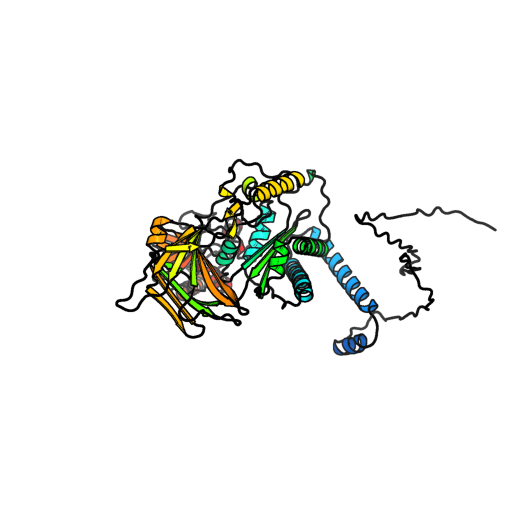00 91.19 342 ASP A N 1
ATOM 2669 C CA . ASP A 1 342 ? -9.776 14.375 -12.128 1.00 91.19 342 ASP A CA 1
ATOM 2670 C C . ASP A 1 342 ? -9.201 14.758 -13.507 1.00 91.19 342 ASP A C 1
ATOM 2672 O O . ASP A 1 342 ? -9.621 15.741 -14.127 1.00 91.19 342 ASP A O 1
ATOM 2676 N N . ILE A 1 343 ? -8.253 13.970 -14.023 1.00 90.12 343 ILE A N 1
ATOM 2677 C CA . ILE A 1 343 ? -7.668 14.155 -15.350 1.00 90.12 343 ILE A CA 1
ATOM 2678 C C . ILE A 1 343 ? -8.585 13.507 -16.404 1.00 90.12 343 ILE A C 1
ATOM 2680 O O . ILE A 1 343 ? -8.944 12.333 -16.268 1.00 90.12 343 ILE A O 1
ATOM 2684 N N . PRO A 1 344 ? -8.947 14.209 -17.499 1.00 90.94 344 PRO A N 1
ATOM 2685 C CA . PRO A 1 344 ? -9.778 13.633 -18.553 1.00 90.94 344 PRO A CA 1
ATOM 2686 C C . PRO A 1 344 ? -9.181 12.344 -19.130 1.00 90.94 344 PRO A C 1
ATOM 2688 O O . PRO A 1 344 ? -8.019 12.321 -19.523 1.00 90.94 344 PRO A O 1
ATOM 2691 N N . ALA A 1 345 ? -9.995 11.299 -19.298 1.00 88.12 345 ALA A N 1
ATOM 2692 C CA . ALA A 1 345 ? -9.546 10.013 -19.851 1.00 88.12 345 ALA A CA 1
ATOM 2693 C C . ALA A 1 345 ? -8.988 10.101 -21.290 1.00 88.12 345 ALA A C 1
ATOM 2695 O O . ALA A 1 345 ? -8.284 9.207 -21.744 1.00 88.12 345 ALA A O 1
ATOM 2696 N N . LEU A 1 346 ? -9.298 11.175 -22.026 1.00 89.94 346 LEU A N 1
ATOM 2697 C CA . LEU A 1 346 ? -8.755 11.441 -23.365 1.00 89.94 346 LEU A CA 1
ATOM 2698 C C . LEU A 1 346 ? -7.436 12.234 -23.339 1.00 89.94 346 LEU A C 1
ATOM 2700 O O . LEU A 1 346 ? -6.931 12.598 -24.401 1.00 89.94 346 LEU A O 1
ATOM 2704 N N . ALA A 1 347 ? -6.896 12.551 -22.159 1.00 90.44 347 ALA A N 1
ATOM 2705 C CA . ALA A 1 347 ? -5.632 13.263 -22.048 1.00 90.44 347 ALA A CA 1
ATOM 2706 C C . ALA A 1 347 ? -4.504 12.434 -22.696 1.00 90.44 347 ALA A C 1
ATOM 2708 O O . ALA A 1 347 ? -4.395 11.233 -22.439 1.00 90.44 347 ALA A O 1
ATOM 2709 N N . PRO A 1 348 ? -3.657 13.039 -23.547 1.00 89.69 348 PRO A N 1
ATOM 2710 C CA . PRO A 1 348 ? -2.631 12.297 -24.268 1.00 89.69 348 PRO A CA 1
ATOM 2711 C C . PRO A 1 348 ? -1.519 11.834 -23.324 1.00 89.69 348 PRO A C 1
ATOM 2713 O O . PRO A 1 348 ? -1.125 12.569 -22.413 1.00 89.69 348 PRO A O 1
ATOM 2716 N N . ALA A 1 349 ? -0.997 10.632 -23.562 1.00 88.06 349 ALA A N 1
ATOM 2717 C CA . ALA A 1 349 ? 0.210 10.136 -22.907 1.00 88.06 349 ALA A CA 1
ATOM 2718 C C . ALA A 1 349 ? 1.447 10.953 -23.339 1.00 88.06 349 ALA A C 1
ATOM 2720 O O . ALA A 1 349 ? 1.447 11.501 -24.448 1.00 88.06 349 ALA A O 1
ATOM 2721 N N . PRO A 1 350 ? 2.497 11.047 -22.503 1.00 87.19 350 PRO A N 1
ATOM 2722 C CA . PRO A 1 350 ? 3.749 11.678 -22.907 1.00 87.19 350 PRO A CA 1
ATOM 2723 C C . PRO A 1 350 ? 4.417 10.897 -24.045 1.00 87.19 350 PRO A C 1
ATOM 2725 O O . PRO A 1 350 ? 4.430 9.667 -24.053 1.00 87.19 350 PRO A O 1
ATOM 2728 N N . THR A 1 351 ? 5.000 11.621 -25.001 1.00 84.25 351 THR A N 1
ATOM 2729 C CA . THR A 1 351 ? 5.685 11.038 -26.169 1.00 84.25 351 THR A CA 1
ATOM 2730 C C . THR A 1 351 ? 7.206 11.162 -26.115 1.00 84.25 351 THR A C 1
ATOM 2732 O O . THR A 1 351 ? 7.908 10.591 -26.946 1.00 84.25 351 THR A O 1
ATOM 2735 N N . SER A 1 352 ? 7.734 11.906 -25.145 1.00 81.56 352 SER A N 1
ATOM 2736 C CA . SER A 1 352 ? 9.165 12.138 -24.966 1.00 81.56 352 SER A CA 1
ATOM 2737 C C . SER A 1 352 ? 9.496 12.423 -23.493 1.00 81.56 352 SER A C 1
ATOM 2739 O O . SER A 1 352 ? 8.595 12.779 -22.727 1.00 81.56 352 SER A O 1
ATOM 2741 N N . PRO A 1 353 ? 10.779 12.363 -23.078 1.00 81.25 353 PRO A N 1
ATOM 2742 C CA . PRO A 1 353 ? 11.179 12.772 -21.731 1.00 81.25 353 PRO A CA 1
ATOM 2743 C C . PRO A 1 353 ? 10.848 14.230 -21.427 1.00 81.25 353 PRO A C 1
ATOM 2745 O O . PRO A 1 353 ? 10.546 14.566 -20.288 1.00 81.25 353 PRO A O 1
ATOM 2748 N N . SER A 1 354 ? 10.926 15.102 -22.438 1.00 85.38 354 SER A N 1
ATOM 2749 C CA . SER A 1 354 ? 10.597 16.515 -22.263 1.00 85.38 354 SER A CA 1
ATOM 2750 C C . SER A 1 354 ? 9.110 16.686 -21.976 1.00 85.38 354 SER A C 1
ATOM 2752 O O . SER A 1 354 ? 8.765 17.456 -21.087 1.00 85.38 354 SER A O 1
ATOM 2754 N N . ASP A 1 355 ? 8.246 15.957 -22.690 1.00 87.25 355 ASP A N 1
ATOM 2755 C CA . ASP A 1 355 ? 6.799 15.998 -22.459 1.00 87.25 355 ASP A CA 1
ATOM 2756 C C . ASP A 1 355 ? 6.460 15.454 -21.070 1.00 87.25 355 ASP A C 1
ATOM 2758 O O . ASP A 1 355 ? 5.752 16.117 -20.321 1.00 87.25 355 ASP A O 1
ATOM 2762 N N . ALA A 1 356 ? 7.021 14.297 -20.699 1.00 85.62 356 ALA A N 1
ATOM 2763 C CA . ALA A 1 356 ? 6.842 13.706 -19.371 1.00 85.62 356 ALA A CA 1
ATOM 2764 C C . ALA A 1 356 ? 7.244 14.689 -18.258 1.00 85.62 356 ALA A C 1
ATOM 2766 O O . ALA A 1 356 ? 6.477 14.946 -17.335 1.00 85.62 356 ALA A O 1
ATOM 2767 N N . TYR A 1 357 ? 8.402 15.341 -18.400 1.00 86.31 357 TYR A N 1
ATOM 2768 C CA . TYR A 1 357 ? 8.859 16.330 -17.429 1.00 86.31 357 TYR A CA 1
ATOM 2769 C C . TYR A 1 357 ? 7.936 17.556 -17.334 1.00 86.31 357 TYR A C 1
ATOM 2771 O O . TYR A 1 357 ? 7.726 18.069 -16.239 1.00 86.31 357 TYR A O 1
ATOM 2779 N N . GLN A 1 358 ? 7.352 18.026 -18.444 1.00 89.75 358 GLN A N 1
ATOM 2780 C CA . GLN A 1 358 ? 6.363 19.111 -18.386 1.00 89.75 358 GLN A CA 1
ATOM 2781 C C . GLN A 1 358 ? 5.083 18.678 -17.659 1.00 89.75 358 GLN A C 1
ATOM 2783 O O . GLN A 1 358 ? 4.597 19.423 -16.814 1.00 89.75 358 GLN A O 1
ATOM 2788 N N . LEU A 1 359 ? 4.578 17.468 -17.922 1.00 89.12 359 LEU A N 1
ATOM 2789 C CA . LEU A 1 359 ? 3.402 16.931 -17.224 1.00 89.12 359 LEU A CA 1
ATOM 2790 C C . LEU A 1 359 ? 3.649 16.756 -15.720 1.00 89.12 359 LEU A C 1
ATOM 2792 O O . LEU A 1 359 ? 2.762 17.034 -14.914 1.00 89.12 359 LEU A O 1
ATOM 2796 N N . PHE A 1 360 ? 4.863 16.359 -15.336 1.00 86.69 360 PHE A N 1
ATOM 2797 C CA . PHE A 1 360 ? 5.287 16.334 -13.940 1.00 86.69 360 PHE A CA 1
ATOM 2798 C C . PHE A 1 360 ? 5.223 17.730 -13.300 1.00 86.69 360 PHE A C 1
ATOM 2800 O O . PHE A 1 360 ? 4.654 17.877 -12.220 1.00 86.69 360 PHE A O 1
ATOM 2807 N N . LEU A 1 361 ? 5.757 18.764 -13.962 1.00 89.06 361 LEU A N 1
ATOM 2808 C CA . LEU A 1 361 ? 5.700 20.140 -13.450 1.00 89.06 361 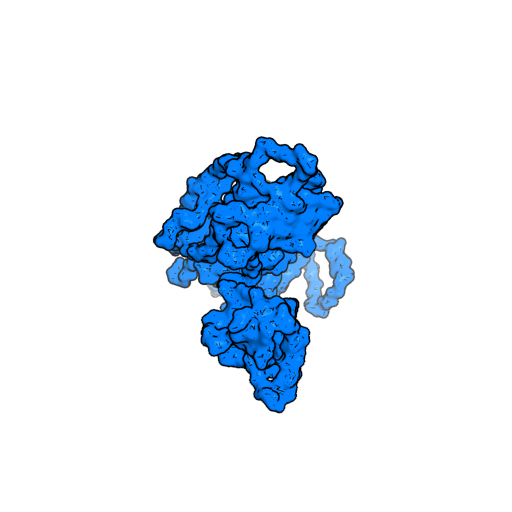LEU A CA 1
ATOM 2809 C C . LEU A 1 361 ? 4.255 20.640 -13.316 1.00 89.06 361 LEU A C 1
ATOM 2811 O O . LEU A 1 361 ? 3.910 21.218 -12.290 1.00 89.06 361 LEU A O 1
ATOM 2815 N N . GLU A 1 362 ? 3.394 20.350 -14.296 1.00 88.56 362 GLU A N 1
ATOM 2816 C CA . GLU A 1 362 ? 1.959 20.653 -14.214 1.00 88.56 362 GLU A CA 1
ATOM 2817 C C . GLU A 1 362 ? 1.304 19.976 -13.002 1.00 88.56 362 GLU A C 1
ATOM 2819 O O . GLU A 1 362 ? 0.473 20.577 -12.320 1.00 88.56 362 GLU A O 1
ATOM 2824 N N . ALA A 1 363 ? 1.665 18.727 -12.706 1.00 87.19 363 ALA A N 1
ATOM 2825 C CA . ALA A 1 363 ? 1.142 18.014 -11.549 1.00 87.19 363 ALA A CA 1
ATOM 2826 C C . ALA A 1 363 ? 1.631 18.627 -10.222 1.00 87.19 363 ALA A C 1
ATOM 2828 O O . ALA A 1 363 ? 0.846 18.744 -9.280 1.00 87.19 363 ALA A O 1
ATOM 2829 N N . VAL A 1 364 ? 2.894 19.060 -10.150 1.00 87.88 364 VAL A N 1
ATOM 2830 C CA . VAL A 1 364 ? 3.461 19.757 -8.980 1.00 87.88 364 VAL A CA 1
ATOM 2831 C C . VAL A 1 364 ? 2.773 21.104 -8.744 1.00 87.88 364 VAL A C 1
ATOM 2833 O O . VAL A 1 364 ? 2.424 21.423 -7.609 1.00 87.88 364 VAL A O 1
ATOM 2836 N N . ASP A 1 365 ? 2.503 21.865 -9.803 1.00 89.12 365 ASP A N 1
ATOM 2837 C CA . ASP A 1 365 ? 1.818 23.160 -9.707 1.00 89.12 365 ASP A CA 1
ATOM 2838 C C . ASP A 1 365 ? 0.347 23.028 -9.264 1.00 89.12 365 ASP A C 1
ATOM 2840 O O . ASP A 1 365 ? -0.239 23.983 -8.751 1.00 89.12 365 ASP A O 1
ATOM 2844 N N . ASN A 1 366 ? -0.247 21.841 -9.425 1.00 86.75 366 ASN A N 1
ATOM 2845 C CA . ASN A 1 366 ? -1.623 21.535 -9.026 1.00 86.75 366 ASN A CA 1
ATOM 2846 C C . ASN A 1 366 ? -1.748 20.934 -7.614 1.00 86.75 366 ASN A C 1
ATOM 2848 O O . ASN A 1 366 ? -2.848 20.540 -7.211 1.00 86.75 366 ASN A O 1
ATOM 2852 N N . ILE A 1 367 ? -0.661 20.870 -6.839 1.00 87.06 367 ILE A N 1
ATOM 2853 C CA . ILE A 1 367 ? -0.742 20.524 -5.417 1.00 87.06 367 ILE A CA 1
ATOM 2854 C C . ILE A 1 367 ? -1.603 21.568 -4.699 1.00 87.06 367 ILE A C 1
ATOM 2856 O O . ILE A 1 367 ? -1.383 22.776 -4.792 1.00 87.06 367 ILE A O 1
ATOM 2860 N N . SER A 1 368 ? -2.587 21.092 -3.942 1.00 85.69 368 SER A N 1
ATOM 2861 C CA . SER A 1 368 ? -3.449 21.937 -3.111 1.00 85.69 368 SER A CA 1
ATOM 2862 C C . SER A 1 368 ? -3.225 21.646 -1.633 1.00 85.69 368 SER A C 1
ATOM 2864 O O . SER A 1 368 ? -2.562 20.681 -1.283 1.00 85.69 368 SER A O 1
ATOM 2866 N N . TYR A 1 369 ? -3.766 22.471 -0.740 1.00 85.12 369 TYR A N 1
ATOM 2867 C CA . TYR A 1 369 ? -3.659 22.230 0.698 1.00 85.12 369 TYR A CA 1
ATOM 2868 C C . TYR A 1 369 ? -4.934 21.570 1.224 1.00 85.12 369 TYR A C 1
ATOM 2870 O O . TYR A 1 369 ? -6.040 22.048 0.956 1.00 85.12 369 TYR A O 1
ATOM 2878 N N . ALA A 1 370 ? -4.797 20.489 1.992 1.00 80.62 370 ALA A N 1
ATOM 2879 C CA . ALA A 1 370 ? -5.938 19.826 2.611 1.00 80.62 370 ALA A CA 1
ATOM 2880 C C . ALA A 1 370 ? -6.619 20.760 3.627 1.00 80.62 370 ALA A C 1
ATOM 2882 O O . ALA A 1 370 ? -6.012 21.184 4.615 1.00 80.62 370 ALA A O 1
ATOM 2883 N N . ALA A 1 371 ? -7.894 21.074 3.388 1.00 82.75 371 ALA A N 1
ATOM 2884 C CA . ALA A 1 371 ? -8.712 21.841 4.320 1.00 82.75 371 ALA A CA 1
ATOM 2885 C C . ALA A 1 371 ? -9.085 20.992 5.552 1.00 82.75 371 ALA A C 1
ATOM 2887 O O . ALA A 1 371 ? -9.178 19.767 5.443 1.00 82.75 371 ALA A O 1
ATOM 2888 N N . PRO A 1 372 ? -9.333 21.614 6.720 1.00 85.94 372 PRO A N 1
ATOM 2889 C CA . PRO A 1 372 ? -9.913 20.911 7.859 1.00 85.94 372 PRO A CA 1
ATOM 2890 C C . PRO A 1 372 ? -11.231 20.231 7.479 1.00 85.94 372 PRO A C 1
ATOM 2892 O O . PRO A 1 372 ? -12.068 20.840 6.809 1.00 85.94 372 PRO A O 1
ATOM 2895 N N . ALA A 1 373 ? -11.423 18.999 7.944 1.00 86.25 373 ALA A N 1
ATOM 2896 C CA . ALA A 1 373 ? -12.633 18.223 7.698 1.00 86.25 373 ALA A CA 1
ATOM 2897 C C . ALA A 1 373 ? -13.304 17.843 9.020 1.00 86.25 373 ALA A C 1
ATOM 2899 O O . ALA A 1 373 ? -12.638 17.601 10.028 1.00 86.25 373 ALA A O 1
ATOM 2900 N N . THR A 1 374 ? -14.634 17.805 9.011 1.00 92.25 374 THR A N 1
ATOM 2901 C CA . THR A 1 374 ? -15.446 17.362 10.145 1.00 92.25 374 THR A CA 1
ATOM 2902 C C . THR A 1 374 ? -15.990 15.976 9.845 1.00 92.25 374 THR A C 1
ATOM 2904 O O . THR A 1 374 ? -16.754 15.812 8.899 1.00 92.25 374 THR A O 1
ATOM 2907 N N . ASN A 1 375 ? -15.625 15.003 10.676 1.00 92.88 375 ASN A N 1
ATOM 2908 C CA . ASN A 1 375 ? -15.906 13.588 10.452 1.00 92.88 375 ASN A CA 1
ATOM 2909 C C . ASN A 1 375 ? -16.670 13.003 11.646 1.00 92.88 375 ASN A C 1
ATOM 2911 O O . ASN A 1 375 ? -16.472 13.466 12.775 1.00 92.88 375 ASN A O 1
ATOM 2915 N N . PRO A 1 376 ? -17.550 12.013 11.430 1.00 94.75 376 PRO A N 1
ATOM 2916 C CA . PRO A 1 376 ? -18.318 11.398 12.501 1.00 94.75 376 PRO A CA 1
ATOM 2917 C C . PRO A 1 376 ? -17.458 10.465 13.360 1.00 94.75 376 PRO A C 1
ATOM 2919 O O . PRO A 1 376 ? -16.598 9.743 12.852 1.00 94.75 376 PRO A O 1
ATOM 2922 N N . TRP A 1 377 ? -17.740 10.423 14.656 1.00 95.75 377 TRP A N 1
ATOM 2923 C CA . TRP A 1 377 ? -17.328 9.318 15.516 1.00 95.75 377 TRP A CA 1
ATOM 2924 C C . TRP A 1 377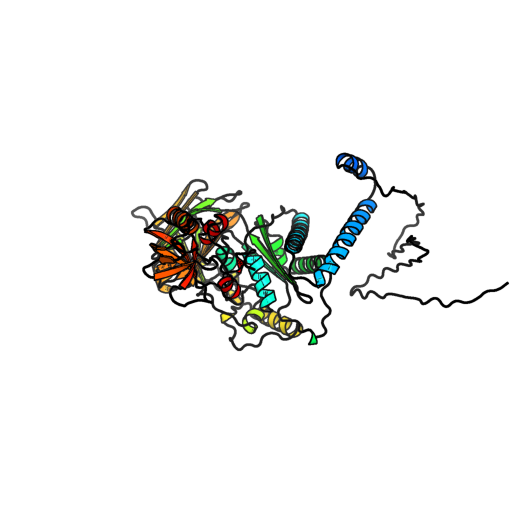 ? -18.207 8.092 15.266 1.00 95.75 377 TRP A C 1
ATOM 2926 O O . TRP A 1 377 ? -19.405 8.234 15.029 1.00 95.75 377 TRP A O 1
ATOM 2936 N N . THR A 1 378 ? -17.612 6.906 15.372 1.00 95.75 378 THR A N 1
ATOM 2937 C CA . THR A 1 378 ? -18.345 5.643 15.507 1.00 95.75 378 THR A CA 1
ATOM 2938 C C . THR A 1 378 ? -18.063 5.066 16.888 1.00 95.75 378 THR A C 1
ATOM 2940 O O . THR A 1 378 ? -16.902 4.912 17.280 1.00 95.75 378 THR A O 1
ATOM 2943 N N . ASP A 1 379 ? -19.127 4.780 17.630 1.00 94.56 379 ASP A N 1
ATOM 2944 C CA . ASP A 1 379 ? -19.047 4.129 18.934 1.00 94.56 379 ASP A CA 1
ATOM 2945 C C . ASP A 1 379 ? -18.801 2.643 18.683 1.00 94.56 379 ASP A C 1
ATOM 2947 O O . ASP A 1 379 ? -19.601 1.988 18.021 1.00 94.56 379 ASP A O 1
ATOM 2951 N N . ALA A 1 380 ? -17.668 2.129 19.152 1.00 95.00 380 ALA A N 1
ATOM 2952 C CA . ALA A 1 380 ? -17.358 0.716 19.012 1.00 95.00 380 ALA A CA 1
ATOM 2953 C C . ALA A 1 380 ? -18.188 -0.116 20.000 1.00 95.00 380 ALA A C 1
ATOM 2955 O O . ALA A 1 380 ? -18.354 0.278 21.156 1.00 95.00 380 ALA A O 1
ATOM 2956 N N . ASP A 1 381 ? -18.643 -1.288 19.565 1.00 93.94 381 ASP A N 1
ATOM 2957 C CA . ASP A 1 381 ? -19.299 -2.284 20.416 1.00 93.94 381 ASP A CA 1
ATOM 2958 C C . ASP A 1 381 ? -18.283 -2.927 21.370 1.00 93.94 381 ASP A C 1
ATOM 2960 O O . ASP A 1 381 ? -18.542 -3.118 22.562 1.00 93.94 381 ASP A O 1
ATOM 2964 N N . VAL A 1 382 ? -17.076 -3.183 20.856 1.00 92.06 382 VAL A N 1
ATOM 2965 C CA . VAL A 1 382 ? -15.912 -3.649 21.611 1.00 92.06 382 VAL A CA 1
ATOM 2966 C C . VAL A 1 382 ? -14.717 -2.796 21.215 1.00 92.06 382 VAL A C 1
ATOM 2968 O O . VAL A 1 382 ? -14.381 -2.677 20.043 1.00 92.06 382 VAL A O 1
ATOM 2971 N N . MET A 1 383 ? -14.040 -2.197 22.191 1.00 92.38 383 MET A N 1
ATOM 2972 C CA . MET A 1 383 ? -12.749 -1.547 21.968 1.00 92.38 383 MET A CA 1
ATOM 2973 C C . MET A 1 383 ? -11.988 -1.501 23.282 1.00 92.38 383 MET A C 1
ATOM 2975 O O . MET A 1 383 ? -12.193 -0.611 24.109 1.00 92.38 383 MET A O 1
ATOM 2979 N N . TYR A 1 384 ? -11.113 -2.475 23.494 1.00 85.56 384 TYR A N 1
ATOM 2980 C CA . TYR A 1 384 ? -10.303 -2.524 24.703 1.00 85.56 384 TYR A CA 1
ATOM 2981 C C . TYR A 1 384 ? -8.880 -2.970 24.398 1.00 85.56 384 TYR A C 1
ATOM 2983 O O . TYR A 1 384 ? -8.587 -3.590 23.375 1.00 85.56 384 TYR A O 1
ATOM 2991 N N . THR A 1 385 ? -7.983 -2.617 25.312 1.00 89.19 385 THR A N 1
ATOM 2992 C CA . THR A 1 385 ? -6.575 -2.993 25.264 1.00 89.19 385 THR A CA 1
ATOM 2993 C C . THR A 1 385 ? -6.192 -3.684 26.567 1.00 89.19 385 THR A C 1
ATOM 2995 O O . THR A 1 385 ? -6.647 -3.296 27.644 1.00 89.19 385 THR A O 1
ATOM 2998 N N . SER A 1 386 ? -5.382 -4.739 26.485 1.00 88.25 386 SER A N 1
ATOM 2999 C CA . SER A 1 386 ? -4.908 -5.501 27.644 1.00 88.25 386 SER A CA 1
ATOM 3000 C C . SER A 1 386 ? -3.442 -5.872 27.452 1.00 88.25 386 SER A C 1
ATOM 3002 O O . SER A 1 386 ? -3.104 -6.781 26.693 1.00 88.25 386 SER A O 1
AT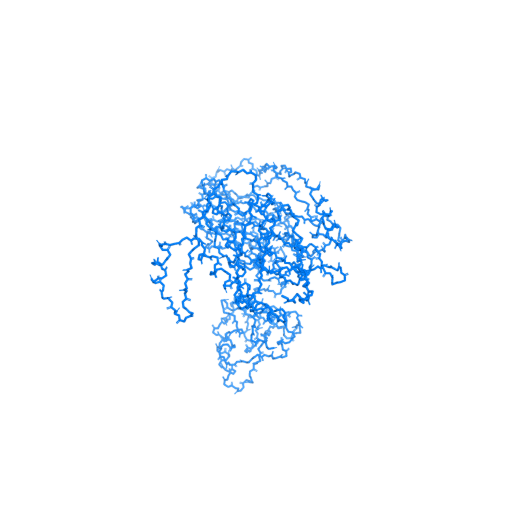OM 3004 N N . GLY A 1 387 ? -2.552 -5.122 28.108 1.00 87.50 387 GLY A N 1
ATOM 3005 C CA . GLY A 1 387 ? -1.125 -5.162 27.787 1.00 87.50 387 GLY A CA 1
ATOM 3006 C C . GLY A 1 387 ? -0.902 -4.753 26.331 1.00 87.50 387 GLY A C 1
ATOM 3007 O O . GLY A 1 387 ? -1.325 -3.672 25.926 1.00 87.50 387 GLY A O 1
ATOM 3008 N N . ASP A 1 388 ? -0.289 -5.643 25.554 1.00 89.69 388 ASP A N 1
ATOM 3009 C CA . ASP A 1 388 ? -0.039 -5.427 24.126 1.00 89.69 388 ASP A CA 1
ATOM 3010 C C . ASP A 1 388 ? -1.210 -5.859 23.239 1.00 89.69 388 ASP A C 1
ATOM 3012 O O . ASP A 1 388 ? -1.180 -5.596 22.042 1.00 89.69 388 ASP A O 1
ATOM 3016 N N . LEU A 1 389 ? -2.236 -6.510 23.796 1.00 91.75 389 LEU A N 1
ATOM 3017 C CA . LEU A 1 389 ? -3.380 -7.010 23.038 1.00 91.75 389 LEU A CA 1
ATOM 3018 C C . LEU A 1 389 ? -4.434 -5.925 22.822 1.00 91.75 389 LEU A C 1
ATOM 3020 O O . LEU A 1 389 ? -4.699 -5.122 23.719 1.00 91.75 389 LEU A O 1
ATOM 3024 N N . PHE A 1 390 ? -5.081 -5.959 21.661 1.00 92.81 390 PHE A N 1
ATOM 3025 C CA . PHE A 1 390 ? -6.285 -5.191 21.368 1.00 92.81 390 PHE A CA 1
ATOM 3026 C C . PHE A 1 390 ? -7.338 -6.044 20.671 1.00 92.81 390 PHE A C 1
ATOM 3028 O O . PHE A 1 390 ? -7.021 -6.990 19.947 1.00 92.81 390 PHE A O 1
ATOM 3035 N N . GLU A 1 391 ? -8.586 -5.637 20.854 1.00 93.06 391 GLU A N 1
ATOM 3036 C CA . GLU A 1 391 ? -9.754 -6.177 20.171 1.00 93.06 391 GLU A CA 1
ATOM 3037 C C . GLU A 1 391 ? -10.694 -5.021 19.835 1.00 93.06 391 GLU A C 1
ATOM 3039 O O . GLU A 1 391 ? -10.848 -4.083 20.629 1.00 93.06 391 GLU A O 1
ATOM 3044 N N . VAL A 1 392 ? -11.260 -5.070 18.632 1.00 95.81 392 VAL A N 1
ATOM 3045 C CA . VAL A 1 392 ? -12.168 -4.062 18.098 1.00 95.81 392 VAL A CA 1
ATOM 3046 C C . VAL A 1 392 ? -13.325 -4.746 17.380 1.00 95.81 392 VAL A C 1
ATOM 3048 O O . VAL A 1 392 ? -13.105 -5.556 16.482 1.00 95.81 392 VAL A O 1
ATOM 3051 N N . GLU A 1 393 ? -14.539 -4.347 17.742 1.00 96.56 393 GLU A N 1
ATOM 3052 C CA . GLU A 1 393 ? -15.787 -4.616 17.032 1.00 96.56 393 GLU A CA 1
ATOM 3053 C C . GLU A 1 393 ? -16.561 -3.299 16.938 1.00 96.56 393 GLU A C 1
ATOM 3055 O O . GLU A 1 393 ? -16.716 -2.605 17.946 1.00 96.56 393 GLU A O 1
ATOM 3060 N N . ALA A 1 394 ? -17.006 -2.917 15.744 1.00 97.62 394 ALA A N 1
ATOM 3061 C CA . ALA A 1 394 ? -17.801 -1.706 15.559 1.00 97.62 394 ALA A CA 1
ATOM 3062 C C . ALA A 1 394 ? -18.782 -1.833 14.389 1.00 97.62 394 ALA A C 1
ATOM 3064 O O . ALA A 1 394 ? -18.372 -2.126 13.260 1.00 97.62 394 ALA A O 1
ATOM 3065 N N . ASP A 1 395 ? -20.057 -1.528 14.632 1.00 96.75 395 ASP A N 1
ATOM 3066 C CA . ASP A 1 395 ? -21.048 -1.318 13.573 1.00 96.75 395 ASP A CA 1
ATOM 3067 C C . ASP A 1 395 ? -20.768 -0.021 12.787 1.00 96.75 395 ASP A C 1
ATOM 3069 O O . ASP A 1 395 ? -21.049 1.101 13.214 1.00 96.75 395 ASP A O 1
ATOM 3073 N N . ILE A 1 396 ? -20.235 -0.190 11.578 1.00 96.94 396 ILE A N 1
ATOM 3074 C CA . ILE A 1 396 ? -19.965 0.872 10.604 1.00 96.94 396 ILE A CA 1
ATOM 3075 C C . ILE A 1 396 ? -20.979 0.866 9.447 1.00 96.94 396 ILE A C 1
ATOM 3077 O O . ILE A 1 396 ? -20.744 1.487 8.406 1.00 96.94 396 ILE A O 1
ATOM 3081 N N . SER A 1 397 ? -22.139 0.217 9.605 1.00 95.06 397 SER A N 1
ATOM 3082 C CA . SER A 1 397 ? -23.177 0.112 8.566 1.00 95.06 397 SER A CA 1
ATOM 3083 C C . SER A 1 397 ? -23.637 1.475 8.059 1.00 95.06 397 SER A C 1
ATOM 3085 O O . SER A 1 397 ? -23.927 1.636 6.875 1.00 95.06 397 SER A O 1
ATOM 3087 N N . SER A 1 398 ? -23.685 2.485 8.933 1.00 94.62 398 SER A N 1
ATOM 3088 C CA . SER A 1 398 ? -24.057 3.853 8.550 1.00 94.62 398 SER A CA 1
ATOM 3089 C C . SER A 1 398 ? -23.037 4.498 7.601 1.00 94.62 398 SER A C 1
ATOM 3091 O O . SER A 1 398 ? -23.419 5.229 6.683 1.00 94.62 398 SER A O 1
ATOM 3093 N N . ILE A 1 399 ? -21.751 4.185 7.783 1.00 95.88 399 ILE A N 1
ATOM 3094 C CA . ILE A 1 399 ? -20.657 4.629 6.919 1.00 95.88 399 ILE A CA 1
ATOM 3095 C C . ILE A 1 399 ? -20.752 3.913 5.571 1.00 95.88 399 ILE A C 1
ATOM 3097 O O . ILE A 1 399 ? -20.719 4.554 4.521 1.00 95.88 399 ILE A O 1
ATOM 3101 N N . ILE A 1 400 ? -20.963 2.598 5.583 1.00 94.44 400 ILE A N 1
ATOM 3102 C CA . ILE A 1 400 ? -21.126 1.800 4.361 1.00 94.44 400 ILE A CA 1
ATOM 3103 C C . ILE A 1 400 ? -22.360 2.224 3.570 1.00 94.44 400 ILE A C 1
ATOM 3105 O O . ILE A 1 400 ? -22.283 2.383 2.358 1.00 94.44 400 ILE A O 1
ATOM 3109 N N . HIS A 1 401 ? -23.483 2.493 4.234 1.00 93.50 401 HIS A N 1
ATOM 3110 C CA . HIS A 1 401 ? -24.691 2.976 3.569 1.00 93.50 401 HIS A CA 1
ATOM 3111 C C . HIS A 1 401 ? -24.465 4.310 2.843 1.00 93.50 401 HIS A C 1
ATOM 3113 O O . HIS A 1 401 ? -25.057 4.551 1.792 1.00 93.50 401 HIS A O 1
ATOM 3119 N N . ARG A 1 402 ? -23.608 5.179 3.394 1.00 94.50 402 ARG A N 1
ATOM 3120 C CA . ARG A 1 402 ? -23.283 6.480 2.799 1.00 94.50 402 ARG A CA 1
ATOM 3121 C C . ARG A 1 402 ? -22.321 6.367 1.618 1.00 94.50 402 ARG A C 1
ATOM 3123 O O . ARG A 1 402 ? -22.500 7.088 0.641 1.00 94.50 402 ARG A O 1
ATOM 3130 N N . HIS A 1 403 ? -21.300 5.522 1.732 1.00 94.12 403 HIS A N 1
ATOM 3131 C CA . HIS A 1 403 ? -20.180 5.489 0.787 1.00 94.12 403 HIS A CA 1
ATOM 3132 C C . HIS A 1 403 ? -20.281 4.358 -0.253 1.00 94.12 403 HIS A C 1
ATOM 3134 O O . HIS A 1 403 ? -19.859 4.548 -1.390 1.00 94.12 403 HIS A O 1
ATOM 3140 N N . GLY A 1 404 ? -20.922 3.235 0.075 1.00 92.75 404 GLY A N 1
ATOM 3141 C CA . GLY A 1 404 ? -21.119 2.101 -0.830 1.00 92.75 404 GLY A CA 1
ATOM 3142 C C . GLY A 1 404 ? -19.874 1.225 -1.002 1.00 92.75 404 GLY A C 1
ATOM 3143 O O . GLY A 1 404 ? -19.081 1.059 -0.081 1.00 92.75 404 GLY A O 1
ATOM 3144 N N . SER A 1 405 ? -19.726 0.608 -2.176 1.00 90.00 405 SER A N 1
ATOM 3145 C CA . SER A 1 405 ? -18.559 -0.227 -2.492 1.00 90.00 405 SER A CA 1
ATOM 3146 C C . SER A 1 405 ? -17.303 0.623 -2.700 1.00 90.00 405 SER A C 1
ATOM 3148 O O . SER A 1 405 ? -17.328 1.632 -3.410 1.00 90.00 405 SER A O 1
ATOM 3150 N N . GLY A 1 406 ? -16.177 0.175 -2.153 1.00 92.69 406 GLY A N 1
ATOM 3151 C CA . GLY A 1 406 ? -14.906 0.883 -2.256 1.00 92.69 406 GLY A CA 1
ATOM 3152 C C . GLY A 1 406 ? -13.824 0.256 -1.393 1.00 92.69 406 GLY A C 1
ATOM 3153 O O . GLY A 1 406 ? -13.921 -0.908 -1.003 1.00 92.69 406 GLY A O 1
ATOM 3154 N N . VAL A 1 407 ? -12.781 1.027 -1.109 1.00 95.94 407 VAL A N 1
ATOM 3155 C CA . VAL A 1 407 ? -11.672 0.604 -0.254 1.00 95.94 407 VAL A CA 1
ATOM 3156 C C . VAL A 1 407 ? -11.776 1.321 1.079 1.00 95.94 407 VAL A C 1
ATOM 3158 O O . VAL A 1 407 ? -11.689 2.544 1.144 1.00 95.94 407 VAL A O 1
ATOM 3161 N N . TYR A 1 408 ? -11.945 0.547 2.142 1.00 96.75 408 TYR A N 1
ATOM 3162 C CA . TYR A 1 408 ? -11.967 1.014 3.517 1.00 96.75 408 TYR A CA 1
ATOM 3163 C C . TYR A 1 408 ? -10.613 0.724 4.153 1.00 96.75 408 TYR A C 1
ATOM 3165 O O . TYR A 1 408 ? -10.310 -0.417 4.501 1.00 96.75 408 TYR A O 1
ATOM 3173 N N . SER A 1 409 ? -9.775 1.750 4.279 1.00 96.94 409 SER A N 1
ATOM 3174 C CA . SER A 1 409 ? -8.444 1.601 4.863 1.00 96.94 409 SER A CA 1
ATOM 3175 C C . SER A 1 409 ? -8.501 1.787 6.374 1.00 96.94 409 SER A C 1
ATOM 3177 O O . SER A 1 409 ? -8.797 2.877 6.869 1.00 96.94 409 SER A O 1
ATOM 3179 N N . ILE A 1 410 ? -8.230 0.708 7.102 1.00 97.25 410 ILE A N 1
ATOM 3180 C CA . ILE A 1 410 ? -8.199 0.660 8.560 1.00 97.25 410 ILE A CA 1
ATOM 3181 C C . ILE A 1 410 ? -6.799 1.036 9.028 1.00 97.25 410 ILE A C 1
ATOM 3183 O O . ILE A 1 410 ? -5.816 0.354 8.731 1.00 97.25 410 ILE A O 1
ATOM 3187 N N . VAL A 1 411 ? -6.718 2.129 9.777 1.00 96.44 411 VAL A N 1
ATOM 3188 C CA . VAL A 1 411 ? -5.470 2.679 10.297 1.00 96.44 411 VAL A CA 1
ATOM 3189 C C . VAL A 1 411 ? -5.494 2.600 11.813 1.00 96.44 411 VAL A C 1
ATOM 3191 O O . VAL A 1 411 ? -6.332 3.227 12.464 1.00 96.44 411 VAL A O 1
ATOM 3194 N N . VAL A 1 412 ? -4.560 1.838 12.381 1.00 95.81 412 VAL A N 1
ATOM 3195 C CA . VAL A 1 412 ? -4.404 1.718 13.835 1.00 95.81 412 VAL A CA 1
ATOM 3196 C C . VAL A 1 412 ? -3.221 2.564 14.274 1.00 95.81 412 VAL A C 1
ATOM 3198 O O . VAL A 1 412 ? -2.110 2.414 13.764 1.00 95.81 412 VAL A O 1
ATOM 3201 N N . TRP A 1 413 ? -3.455 3.431 15.252 1.00 94.06 413 TRP A N 1
ATOM 3202 C CA . TRP A 1 413 ? -2.450 4.305 15.842 1.00 94.06 413 TRP A CA 1
ATOM 3203 C C . TRP A 1 413 ? -2.034 3.807 17.224 1.00 94.06 413 TRP A C 1
ATOM 3205 O O . TRP A 1 413 ? -2.859 3.419 18.055 1.00 94.06 413 TRP A O 1
ATOM 3215 N N . GLY A 1 414 ? -0.737 3.892 17.491 1.00 92.94 414 GLY A N 1
ATOM 3216 C CA . GLY A 1 414 ? -0.130 3.526 18.762 1.00 92.94 414 GLY A CA 1
ATOM 3217 C C . GLY A 1 414 ? 1.013 4.461 19.118 1.00 92.94 414 GLY A C 1
ATOM 3218 O O . GLY A 1 414 ? 1.027 5.632 18.731 1.00 92.94 414 GLY A O 1
ATOM 3219 N N . ILE A 1 415 ? 1.956 3.939 19.889 1.00 91.69 415 ILE A N 1
ATOM 3220 C CA . ILE A 1 415 ? 3.218 4.588 20.219 1.00 91.69 415 ILE A CA 1
ATOM 3221 C C . ILE A 1 415 ? 4.335 3.720 19.649 1.00 91.69 415 ILE A C 1
ATOM 3223 O O . ILE A 1 415 ? 4.420 2.549 20.000 1.00 91.69 415 ILE A O 1
ATOM 3227 N N . ALA A 1 416 ? 5.202 4.277 18.812 1.00 90.56 416 ALA A N 1
ATOM 3228 C CA . ALA A 1 416 ? 6.418 3.616 18.347 1.00 90.56 416 ALA A CA 1
ATOM 3229 C C . ALA A 1 416 ? 7.580 4.601 18.481 1.00 90.56 416 ALA A C 1
ATOM 3231 O O . ALA A 1 416 ? 7.399 5.791 18.258 1.00 90.56 416 ALA A O 1
ATOM 3232 N N . HIS A 1 417 ? 8.755 4.133 18.910 1.00 85.69 417 HIS A N 1
ATOM 3233 C CA . HIS A 1 417 ? 9.935 4.989 19.140 1.00 85.69 417 HIS A CA 1
ATOM 3234 C C . HIS A 1 417 ? 9.681 6.216 20.048 1.00 85.69 417 HIS A C 1
ATOM 3236 O O . HIS A 1 417 ? 10.370 7.226 19.959 1.00 85.69 417 HIS A O 1
ATOM 3242 N N . GLY A 1 418 ? 8.721 6.113 20.975 1.00 86.06 418 GLY A N 1
ATOM 3243 C CA . GLY A 1 418 ? 8.402 7.176 21.936 1.00 86.06 418 GLY A CA 1
ATOM 3244 C C . GLY A 1 418 ? 7.456 8.263 21.416 1.00 86.06 418 GLY A C 1
ATOM 3245 O O . GLY A 1 418 ? 7.159 9.197 22.159 1.00 86.06 418 GLY A O 1
ATOM 3246 N N . GLU A 1 419 ? 6.936 8.131 20.196 1.00 89.50 419 GLU A N 1
ATOM 3247 C CA . GLU A 1 419 ? 5.991 9.075 19.597 1.00 89.50 419 GLU A CA 1
ATOM 3248 C C . GLU A 1 419 ? 4.714 8.391 19.105 1.00 89.50 419 GLU A C 1
ATOM 3250 O O . GLU A 1 419 ? 4.653 7.169 18.975 1.00 89.50 419 GLU A O 1
ATOM 3255 N N . THR A 1 420 ? 3.656 9.177 18.872 1.00 90.44 420 THR A N 1
ATOM 3256 C CA . THR A 1 420 ? 2.441 8.639 18.246 1.00 90.44 420 THR A CA 1
ATOM 3257 C C . THR A 1 420 ? 2.748 8.305 16.797 1.00 90.44 420 THR A C 1
ATOM 3259 O O . THR A 1 420 ? 3.107 9.194 16.034 1.00 90.44 420 THR A O 1
ATOM 3262 N N . ALA A 1 421 ? 2.543 7.049 16.426 1.00 91.69 421 ALA A N 1
ATOM 3263 C CA . ALA A 1 421 ? 2.795 6.561 15.084 1.00 91.69 421 ALA A CA 1
ATOM 3264 C C . ALA A 1 421 ? 1.669 5.635 14.639 1.00 91.69 421 ALA A C 1
ATOM 3266 O O . ALA A 1 421 ? 0.957 5.037 15.455 1.00 91.69 421 ALA A O 1
ATOM 3267 N N . GLN A 1 422 ? 1.530 5.508 13.329 1.00 93.19 422 GLN A N 1
ATOM 3268 C CA . GLN A 1 422 ? 0.742 4.446 12.743 1.00 93.19 422 GLN A CA 1
ATOM 3269 C C . GLN A 1 422 ? 1.438 3.110 13.012 1.00 93.19 422 GLN A C 1
ATOM 3271 O O . GLN A 1 422 ? 2.649 2.992 12.836 1.00 93.19 422 GLN A O 1
ATOM 3276 N N . ILE A 1 423 ? 0.687 2.110 13.466 1.00 94.88 423 ILE A N 1
ATOM 3277 C CA . ILE A 1 423 ? 1.223 0.785 13.814 1.00 94.88 423 ILE A CA 1
ATOM 3278 C C . ILE A 1 423 ? 0.641 -0.339 12.948 1.00 94.88 423 ILE A C 1
ATOM 3280 O O . ILE A 1 423 ? 1.261 -1.397 12.832 1.00 94.88 423 ILE A O 1
ATOM 3284 N N . ALA A 1 424 ? -0.499 -0.097 12.294 1.00 95.75 424 ALA A N 1
ATOM 3285 C CA . ALA A 1 424 ? -1.067 -0.969 11.267 1.00 95.75 424 ALA A CA 1
ATOM 3286 C C . ALA A 1 424 ? -1.768 -0.155 10.171 1.00 95.75 424 ALA A C 1
ATOM 3288 O O . ALA A 1 424 ? -2.277 0.942 10.422 1.00 95.75 424 ALA A O 1
ATOM 3289 N N . GLU A 1 425 ? -1.801 -0.722 8.970 1.00 95.56 425 GLU A N 1
ATOM 3290 C CA . GLU A 1 425 ? -2.485 -0.182 7.798 1.00 95.56 425 GLU A CA 1
ATOM 3291 C C . GLU A 1 425 ? -3.065 -1.319 6.971 1.00 95.56 425 GLU A C 1
ATOM 3293 O O . GLU A 1 425 ? -2.315 -2.157 6.474 1.00 95.56 425 GLU A O 1
ATOM 3298 N N . VAL A 1 426 ? -4.384 -1.357 6.811 1.00 95.44 426 VAL A N 1
ATOM 3299 C CA . VAL A 1 426 ? -5.039 -2.405 6.025 1.00 95.44 426 VAL A CA 1
ATOM 3300 C C . VAL A 1 426 ? -6.075 -1.805 5.095 1.00 95.44 426 VAL A C 1
ATOM 3302 O O . VAL A 1 426 ? -7.086 -1.295 5.563 1.00 95.44 426 VAL A O 1
ATOM 3305 N N . ALA A 1 427 ? -5.863 -1.913 3.786 1.00 95.56 427 ALA A N 1
ATOM 3306 C CA . ALA A 1 427 ? -6.875 -1.586 2.786 1.00 95.56 427 ALA A CA 1
ATOM 3307 C C . ALA A 1 427 ? -7.847 -2.760 2.583 1.00 95.56 427 ALA A C 1
ATOM 3309 O O . ALA A 1 427 ? -7.485 -3.782 1.998 1.00 95.56 427 ALA A O 1
ATOM 3310 N N . LEU A 1 428 ? -9.092 -2.602 3.042 1.00 93.56 428 LEU A N 1
ATOM 3311 C CA . LEU A 1 428 ? -10.164 -3.583 2.867 1.00 93.56 428 LEU A CA 1
ATOM 3312 C C . LEU A 1 428 ? -11.031 -3.220 1.667 1.00 93.56 428 LEU A C 1
ATOM 3314 O O . LEU A 1 428 ? -11.687 -2.182 1.652 1.00 93.56 428 LEU A O 1
ATOM 3318 N N . PHE A 1 429 ? -11.073 -4.089 0.665 1.00 89.00 429 PHE A N 1
ATOM 3319 C CA . PHE A 1 429 ? -11.935 -3.904 -0.496 1.00 89.00 429 PHE A CA 1
ATOM 3320 C C . PHE A 1 429 ? -13.311 -4.461 -0.164 1.00 89.00 429 PHE A C 1
ATOM 3322 O O . PHE A 1 429 ? -13.447 -5.650 0.113 1.00 89.00 429 PHE A O 1
ATOM 3329 N N . TYR A 1 430 ? -14.319 -3.598 -0.153 1.00 86.81 430 TYR A N 1
ATOM 3330 C CA . TYR A 1 430 ? -15.669 -3.926 0.281 1.00 86.81 430 TYR A CA 1
ATOM 3331 C C . TYR A 1 430 ? -16.657 -3.818 -0.877 1.00 86.81 430 TYR A C 1
ATOM 3333 O O . TYR A 1 430 ? -16.667 -2.822 -1.607 1.00 86.81 430 TYR A O 1
ATOM 3341 N N . ASP A 1 431 ? -17.509 -4.833 -1.024 1.00 80.62 431 ASP A N 1
ATOM 3342 C CA . ASP A 1 431 ? -18.629 -4.818 -1.961 1.00 80.62 431 ASP A CA 1
ATOM 3343 C C . ASP A 1 431 ? -19.953 -4.744 -1.189 1.00 80.62 431 ASP A C 1
ATOM 3345 O O . ASP A 1 431 ? -20.364 -5.694 -0.518 1.00 80.62 431 ASP A O 1
ATOM 3349 N N . ALA A 1 432 ? -20.646 -3.612 -1.311 1.00 70.62 432 ALA A N 1
ATOM 3350 C CA . ALA A 1 432 ? -21.926 -3.372 -0.656 1.00 70.62 432 ALA A CA 1
ATOM 3351 C C . ALA A 1 432 ? -23.067 -4.260 -1.182 1.00 70.62 432 ALA A C 1
ATOM 3353 O O . ALA A 1 432 ? -24.061 -4.436 -0.479 1.00 70.62 432 ALA A O 1
ATOM 3354 N N . VAL A 1 433 ? -22.945 -4.834 -2.384 1.00 65.75 433 VAL A N 1
ATOM 3355 C CA . VAL A 1 433 ? -23.921 -5.793 -2.926 1.00 65.75 433 VAL A CA 1
ATOM 3356 C C . VAL A 1 433 ? -23.752 -7.160 -2.267 1.00 65.75 433 VAL A C 1
ATOM 3358 O O . VAL A 1 433 ? -24.743 -7.811 -1.941 1.00 65.75 433 VAL A O 1
ATOM 3361 N N . LEU A 1 434 ? -22.504 -7.586 -2.061 1.00 59.44 434 LEU A N 1
ATOM 3362 C CA . LEU A 1 434 ? -22.179 -8.865 -1.422 1.00 59.44 434 LEU A CA 1
ATOM 3363 C C . LEU A 1 434 ? -22.202 -8.784 0.111 1.00 59.44 434 LEU A C 1
ATOM 3365 O O . LEU A 1 434 ? -22.294 -9.812 0.778 1.00 59.44 434 LEU A O 1
ATOM 3369 N N . GLY A 1 435 ? -22.138 -7.574 0.672 1.00 58.97 435 GLY A N 1
ATOM 3370 C CA . GLY A 1 435 ? -22.205 -7.331 2.110 1.00 58.97 435 GLY A CA 1
ATOM 3371 C C . GLY A 1 435 ? -20.919 -7.680 2.864 1.00 58.97 435 GLY A C 1
ATOM 3372 O O . GLY A 1 435 ? -20.968 -7.864 4.082 1.00 58.97 435 GLY A O 1
ATOM 3373 N N . GLY A 1 436 ? -19.771 -7.769 2.186 1.00 64.56 436 GLY A N 1
ATOM 3374 C CA . GLY A 1 436 ? -18.522 -8.234 2.794 1.00 64.56 436 GLY A CA 1
ATOM 3375 C C . GLY A 1 436 ? -17.256 -7.686 2.143 1.00 64.56 436 GLY A C 1
ATOM 3376 O O . GLY A 1 436 ? -17.289 -7.163 1.024 1.00 64.56 436 GLY A O 1
ATOM 3377 N N . THR A 1 437 ? -16.131 -7.822 2.853 1.00 56.97 437 THR A N 1
ATOM 3378 C CA . THR A 1 437 ? -14.815 -7.613 2.242 1.00 56.97 437 THR A CA 1
ATOM 3379 C C . THR A 1 437 ? -14.422 -8.793 1.372 1.00 56.97 437 THR A C 1
ATOM 3381 O O . THR A 1 437 ? -14.842 -9.936 1.574 1.00 56.97 437 THR A O 1
ATOM 3384 N N . TYR A 1 438 ? -13.577 -8.509 0.397 1.00 58.50 438 TYR A N 1
ATOM 3385 C CA . TYR A 1 438 ? -12.916 -9.515 -0.400 1.00 58.50 438 TYR A CA 1
ATOM 3386 C C . TYR A 1 438 ? -11.427 -9.187 -0.451 1.00 58.50 438 TYR A C 1
ATOM 3388 O O . TYR A 1 438 ? -11.005 -8.064 -0.727 1.00 58.50 438 TYR A O 1
ATOM 3396 N N . HIS A 1 439 ? -10.611 -10.184 -0.130 1.00 46.28 439 HIS A N 1
ATOM 3397 C CA . HIS A 1 439 ? -9.168 -10.072 -0.248 1.00 46.28 439 HIS A CA 1
ATOM 3398 C C . HIS A 1 439 ? -8.817 -10.279 -1.717 1.00 46.28 439 HIS A C 1
ATOM 3400 O O . HIS A 1 439 ? -8.957 -11.396 -2.219 1.00 46.28 439 HIS A O 1
ATOM 3406 N N . TRP A 1 440 ? -8.365 -9.232 -2.412 1.00 42.97 440 TRP A N 1
ATOM 3407 C CA . TRP A 1 440 ? -7.728 -9.439 -3.709 1.00 42.97 440 TRP A CA 1
ATOM 3408 C C . TRP A 1 440 ? -6.338 -10.020 -3.483 1.00 42.97 440 TRP A C 1
ATOM 3410 O O . TRP A 1 440 ? -5.342 -9.307 -3.479 1.00 42.97 440 TRP A O 1
ATOM 3420 N N . LEU A 1 441 ? -6.254 -11.321 -3.260 1.00 32.19 441 LEU A N 1
ATOM 3421 C CA . LEU A 1 441 ? -4.984 -11.998 -3.439 1.00 32.19 441 LEU A CA 1
ATOM 3422 C C . LEU A 1 441 ? -4.845 -12.287 -4.935 1.00 32.19 441 LEU A C 1
ATOM 3424 O O . LEU A 1 441 ? -5.555 -13.120 -5.491 1.00 32.19 441 LEU A O 1
ATOM 3428 N N . ASP A 1 442 ? -3.924 -11.519 -5.520 1.00 33.34 442 ASP A N 1
ATOM 3429 C CA . ASP A 1 442 ? -3.259 -11.670 -6.816 1.00 33.34 442 ASP A CA 1
ATOM 3430 C C . ASP A 1 442 ? -3.853 -10.882 -8.004 1.00 33.34 442 ASP A C 1
ATOM 3432 O O . ASP A 1 442 ? -5.018 -10.999 -8.376 1.00 33.34 442 ASP A O 1
ATOM 3436 N N . ASP A 1 443 ? -3.011 -9.987 -8.535 1.00 33.88 443 ASP A N 1
ATOM 3437 C CA . ASP A 1 443 ? -3.259 -8.918 -9.512 1.00 33.88 443 ASP A CA 1
ATOM 3438 C C . ASP A 1 443 ? -4.466 -9.100 -10.449 1.00 33.88 443 ASP A C 1
ATOM 3440 O O . ASP A 1 443 ? -4.486 -9.977 -11.300 1.00 33.88 443 ASP A O 1
ATOM 3444 N N . LEU A 1 444 ? -5.430 -8.170 -10.410 1.00 38.50 444 LEU A N 1
ATOM 3445 C CA . LEU A 1 444 ? -6.427 -7.979 -11.484 1.00 38.50 444 LEU A CA 1
ATOM 3446 C C . LEU A 1 444 ? -7.286 -9.211 -11.875 1.00 38.50 444 LEU A C 1
ATOM 3448 O O . LEU A 1 444 ? -7.868 -9.245 -12.971 1.00 38.50 444 LEU A O 1
ATOM 3452 N N . HIS A 1 445 ? -7.462 -10.186 -10.985 1.00 39.84 445 HIS A N 1
ATOM 3453 C CA . HIS A 1 445 ? -8.350 -11.323 -11.223 1.00 39.84 445 HIS A CA 1
ATOM 3454 C C . HIS A 1 445 ? -9.695 -11.136 -10.506 1.00 39.84 445 HIS A C 1
ATOM 3456 O O . HIS A 1 445 ? -9.898 -11.607 -9.393 1.00 39.84 445 HIS A O 1
ATOM 3462 N N . TRP A 1 446 ? -10.661 -10.509 -11.187 1.00 44.12 446 TRP A N 1
ATOM 3463 C CA . TRP A 1 446 ? -12.100 -10.449 -10.837 1.00 44.12 446 TRP A CA 1
ATOM 3464 C C . TRP A 1 446 ? -12.802 -11.833 -10.785 1.00 44.12 446 TRP A C 1
ATOM 3466 O O . TRP A 1 446 ? -14.003 -11.952 -11.013 1.00 44.12 446 TRP A O 1
ATOM 3476 N N . ASN A 1 447 ? -12.050 -12.902 -10.541 1.00 60.97 447 ASN A N 1
ATOM 3477 C CA . ASN A 1 447 ? -12.406 -14.285 -10.841 1.00 60.97 447 ASN A CA 1
ATOM 3478 C C . ASN A 1 447 ? -12.179 -15.218 -9.652 1.00 60.97 447 ASN A C 1
ATOM 3480 O O . ASN A 1 447 ? -12.397 -16.426 -9.778 1.00 60.97 447 ASN A O 1
ATOM 3484 N N . THR A 1 448 ? -11.688 -14.681 -8.532 1.00 58.97 448 THR A N 1
ATOM 3485 C CA . THR A 1 448 ? -11.502 -15.433 -7.301 1.00 58.97 448 THR A CA 1
ATOM 3486 C C . THR A 1 448 ? -12.684 -15.220 -6.366 1.00 58.97 448 THR A C 1
ATOM 3488 O O . THR A 1 448 ? -13.136 -14.097 -6.156 1.00 58.97 448 THR A O 1
ATOM 3491 N N . PHE A 1 449 ? -13.231 -16.298 -5.812 1.00 69.75 449 PHE A N 1
ATOM 3492 C CA . PHE A 1 449 ? -14.312 -16.209 -4.831 1.00 69.75 449 PHE A CA 1
ATOM 3493 C C . PHE A 1 449 ? -14.221 -17.342 -3.811 1.00 69.75 449 PHE A C 1
ATOM 3495 O O . PHE A 1 449 ? -13.600 -18.379 -4.055 1.00 69.75 449 PHE A O 1
ATOM 3502 N N . ARG A 1 450 ? -14.838 -17.134 -2.645 1.00 78.88 450 ARG A N 1
ATOM 3503 C CA . ARG A 1 450 ? -15.087 -18.202 -1.675 1.00 78.88 450 ARG A CA 1
ATOM 3504 C C . ARG A 1 450 ? -16.500 -18.712 -1.887 1.00 78.88 450 ARG A C 1
ATOM 3506 O O . ARG A 1 450 ? -17.431 -17.915 -1.846 1.00 78.88 450 ARG A O 1
ATOM 3513 N N . GLY A 1 451 ? -16.641 -20.014 -2.077 1.00 76.31 451 GLY A N 1
ATOM 3514 C CA . GLY A 1 451 ? -17.941 -20.648 -2.249 1.00 76.31 451 GLY A CA 1
ATOM 3515 C C . GLY A 1 451 ? -18.090 -21.871 -1.366 1.00 76.31 451 GLY A C 1
ATOM 3516 O O . GLY A 1 451 ? -17.105 -22.445 -0.888 1.00 76.31 451 GLY A O 1
ATOM 3517 N N . LYS A 1 452 ? -19.333 -22.272 -1.124 1.00 90.69 452 LYS A N 1
ATOM 3518 C CA . LYS A 1 452 ? -19.631 -23.491 -0.386 1.00 90.69 452 LYS A CA 1
ATOM 3519 C C . LYS A 1 452 ? -19.534 -24.679 -1.336 1.00 90.69 452 LYS A C 1
ATOM 3521 O O . LYS A 1 452 ? -20.277 -24.756 -2.311 1.00 90.69 452 LYS A O 1
ATOM 3526 N N . LEU A 1 453 ? -18.655 -25.634 -1.034 1.00 92.75 453 LEU A N 1
ATOM 3527 C CA . LEU A 1 453 ? -18.579 -26.899 -1.761 1.00 92.75 453 LEU A CA 1
ATOM 3528 C C . LEU A 1 453 ? -19.832 -27.732 -1.459 1.00 92.75 453 LEU A C 1
ATOM 3530 O O . LEU A 1 453 ? -19.932 -28.348 -0.395 1.00 92.75 453 LEU A O 1
ATOM 3534 N N . THR A 1 454 ? -20.789 -27.756 -2.384 1.00 92.12 454 THR A N 1
ATOM 3535 C CA . THR A 1 454 ? -22.038 -28.509 -2.220 1.00 92.12 454 THR A CA 1
ATOM 3536 C C . THR A 1 454 ? -21.848 -29.980 -2.563 1.00 92.12 454 THR A C 1
ATOM 3538 O O . THR A 1 454 ? -22.419 -30.846 -1.897 1.00 92.12 454 THR A O 1
ATOM 3541 N N . ARG A 1 455 ? -21.014 -30.296 -3.566 1.00 93.50 455 ARG A N 1
ATOM 3542 C CA . ARG A 1 455 ? -20.754 -31.684 -3.974 1.00 93.50 455 ARG A CA 1
ATOM 3543 C C . ARG A 1 455 ? -19.448 -31.844 -4.753 1.00 93.50 455 ARG A C 1
ATOM 3545 O O . ARG A 1 455 ? -19.120 -31.038 -5.610 1.00 93.50 455 ARG A O 1
ATOM 3552 N N . ILE A 1 456 ? -18.743 -32.954 -4.535 1.00 94.38 456 ILE A N 1
ATOM 3553 C CA . ILE A 1 456 ? -17.671 -33.418 -5.433 1.00 94.38 456 ILE A CA 1
ATOM 3554 C C . ILE A 1 456 ? -18.321 -34.278 -6.525 1.00 94.38 456 ILE A C 1
ATOM 3556 O O . ILE A 1 456 ? -18.935 -35.300 -6.210 1.00 94.38 456 ILE A O 1
ATOM 3560 N N . VAL A 1 457 ? -18.236 -33.868 -7.794 1.00 92.88 457 VAL A N 1
ATOM 3561 C CA . VAL A 1 457 ? -18.884 -34.579 -8.912 1.00 92.88 457 VAL A CA 1
ATOM 3562 C C . VAL A 1 457 ? -18.019 -35.736 -9.399 1.00 92.88 457 VAL A C 1
ATOM 3564 O O . VAL A 1 457 ? -18.513 -36.852 -9.558 1.00 92.88 457 VAL A O 1
ATOM 3567 N N . ASN A 1 458 ? -16.738 -35.466 -9.628 1.00 92.12 458 ASN A N 1
ATOM 3568 C CA . ASN A 1 458 ? -15.703 -36.430 -9.999 1.00 92.12 458 ASN A CA 1
ATOM 3569 C C . ASN A 1 458 ? -14.321 -35.853 -9.598 1.00 92.12 458 ASN A C 1
ATOM 3571 O O . ASN A 1 458 ? -14.259 -34.919 -8.800 1.00 92.12 458 ASN A O 1
ATOM 3575 N N . VAL A 1 459 ? -13.221 -36.420 -10.106 1.00 92.81 459 VAL A N 1
ATOM 3576 C CA . VAL A 1 459 ? -11.849 -36.004 -9.746 1.00 92.81 459 VAL A CA 1
ATOM 3577 C C . VAL A 1 459 ? -11.545 -34.549 -10.120 1.00 92.81 459 VAL A C 1
ATOM 3579 O O . VAL A 1 459 ? -10.930 -33.844 -9.327 1.00 92.81 459 VAL A O 1
ATOM 3582 N N . ASP A 1 460 ? -11.961 -34.095 -11.303 1.00 92.50 460 ASP A N 1
ATOM 3583 C CA . ASP A 1 460 ? -11.689 -32.743 -11.800 1.00 92.50 460 ASP A CA 1
ATOM 3584 C C . ASP A 1 460 ? -12.901 -31.821 -11.753 1.00 92.50 460 ASP A C 1
ATOM 3586 O O . ASP A 1 460 ? -12.802 -30.713 -12.240 1.00 92.50 460 ASP A O 1
ATOM 3590 N N . THR A 1 461 ? -14.050 -32.214 -11.213 1.00 94.31 461 THR A N 1
ATOM 3591 C CA . THR A 1 461 ? -15.263 -31.387 -11.259 1.00 94.31 461 THR A CA 1
ATOM 3592 C C . THR A 1 461 ? -15.908 -31.291 -9.885 1.00 94.31 461 THR A C 1
ATOM 3594 O O . THR A 1 461 ? -16.280 -32.295 -9.267 1.00 94.31 461 THR A O 1
ATOM 3597 N N . LEU A 1 462 ? -16.087 -30.056 -9.426 1.00 94.50 462 LEU A N 1
ATOM 3598 C CA . LEU A 1 462 ? -16.676 -29.697 -8.141 1.00 94.50 462 LEU A CA 1
ATOM 3599 C C . LEU A 1 462 ? -17.934 -28.854 -8.363 1.00 94.50 462 LEU A C 1
ATOM 3601 O O . LEU A 1 462 ? -18.014 -28.065 -9.301 1.00 94.50 462 LEU A O 1
ATOM 3605 N N . GLU A 1 463 ? -18.915 -29.024 -7.488 1.00 94.19 463 GLU A N 1
ATOM 3606 C CA . GLU A 1 463 ? -20.115 -28.201 -7.417 1.00 94.19 463 GLU A CA 1
ATOM 3607 C C . GLU A 1 463 ? -19.977 -27.232 -6.241 1.00 94.19 463 GLU A C 1
ATOM 3609 O O . GLU A 1 463 ? -19.849 -27.654 -5.089 1.00 94.19 463 GLU A O 1
ATOM 3614 N N . ILE A 1 464 ? -19.936 -25.937 -6.544 1.00 91.06 464 ILE A N 1
ATOM 3615 C CA . ILE A 1 464 ? -19.660 -24.859 -5.594 1.00 91.06 464 ILE A CA 1
ATOM 3616 C C . ILE A 1 464 ? -20.748 -23.804 -5.786 1.00 91.06 464 ILE A C 1
ATOM 3618 O O . ILE A 1 464 ? -20.945 -23.337 -6.908 1.00 91.06 464 ILE A O 1
ATOM 3622 N N . ASP A 1 465 ? -21.488 -23.484 -4.722 1.00 85.81 465 ASP A N 1
ATOM 3623 C CA . ASP A 1 465 ? -22.683 -22.621 -4.769 1.00 85.81 465 ASP A CA 1
ATOM 3624 C C . ASP A 1 465 ? -23.650 -22.997 -5.916 1.00 85.81 465 ASP A C 1
ATOM 3626 O O . ASP A 1 465 ? -24.108 -22.149 -6.685 1.00 85.81 465 ASP A O 1
ATOM 3630 N N . ASP A 1 466 ? -23.913 -24.303 -6.060 1.00 85.06 466 ASP A N 1
ATOM 3631 C CA . ASP A 1 466 ? -24.803 -24.900 -7.071 1.00 85.06 466 ASP A CA 1
ATOM 3632 C C . ASP A 1 466 ? -24.359 -24.694 -8.539 1.00 85.06 466 ASP A C 1
ATOM 3634 O O . ASP A 1 466 ? -25.154 -24.814 -9.478 1.00 85.06 466 ASP A O 1
ATOM 3638 N N . LYS A 1 467 ? -23.071 -24.403 -8.772 1.00 84.00 467 LYS A N 1
ATOM 3639 C CA . LYS A 1 467 ? -22.455 -24.316 -10.108 1.00 84.00 467 LYS A CA 1
ATOM 3640 C C . LYS A 1 467 ? -21.299 -25.297 -10.263 1.00 84.00 467 LYS A C 1
ATOM 3642 O O . LYS A 1 467 ? -20.570 -25.569 -9.315 1.00 84.00 467 LYS A O 1
ATOM 3647 N N . LEU A 1 468 ? -21.118 -25.812 -11.481 1.00 90.56 468 LEU A N 1
ATOM 3648 C CA . LEU A 1 468 ? -20.053 -26.762 -11.805 1.00 90.56 468 LEU A CA 1
ATOM 3649 C C . LEU A 1 468 ? -18.774 -26.049 -12.245 1.00 90.56 468 LEU A C 1
ATOM 3651 O O . LEU A 1 468 ? -18.785 -25.292 -13.220 1.00 90.56 468 LEU A O 1
ATOM 3655 N N . TYR A 1 469 ? -17.678 -26.382 -11.573 1.00 92.12 469 TYR A N 1
ATOM 3656 C CA . TYR A 1 469 ? -16.329 -25.923 -11.875 1.00 92.12 469 TYR A CA 1
ATOM 3657 C C . TYR A 1 469 ? -15.433 -27.115 -12.170 1.00 92.12 469 TYR A C 1
ATOM 3659 O O . TYR A 1 469 ? -15.409 -28.078 -11.400 1.00 92.12 469 TYR A O 1
ATOM 3667 N N . ARG A 1 470 ? -14.697 -27.044 -13.277 1.00 93.25 470 ARG A N 1
ATOM 3668 C CA . ARG A 1 470 ? -13.699 -28.032 -13.666 1.00 93.25 470 ARG A CA 1
ATOM 3669 C C . ARG A 1 470 ? -12.308 -27.564 -13.243 1.00 93.25 470 ARG A C 1
ATOM 3671 O O . ARG A 1 470 ? -11.971 -26.403 -13.418 1.00 93.25 470 ARG A O 1
ATOM 3678 N N . LEU A 1 471 ? -11.485 -28.439 -12.690 1.00 91.94 471 LEU A N 1
ATOM 3679 C CA . LEU A 1 471 ? -10.119 -28.141 -12.301 1.00 91.94 471 LEU A CA 1
ATOM 3680 C C . LEU A 1 471 ? -9.292 -27.876 -13.561 1.00 91.94 471 LEU A C 1
ATOM 3682 O O . LEU A 1 471 ? -9.202 -28.725 -14.445 1.00 91.94 471 LEU A O 1
ATOM 3686 N N . ALA A 1 472 ? -8.700 -26.688 -13.636 1.00 87.00 472 ALA A N 1
ATOM 3687 C CA . ALA A 1 472 ? -7.829 -26.308 -14.738 1.00 87.00 472 ALA A CA 1
ATOM 3688 C C . ALA A 1 472 ? -6.501 -27.087 -14.703 1.00 87.00 472 ALA A C 1
ATOM 3690 O O . ALA A 1 472 ? -6.079 -27.560 -13.647 1.00 87.00 472 ALA A O 1
ATOM 3691 N N . LEU A 1 473 ? -5.811 -27.142 -15.845 1.00 85.19 473 LEU A N 1
ATOM 3692 C CA . LEU A 1 473 ? -4.441 -27.640 -16.040 1.00 85.19 473 LEU A CA 1
ATOM 3693 C C . LEU A 1 473 ? -4.219 -29.148 -15.864 1.00 85.19 473 LEU A C 1
ATOM 3695 O O . LEU A 1 473 ? -3.095 -29.599 -16.085 1.00 85.19 473 LEU A O 1
ATOM 3699 N N . ILE A 1 474 ? -5.239 -29.932 -15.516 1.00 88.38 474 ILE A N 1
ATOM 3700 C CA . ILE A 1 474 ? -5.088 -31.370 -15.257 1.00 88.38 474 ILE A CA 1
ATOM 3701 C C . ILE A 1 474 ? -5.836 -32.229 -16.280 1.00 88.38 474 ILE A C 1
ATOM 3703 O O . ILE A 1 474 ? -6.954 -31.907 -16.682 1.00 88.38 474 ILE A O 1
ATOM 3707 N N . ASP A 1 475 ? -5.218 -33.342 -16.667 1.00 89.88 475 ASP A N 1
ATOM 3708 C CA . ASP A 1 475 ? -5.822 -34.419 -17.445 1.00 89.88 475 ASP A CA 1
ATOM 3709 C C . ASP A 1 475 ? -6.092 -35.614 -16.524 1.00 89.88 475 ASP A C 1
ATOM 3711 O O . ASP A 1 475 ? -5.188 -36.152 -15.874 1.00 89.88 475 ASP A O 1
ATOM 3715 N N . VAL A 1 476 ? -7.364 -36.000 -16.428 1.00 91.00 476 VAL A N 1
ATOM 3716 C CA . VAL A 1 476 ? -7.824 -37.044 -15.512 1.00 91.00 476 VAL A CA 1
ATOM 3717 C C . VAL A 1 476 ? -7.888 -38.383 -16.243 1.00 91.00 476 VAL A C 1
ATOM 3719 O O . VAL A 1 476 ? -8.555 -38.487 -17.275 1.00 91.00 476 VAL A O 1
ATOM 3722 N N . PRO A 1 477 ? -7.276 -39.448 -15.693 1.00 88.81 477 PRO A N 1
ATOM 3723 C CA . PRO A 1 477 ? -7.327 -40.765 -16.311 1.00 88.81 477 PRO A CA 1
ATOM 3724 C C . PRO A 1 477 ? -8.762 -41.327 -16.342 1.00 88.81 477 PRO A C 1
ATOM 3726 O O . PRO A 1 477 ? -9.609 -40.941 -15.535 1.00 88.81 477 PRO A O 1
ATOM 3729 N N . PRO A 1 478 ? -9.070 -42.284 -17.233 1.00 89.94 478 PRO A N 1
ATOM 3730 C CA . PRO A 1 478 ? -10.397 -42.891 -17.303 1.00 89.94 478 PRO A CA 1
ATOM 3731 C C . PRO A 1 478 ? -10.837 -43.534 -15.980 1.00 89.94 478 PRO A C 1
ATOM 3733 O O . PRO A 1 478 ? -10.029 -44.110 -15.257 1.00 89.94 478 PRO A O 1
ATOM 3736 N N . SER A 1 479 ? -12.145 -43.543 -15.699 1.00 90.19 479 SER A N 1
ATOM 3737 C CA . SER A 1 479 ? -12.697 -43.983 -14.403 1.00 90.19 479 SER A CA 1
ATOM 3738 C C . SER A 1 479 ? -12.469 -45.456 -14.035 1.00 90.19 479 SER A C 1
ATOM 3740 O O . SER A 1 479 ? -12.797 -45.861 -12.924 1.00 90.19 479 SER A O 1
ATOM 3742 N N . TYR A 1 480 ? -11.990 -46.275 -14.972 1.00 90.00 480 TYR A N 1
ATOM 3743 C CA . TYR A 1 480 ? -11.614 -47.672 -14.739 1.00 90.00 480 TYR A CA 1
ATOM 3744 C C . TYR A 1 480 ? -10.130 -47.839 -14.369 1.00 90.00 480 TYR A C 1
ATOM 3746 O O . TYR A 1 480 ? -9.703 -48.956 -14.076 1.00 90.00 480 TYR A O 1
ATOM 3754 N N . ASP A 1 481 ? -9.337 -46.765 -14.420 1.00 92.25 481 ASP A N 1
ATOM 3755 C CA . ASP A 1 481 ? -7.923 -46.767 -14.057 1.00 92.25 481 ASP A CA 1
ATOM 3756 C C . ASP A 1 481 ? -7.748 -46.672 -12.531 1.00 92.25 481 ASP A C 1
ATOM 3758 O O . ASP A 1 481 ? -8.461 -45.943 -11.837 1.00 92.25 481 ASP A O 1
ATOM 3762 N N . ALA A 1 482 ? -6.761 -47.385 -11.991 1.00 88.94 482 ALA A N 1
ATOM 3763 C CA . ALA A 1 482 ? -6.411 -47.295 -10.577 1.00 88.94 482 ALA A CA 1
ATOM 3764 C C . ALA A 1 482 ? -5.975 -45.871 -10.179 1.00 88.94 482 ALA A C 1
ATOM 3766 O O . ALA A 1 482 ? -6.257 -45.434 -9.060 1.00 88.94 482 ALA A O 1
ATOM 3767 N N . ALA A 1 483 ? -5.342 -45.129 -11.094 1.00 87.88 483 ALA A N 1
ATOM 3768 C CA . ALA A 1 483 ? -4.955 -43.738 -10.885 1.00 87.88 483 ALA A CA 1
ATOM 3769 C C . ALA A 1 483 ? -6.173 -42.836 -10.619 1.00 87.88 483 ALA A C 1
ATOM 3771 O O . ALA A 1 483 ? -6.127 -42.003 -9.715 1.00 87.88 483 ALA A O 1
ATOM 3772 N N . TYR A 1 484 ? -7.305 -43.075 -11.295 1.00 92.19 484 TYR A N 1
ATOM 3773 C CA . TYR A 1 484 ? -8.545 -42.326 -11.068 1.00 92.19 484 TYR A CA 1
ATOM 3774 C C . TYR A 1 484 ? -9.079 -42.508 -9.639 1.00 92.19 484 TYR A C 1
ATOM 3776 O O . TYR A 1 484 ? -9.481 -41.547 -8.977 1.00 92.19 484 TYR A O 1
ATOM 3784 N N . HIS A 1 485 ? -9.059 -43.740 -9.125 1.00 90.50 485 HIS A N 1
ATOM 3785 C CA . HIS A 1 485 ? -9.507 -44.025 -7.760 1.00 90.50 485 HIS A CA 1
ATOM 3786 C C . HIS A 1 485 ? -8.590 -43.396 -6.704 1.00 90.50 485 HIS A C 1
ATOM 3788 O O . HIS A 1 485 ? -9.078 -42.869 -5.704 1.00 90.50 485 HIS A O 1
ATOM 3794 N N . ASN A 1 486 ? -7.276 -43.382 -6.938 1.00 90.69 486 ASN A N 1
ATOM 3795 C CA . ASN A 1 486 ? -6.335 -42.718 -6.036 1.00 90.69 486 ASN A CA 1
ATOM 3796 C C . ASN A 1 486 ? -6.501 -41.193 -6.056 1.00 90.69 486 ASN A C 1
ATOM 3798 O O . ASN A 1 486 ? -6.545 -40.572 -4.996 1.00 90.69 486 ASN A O 1
ATOM 3802 N N . ALA A 1 487 ? -6.677 -40.601 -7.239 1.00 91.12 487 ALA A N 1
ATOM 3803 C CA . ALA A 1 487 ? -6.978 -39.181 -7.386 1.00 91.12 487 ALA A CA 1
ATOM 3804 C C . ALA A 1 487 ? -8.292 -38.802 -6.677 1.00 91.12 487 ALA A C 1
ATOM 3806 O O . ALA A 1 487 ? -8.350 -37.800 -5.968 1.00 91.12 487 ALA A O 1
ATOM 3807 N N . THR A 1 488 ? -9.318 -39.656 -6.761 1.00 92.62 488 THR A N 1
ATOM 3808 C CA . THR A 1 488 ? -10.592 -39.464 -6.041 1.00 92.62 488 THR A CA 1
ATOM 3809 C C . THR A 1 488 ? -10.377 -39.360 -4.527 1.00 92.62 488 THR A C 1
ATOM 3811 O O . THR A 1 488 ? -10.948 -38.480 -3.883 1.00 92.62 488 THR A O 1
ATOM 3814 N N . ASN A 1 489 ? -9.519 -40.212 -3.955 1.00 90.31 489 ASN A N 1
ATOM 3815 C CA . ASN A 1 489 ? -9.209 -40.173 -2.524 1.00 90.31 489 ASN A CA 1
ATOM 3816 C C . ASN A 1 489 ? -8.498 -38.872 -2.118 1.00 90.31 489 ASN A C 1
ATOM 3818 O O . ASN A 1 489 ? -8.763 -38.350 -1.037 1.00 90.31 489 ASN A O 1
ATOM 3822 N N . ILE A 1 490 ? -7.615 -38.332 -2.966 1.00 90.44 490 ILE A N 1
ATOM 3823 C CA . ILE A 1 490 ? -6.945 -37.045 -2.712 1.00 90.44 490 ILE A CA 1
ATOM 3824 C C . ILE A 1 490 ? -7.984 -35.925 -2.617 1.00 90.44 490 ILE A C 1
ATOM 3826 O O . ILE A 1 490 ? -7.985 -35.183 -1.635 1.00 90.44 490 ILE A O 1
ATOM 3830 N N . VAL A 1 491 ? -8.911 -35.850 -3.578 1.00 93.12 491 VAL A N 1
ATOM 3831 C CA . VAL A 1 491 ? -9.961 -34.818 -3.596 1.00 93.12 491 VAL A CA 1
ATOM 3832 C C . VAL A 1 491 ? -10.865 -34.919 -2.371 1.00 93.12 491 VAL A C 1
ATOM 3834 O O . VAL A 1 491 ? -11.095 -33.918 -1.700 1.00 93.12 491 VAL A O 1
ATOM 3837 N N . GLN A 1 492 ? -11.332 -36.121 -2.030 1.00 91.75 492 GLN A N 1
ATOM 3838 C CA . GLN A 1 492 ? -12.224 -36.330 -0.882 1.00 91.75 492 GLN A CA 1
ATOM 3839 C C . GLN A 1 492 ? -11.558 -36.020 0.466 1.00 91.75 492 GLN A C 1
ATOM 3841 O O . GLN A 1 492 ? -12.230 -35.571 1.393 1.00 91.75 492 GLN A O 1
ATOM 3846 N N . ASN A 1 493 ? -10.246 -36.241 0.583 1.00 89.31 493 ASN A N 1
ATOM 3847 C CA . ASN A 1 493 ? -9.498 -35.929 1.801 1.00 89.31 493 ASN A CA 1
ATOM 3848 C C . ASN A 1 493 ? -9.144 -34.440 1.908 1.00 89.31 493 ASN A C 1
ATOM 3850 O O . ASN A 1 493 ? -9.118 -33.899 3.014 1.00 89.31 493 ASN A O 1
ATOM 3854 N N . ALA A 1 494 ? -8.867 -33.781 0.780 1.00 88.06 494 ALA A N 1
ATOM 3855 C CA . ALA A 1 494 ? -8.565 -32.354 0.748 1.00 88.06 494 ALA A CA 1
ATOM 3856 C C . ALA A 1 494 ? -9.828 -31.501 0.956 1.00 88.06 494 ALA A C 1
ATOM 3858 O O . ALA A 1 494 ? -9.814 -30.538 1.723 1.00 88.06 494 ALA A O 1
ATOM 3859 N N . CYS A 1 495 ? -10.929 -31.875 0.304 1.00 90.00 495 CYS A N 1
ATOM 3860 C CA . CYS A 1 495 ? -12.144 -31.079 0.196 1.00 90.00 495 CYS A CA 1
ATOM 3861 C C . CYS A 1 495 ? -13.307 -31.753 0.930 1.00 90.00 495 CYS A C 1
ATOM 3863 O O . CYS A 1 495 ? -13.935 -32.683 0.429 1.00 90.00 495 CYS A O 1
ATOM 3865 N N . LEU A 1 496 ? -13.618 -31.271 2.133 1.00 87.62 496 LEU A N 1
ATOM 3866 C CA . LEU A 1 496 ? -14.743 -31.794 2.907 1.00 87.62 496 LEU A CA 1
ATOM 3867 C C . LEU A 1 496 ? -16.071 -31.229 2.368 1.00 87.62 496 LEU A C 1
ATOM 3869 O O . LEU A 1 496 ? -16.144 -30.021 2.126 1.00 87.62 496 LEU A O 1
ATOM 3873 N N . PRO A 1 497 ? -17.131 -32.043 2.212 1.00 83.81 497 PRO A N 1
ATOM 3874 C CA . PRO A 1 497 ? -18.457 -31.536 1.862 1.00 83.81 497 PRO A CA 1
ATOM 3875 C C . PRO A 1 497 ? -18.927 -30.439 2.826 1.00 83.81 497 PRO A C 1
ATOM 3877 O O . PRO A 1 497 ? -18.579 -30.463 4.007 1.00 83.81 497 PRO A O 1
ATOM 3880 N N . ASP A 1 498 ? -19.699 -29.478 2.315 1.00 83.69 498 ASP A N 1
ATOM 3881 C CA . ASP A 1 498 ? -20.198 -28.302 3.041 1.00 83.69 498 ASP A CA 1
ATOM 3882 C C . ASP A 1 498 ? -19.118 -27.331 3.565 1.00 83.69 498 ASP A C 1
ATOM 3884 O O . ASP A 1 498 ? -19.447 -26.380 4.279 1.00 83.69 498 ASP A O 1
ATOM 3888 N N . SER A 1 499 ? -17.844 -27.519 3.204 1.00 84.19 499 SER A N 1
ATOM 3889 C CA . SER A 1 499 ? -16.773 -26.578 3.550 1.00 84.19 499 SER A CA 1
ATOM 3890 C C . SER A 1 499 ? -16.709 -25.383 2.597 1.00 84.19 499 SER A C 1
ATOM 3892 O O . SER A 1 499 ? -17.170 -25.440 1.455 1.00 84.19 499 SER A O 1
ATOM 3894 N N . ILE A 1 500 ? -16.126 -24.286 3.084 1.00 81.44 500 ILE A N 1
ATOM 3895 C CA . ILE A 1 500 ? -15.791 -23.135 2.249 1.00 81.44 500 ILE A CA 1
ATOM 3896 C C . ILE A 1 500 ? -14.487 -23.432 1.511 1.00 81.44 500 ILE A C 1
ATOM 3898 O O . ILE A 1 500 ? -13.480 -23.781 2.132 1.00 81.44 500 ILE A O 1
ATOM 3902 N N . VAL A 1 501 ? -14.521 -23.273 0.192 1.00 85.19 501 VAL A N 1
ATOM 3903 C CA . VAL A 1 501 ? -13.377 -23.442 -0.706 1.00 85.19 501 VAL A CA 1
ATOM 3904 C C . VAL A 1 501 ? -13.095 -22.131 -1.422 1.00 85.19 501 VAL A C 1
ATOM 3906 O O . VAL A 1 501 ? -14.005 -21.335 -1.656 1.00 85.19 501 VAL A O 1
ATOM 3909 N N . HIS A 1 502 ? -11.833 -21.897 -1.757 1.00 82.25 502 HIS A N 1
ATOM 3910 C CA . HIS A 1 502 ? -11.443 -20.765 -2.586 1.00 82.25 502 HIS A CA 1
ATOM 3911 C C . HIS A 1 502 ? -11.338 -21.238 -4.028 1.00 82.25 502 HIS A C 1
ATOM 3913 O O . HIS A 1 502 ? -10.789 -22.304 -4.296 1.00 82.25 502 HIS A O 1
ATOM 3919 N N . VAL A 1 503 ? -11.862 -20.451 -4.952 1.00 84.12 503 VAL A N 1
ATOM 3920 C CA . VAL A 1 503 ? -11.927 -20.778 -6.375 1.00 84.12 503 VAL A CA 1
ATOM 3921 C C . VAL A 1 503 ? -11.295 -19.638 -7.146 1.00 84.12 503 VAL A C 1
ATOM 3923 O O . VAL A 1 503 ? -11.560 -18.493 -6.808 1.00 84.12 503 VAL A O 1
ATOM 3926 N N . HIS A 1 504 ? -10.509 -19.939 -8.177 1.00 80.44 504 HIS A N 1
ATOM 3927 C CA . HIS A 1 504 ? -9.948 -18.975 -9.122 1.00 80.44 504 HIS A CA 1
ATOM 3928 C C . HIS A 1 504 ? -10.318 -19.387 -10.549 1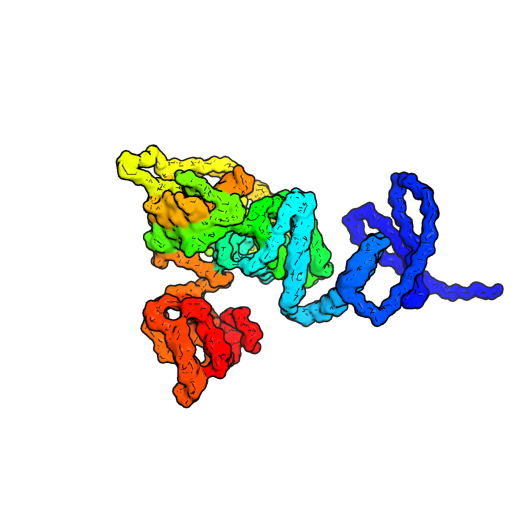.00 80.44 504 HIS A C 1
ATOM 3930 O O . HIS A 1 504 ? -9.802 -20.374 -11.063 1.00 80.44 504 HIS A O 1
ATOM 3936 N N . ILE A 1 505 ? -11.242 -18.658 -11.173 1.00 78.44 505 ILE A N 1
ATOM 3937 C CA . ILE A 1 505 ? -11.796 -18.971 -12.499 1.00 78.44 505 ILE A CA 1
ATOM 3938 C C . ILE A 1 505 ? -10.829 -18.581 -13.634 1.00 78.44 505 ILE A C 1
ATOM 3940 O O . ILE A 1 505 ? -10.269 -17.486 -13.629 1.00 78.44 505 ILE A O 1
ATOM 3944 N N . ASP A 1 506 ? -10.719 -19.445 -14.648 1.00 76.56 506 ASP A N 1
ATOM 3945 C CA . ASP A 1 506 ? -10.020 -19.208 -15.918 1.00 76.56 506 ASP A CA 1
ATOM 3946 C C . ASP A 1 506 ? -10.904 -18.440 -16.923 1.00 76.56 506 ASP A C 1
ATOM 3948 O O . ASP A 1 506 ? -11.888 -18.978 -17.443 1.00 76.56 506 ASP A O 1
ATOM 3952 N N . ARG A 1 507 ? -10.553 -17.189 -17.263 1.00 64.88 507 ARG A N 1
ATOM 3953 C CA . ARG A 1 507 ? -11.294 -16.397 -18.274 1.00 64.88 507 ARG A CA 1
ATOM 3954 C C . ARG A 1 507 ? -11.116 -16.895 -19.696 1.00 64.88 507 ARG A C 1
ATOM 3956 O O . ARG A 1 507 ? -11.966 -16.600 -20.536 1.00 64.88 507 ARG A O 1
ATOM 3963 N N . GLY A 1 508 ? -10.034 -17.611 -19.992 1.00 61.09 508 GLY A N 1
ATOM 3964 C CA . GLY A 1 508 ? -9.790 -18.148 -21.328 1.00 61.09 508 GLY A CA 1
ATOM 3965 C C . GLY A 1 508 ? -10.793 -19.235 -21.712 1.00 61.09 508 GLY A C 1
ATOM 3966 O O . GLY A 1 508 ? -10.942 -19.536 -22.896 1.00 61.09 508 GLY A O 1
ATOM 3967 N N . GLN A 1 509 ? -11.479 -19.823 -20.721 1.00 64.88 509 GLN A N 1
ATOM 3968 C CA . GLN A 1 509 ? -12.284 -21.033 -20.877 1.00 64.88 509 GLN A CA 1
ATOM 3969 C C . GLN A 1 509 ? -13.559 -20.994 -20.015 1.00 64.88 509 GLN A C 1
ATOM 3971 O O . GLN A 1 509 ? -13.746 -21.801 -19.102 1.00 64.88 509 GLN A O 1
ATOM 3976 N N . MET A 1 510 ? -14.460 -20.057 -20.333 1.00 58.50 510 MET A N 1
ATOM 3977 C CA . MET A 1 510 ? -15.730 -19.845 -19.613 1.00 58.50 510 MET A CA 1
ATOM 3978 C C . MET A 1 510 ? -16.877 -20.799 -20.001 1.00 58.50 510 MET A C 1
ATOM 3980 O O . MET A 1 510 ? -18.002 -20.625 -19.526 1.00 58.50 510 MET A O 1
ATOM 3984 N N . ASP A 1 511 ? -16.638 -21.787 -20.864 1.00 68.25 511 ASP A N 1
ATOM 3985 C CA . ASP A 1 511 ? -17.661 -22.780 -21.200 1.00 68.25 511 ASP A CA 1
ATOM 3986 C C . ASP A 1 511 ? -18.021 -23.607 -19.961 1.00 68.25 511 ASP A C 1
ATOM 3988 O O . ASP A 1 511 ? -17.146 -23.986 -19.193 1.00 68.25 511 ASP A O 1
ATOM 3992 N N . ALA A 1 512 ? -19.308 -23.892 -19.746 1.00 65.25 512 ALA A N 1
ATOM 3993 C CA . ALA A 1 512 ? -19.739 -24.708 -18.614 1.00 65.25 512 ALA A CA 1
ATOM 3994 C C . ALA A 1 512 ? -19.424 -26.203 -18.866 1.00 65.25 512 ALA A C 1
ATOM 3996 O O . ALA A 1 512 ? -19.854 -26.733 -19.897 1.00 65.25 512 ALA A O 1
ATOM 3997 N N . PRO A 1 513 ? -18.771 -26.921 -17.929 1.00 73.94 513 PRO A N 1
ATOM 3998 C CA . PRO A 1 513 ? -18.297 -26.459 -16.619 1.00 73.94 513 PRO A CA 1
ATOM 3999 C C . PRO A 1 513 ? -17.046 -25.571 -16.711 1.00 73.94 513 PRO A C 1
ATOM 4001 O O . PRO A 1 513 ? -16.087 -25.913 -17.397 1.00 73.94 513 PRO A O 1
ATOM 4004 N N . VAL A 1 514 ? -17.067 -24.457 -15.973 1.00 81.00 514 VAL A N 1
ATOM 4005 C CA . VAL A 1 514 ? -16.044 -23.400 -16.036 1.00 81.00 514 VAL A CA 1
ATOM 4006 C C . VAL A 1 514 ? -14.723 -23.906 -15.462 1.00 81.00 514 VAL A C 1
ATOM 4008 O O . VAL A 1 514 ? -14.722 -24.469 -14.367 1.00 81.00 514 VAL A O 1
ATOM 4011 N N . HIS A 1 515 ? -13.603 -23.684 -16.154 1.00 88.44 515 HIS A N 1
ATOM 4012 C CA . HIS A 1 515 ? -12.292 -24.103 -15.650 1.00 88.44 515 HIS A CA 1
ATOM 4013 C C . HIS A 1 515 ? -11.813 -23.184 -14.513 1.00 88.44 515 HIS A C 1
ATOM 4015 O O . HIS A 1 515 ? -11.998 -21.968 -14.570 1.00 88.44 515 HIS A O 1
ATOM 4021 N N . ALA A 1 516 ? -11.220 -23.752 -13.462 1.00 89.75 516 ALA A N 1
ATOM 4022 C CA . ALA A 1 516 ? -10.768 -23.017 -12.285 1.00 89.75 516 ALA A CA 1
ATOM 4023 C C . ALA A 1 516 ? -9.648 -23.736 -11.515 1.00 89.75 516 ALA A C 1
ATOM 4025 O O . ALA A 1 516 ? -9.569 -24.963 -11.511 1.00 89.75 516 ALA A O 1
ATOM 4026 N N . GLN A 1 517 ? -8.819 -22.983 -10.795 1.00 88.88 517 GLN A N 1
ATOM 4027 C CA . GLN A 1 517 ? -8.014 -23.487 -9.679 1.00 88.88 517 GLN A CA 1
ATOM 4028 C C . GLN A 1 517 ? -8.851 -23.506 -8.392 1.00 88.88 517 GLN A C 1
ATOM 4030 O O . GLN A 1 517 ? -9.703 -22.637 -8.200 1.00 88.88 517 GLN A O 1
ATOM 4035 N N . VAL A 1 518 ? -8.650 -24.503 -7.523 1.00 90.38 518 VAL A N 1
ATOM 4036 C CA . VAL A 1 518 ? -9.440 -24.639 -6.287 1.00 90.38 518 VAL A CA 1
ATOM 4037 C C . VAL A 1 518 ? -8.538 -24.942 -5.098 1.00 90.38 518 VAL A C 1
ATOM 4039 O O . VAL A 1 518 ? -7.701 -25.843 -5.148 1.00 90.38 518 VAL A O 1
ATOM 4042 N N . TRP A 1 519 ? -8.756 -24.219 -4.000 1.00 89.19 519 TRP A N 1
ATOM 4043 C CA . TRP A 1 519 ? -8.126 -24.464 -2.712 1.00 89.19 519 TRP A CA 1
ATOM 4044 C C . TRP A 1 519 ? -9.166 -24.923 -1.705 1.00 89.19 519 TRP A C 1
ATOM 4046 O O . TRP A 1 519 ? -10.173 -24.255 -1.453 1.00 89.19 519 TRP A O 1
ATOM 4056 N N . CYS A 1 520 ? -8.882 -26.059 -1.088 1.00 86.12 520 CYS A N 1
ATOM 4057 C CA . CYS A 1 520 ? -9.657 -26.586 0.018 1.00 86.12 520 CYS A CA 1
ATOM 4058 C C . CYS A 1 520 ? -8.838 -26.389 1.292 1.00 86.12 520 CYS A C 1
ATOM 4060 O O . CYS A 1 520 ? -7.842 -27.081 1.509 1.00 86.12 520 CYS A O 1
ATOM 4062 N N . LYS A 1 521 ? -9.239 -25.413 2.119 1.00 79.88 521 LYS A N 1
ATOM 4063 C CA . LYS A 1 521 ? -8.397 -24.868 3.202 1.00 79.88 521 LYS A CA 1
ATOM 4064 C C . LYS A 1 521 ? -7.068 -24.358 2.618 1.00 79.88 521 LYS A C 1
ATOM 4066 O O . LYS A 1 521 ? -7.097 -23.585 1.670 1.00 79.88 521 LYS A O 1
ATOM 4071 N N . ASP A 1 522 ? -5.933 -24.840 3.122 1.00 73.69 522 ASP A N 1
ATOM 4072 C CA . ASP A 1 522 ? -4.591 -24.460 2.660 1.00 73.69 522 ASP A CA 1
ATOM 4073 C C . ASP A 1 522 ? -4.051 -25.377 1.543 1.00 73.69 522 ASP A C 1
ATOM 4075 O O . ASP A 1 522 ? -2.883 -25.289 1.167 1.00 73.69 522 ASP A O 1
ATOM 4079 N N . ILE A 1 523 ? -4.869 -26.300 1.022 1.00 77.50 523 ILE A N 1
ATOM 4080 C CA . ILE A 1 523 ? -4.448 -27.270 0.004 1.00 77.50 523 ILE A CA 1
ATOM 4081 C C . ILE A 1 523 ? -4.882 -26.780 -1.370 1.00 77.50 523 ILE A C 1
ATOM 4083 O O . ILE A 1 523 ? -6.077 -26.762 -1.667 1.00 77.50 523 ILE A O 1
ATOM 4087 N N . HIS A 1 524 ? -3.914 -26.470 -2.232 1.00 85.88 524 HIS A N 1
ATOM 4088 C CA . HIS A 1 524 ? -4.172 -26.271 -3.653 1.00 85.88 524 HIS A CA 1
ATOM 4089 C C . HIS A 1 524 ? -4.393 -27.621 -4.348 1.00 85.88 524 HIS A C 1
ATOM 4091 O O . HIS A 1 524 ? -3.500 -28.475 -4.397 1.00 85.88 524 HIS A O 1
ATOM 4097 N N . LEU A 1 525 ? -5.605 -27.839 -4.854 1.00 89.31 525 LEU A N 1
ATOM 4098 C CA . LEU A 1 525 ? -6.089 -29.170 -5.204 1.00 89.31 525 LEU A CA 1
ATOM 4099 C C . LEU A 1 525 ? -5.367 -29.768 -6.419 1.00 89.31 525 LEU A C 1
ATOM 4101 O O . LEU A 1 525 ? -4.985 -30.937 -6.396 1.00 89.31 525 LEU A O 1
ATOM 4105 N N . GLN A 1 526 ? -5.111 -28.962 -7.448 1.00 89.31 526 GLN A N 1
ATOM 4106 C CA . GLN A 1 526 ? -4.375 -29.376 -8.642 1.00 89.31 526 GLN A CA 1
ATOM 4107 C C . GLN A 1 526 ? -2.932 -29.763 -8.308 1.00 89.31 526 GLN A C 1
ATOM 4109 O O . GLN A 1 526 ? -2.427 -30.737 -8.861 1.00 89.31 526 GLN A O 1
ATOM 4114 N N . SER A 1 527 ? -2.291 -29.066 -7.358 1.00 83.44 527 SER A N 1
ATOM 4115 C CA . SER A 1 527 ? -0.963 -29.459 -6.863 1.00 83.44 527 SER A CA 1
ATOM 4116 C C . SER A 1 527 ? -0.990 -30.795 -6.174 1.00 83.44 527 SER A C 1
ATOM 4118 O O . SER A 1 527 ? -0.189 -31.659 -6.508 1.00 83.44 527 SER A O 1
ATOM 4120 N N . ALA A 1 528 ? -1.941 -30.995 -5.266 1.00 85.31 528 ALA A N 1
ATOM 4121 C CA . ALA A 1 528 ? -2.062 -32.260 -4.561 1.00 85.31 528 ALA A CA 1
ATOM 4122 C C . ALA A 1 528 ? -2.268 -33.436 -5.534 1.00 85.31 528 ALA A C 1
ATOM 4124 O O . ALA A 1 528 ? -1.713 -34.515 -5.330 1.00 85.31 528 ALA A O 1
ATOM 4125 N N . LEU A 1 529 ? -3.035 -33.222 -6.606 1.00 89.38 529 LEU A N 1
ATOM 4126 C CA . LEU A 1 529 ? -3.283 -34.225 -7.637 1.00 89.38 529 LEU A CA 1
ATOM 4127 C C . LEU A 1 529 ? -2.041 -34.513 -8.499 1.00 89.38 529 LEU A C 1
ATOM 4129 O O . LEU A 1 529 ? -1.696 -35.684 -8.687 1.00 89.38 529 LEU A O 1
ATOM 4133 N N . LEU A 1 530 ? -1.358 -33.473 -8.989 1.00 86.56 530 LEU A N 1
ATOM 4134 C CA . LEU A 1 530 ? -0.153 -33.598 -9.820 1.00 86.56 530 LEU A CA 1
ATOM 4135 C C . LEU A 1 530 ? 1.028 -34.184 -9.035 1.00 86.56 530 LEU A C 1
ATOM 4137 O O . LEU A 1 530 ? 1.708 -35.087 -9.522 1.00 86.56 530 LEU A O 1
ATOM 4141 N N . ASP A 1 531 ? 1.251 -33.730 -7.800 1.00 83.31 531 ASP A N 1
ATOM 4142 C CA . ASP A 1 531 ? 2.313 -34.249 -6.929 1.00 83.31 531 ASP A CA 1
ATOM 4143 C C . ASP A 1 531 ? 2.030 -35.687 -6.473 1.00 83.31 531 ASP A C 1
ATOM 4145 O O . ASP A 1 531 ? 2.959 -36.460 -6.232 1.00 83.31 531 ASP A O 1
ATOM 4149 N N . GLY A 1 532 ? 0.752 -36.077 -6.415 1.00 80.44 532 GLY A N 1
ATOM 4150 C CA . GLY A 1 532 ? 0.334 -37.462 -6.213 1.00 80.44 532 GLY A CA 1
ATOM 4151 C C . GLY A 1 532 ? 0.688 -38.393 -7.380 1.00 80.44 532 GLY A C 1
ATOM 4152 O O . GLY A 1 532 ? 0.666 -39.609 -7.208 1.00 80.44 532 GLY A O 1
ATOM 4153 N N . GLY A 1 533 ? 1.028 -37.855 -8.560 1.00 82.88 533 GLY A N 1
ATOM 4154 C CA . GLY A 1 533 ? 1.396 -38.639 -9.743 1.00 82.88 533 GLY A CA 1
ATOM 4155 C C . GLY A 1 533 ? 0.251 -39.500 -10.287 1.00 82.88 533 GLY A C 1
ATOM 4156 O O . GLY A 1 533 ? 0.487 -40.578 -10.834 1.00 82.88 533 GLY A O 1
ATOM 4157 N N . HIS A 1 534 ? -0.995 -39.076 -10.064 1.00 82.00 534 HIS A N 1
ATOM 4158 C CA . HIS A 1 534 ? -2.208 -39.803 -10.467 1.00 82.00 534 HIS A CA 1
ATOM 4159 C C . HIS A 1 534 ? -3.026 -39.074 -11.540 1.00 82.00 534 HIS A C 1
ATOM 4161 O O . HIS A 1 534 ? -4.007 -39.624 -12.035 1.00 82.00 534 HIS A O 1
ATOM 4167 N N . VAL A 1 535 ? -2.618 -37.856 -11.889 1.00 88.44 535 VAL A N 1
ATOM 4168 C CA . VAL A 1 535 ? -3.111 -37.072 -13.024 1.00 88.44 535 VAL A CA 1
ATOM 4169 C C . VAL A 1 535 ? -1.905 -36.465 -13.737 1.00 88.44 535 VAL A C 1
ATOM 4171 O O . VAL A 1 535 ? -0.857 -36.274 -13.113 1.00 88.44 535 VAL A O 1
ATOM 4174 N N . ASP A 1 536 ? -2.067 -36.140 -15.013 1.00 87.31 536 ASP A N 1
ATOM 4175 C CA . ASP A 1 536 ? -1.046 -35.463 -15.814 1.00 87.31 536 ASP A CA 1
ATOM 4176 C C . ASP A 1 536 ? -1.456 -34.013 -16.103 1.00 87.31 536 ASP A C 1
ATOM 4178 O O . ASP A 1 536 ? -2.579 -33.600 -15.814 1.00 87.31 536 ASP A O 1
ATOM 4182 N N . PHE A 1 537 ? -0.548 -33.213 -16.666 1.00 86.50 537 PHE A N 1
ATOM 4183 C CA . PHE A 1 537 ? -0.918 -31.894 -17.182 1.00 86.50 537 PHE A CA 1
ATOM 4184 C C . PHE A 1 537 ? -1.756 -32.028 -18.456 1.00 86.50 537 PHE A C 1
ATOM 4186 O O . PHE A 1 537 ? -1.337 -32.689 -19.410 1.00 86.50 537 PHE A O 1
ATOM 4193 N N . ASP A 1 538 ? -2.878 -31.310 -18.525 1.00 85.69 538 ASP A N 1
ATOM 4194 C CA . ASP A 1 538 ? -3.608 -31.141 -19.782 1.00 85.69 538 ASP A CA 1
ATOM 4195 C C . ASP A 1 538 ? -2.858 -30.137 -20.666 1.00 85.69 538 ASP A C 1
ATOM 4197 O O . ASP A 1 538 ? -2.855 -28.923 -20.447 1.00 85.69 538 ASP A O 1
ATOM 4201 N N . PHE A 1 539 ? -2.208 -30.664 -21.701 1.00 78.06 539 PHE A N 1
ATOM 4202 C CA . PHE A 1 539 ? -1.385 -29.885 -22.618 1.00 78.06 539 PHE A CA 1
ATOM 4203 C C . PHE A 1 539 ? -2.174 -28.854 -23.440 1.00 78.06 539 PHE A C 1
ATOM 4205 O O . PHE A 1 539 ? -1.632 -27.818 -23.834 1.00 78.06 539 PHE A O 1
ATOM 4212 N N . VAL A 1 540 ? -3.451 -29.124 -23.722 1.00 77.25 540 VAL A N 1
ATOM 4213 C CA . VAL A 1 540 ? -4.318 -28.198 -24.457 1.00 77.25 540 VAL A CA 1
ATOM 4214 C C . VAL A 1 540 ? -4.693 -27.034 -23.550 1.00 77.25 540 VAL A C 1
ATOM 4216 O O . VAL A 1 540 ? -4.560 -25.878 -23.960 1.00 77.25 540 VAL A O 1
ATOM 4219 N N . GLN A 1 541 ? -5.073 -27.324 -22.304 1.00 78.69 541 GLN A N 1
ATOM 4220 C CA . GLN A 1 541 ? -5.334 -26.290 -21.304 1.00 78.69 541 GLN A CA 1
ATOM 4221 C C . GLN A 1 541 ? -4.081 -25.469 -21.014 1.00 78.69 541 GLN A C 1
ATOM 4223 O O . GLN A 1 541 ? -4.161 -24.249 -21.036 1.00 78.69 541 GLN A O 1
ATOM 4228 N N . CYS A 1 542 ? -2.911 -26.097 -20.878 1.00 76.31 542 CYS A N 1
ATOM 4229 C CA . CYS A 1 542 ? -1.636 -25.411 -20.649 1.00 76.31 542 CYS A CA 1
ATOM 4230 C C . CYS A 1 542 ? -1.341 -24.271 -21.642 1.00 76.31 542 CYS A C 1
ATOM 4232 O O . CYS A 1 542 ? -0.779 -23.234 -21.282 1.00 76.31 542 CYS A O 1
ATOM 4234 N N . ARG A 1 543 ? -1.757 -24.427 -22.903 1.00 72.12 543 ARG A N 1
ATOM 4235 C CA . ARG A 1 543 ? -1.572 -23.406 -23.945 1.00 72.12 543 ARG A CA 1
ATOM 4236 C C . ARG A 1 543 ? -2.634 -22.311 -23.931 1.00 72.12 543 ARG A C 1
ATOM 4238 O O . ARG A 1 543 ? -2.357 -21.212 -24.408 1.00 72.12 543 ARG A O 1
ATOM 4245 N N . ALA A 1 544 ? -3.831 -22.626 -23.451 1.00 69.81 544 ALA A N 1
ATOM 4246 C CA . ALA A 1 544 ? -5.021 -21.795 -23.596 1.00 69.81 544 ALA A CA 1
ATOM 4247 C C . ALA A 1 544 ? -5.440 -21.078 -22.302 1.00 69.81 544 ALA A C 1
ATOM 4249 O O . ALA A 1 544 ? -6.077 -20.033 -22.381 1.00 69.81 544 ALA A O 1
ATOM 4250 N N . THR A 1 545 ? -5.071 -21.612 -21.141 1.00 70.06 545 THR A N 1
ATOM 4251 C CA . THR A 1 545 ? -5.425 -21.064 -19.830 1.00 70.06 545 THR A CA 1
ATOM 4252 C C . THR A 1 545 ? -4.588 -19.841 -19.470 1.00 70.06 545 THR A C 1
ATOM 4254 O O . THR A 1 545 ? -3.380 -19.777 -19.739 1.00 70.06 545 THR A O 1
ATOM 4257 N N . GLU A 1 546 ? -5.220 -18.869 -18.814 1.00 68.56 546 GLU A N 1
ATOM 4258 C CA . GLU A 1 546 ? -4.505 -17.754 -18.185 1.00 68.56 546 GLU A CA 1
ATOM 4259 C C . GLU A 1 546 ? -3.864 -18.144 -16.837 1.00 68.56 546 GLU A C 1
ATOM 4261 O O . GLU A 1 546 ? -2.968 -17.447 -16.369 1.00 68.56 546 GLU A O 1
ATOM 4266 N N . LEU A 1 547 ? -4.234 -19.297 -16.262 1.00 70.06 547 LEU A N 1
ATOM 4267 C CA . LEU A 1 547 ? -3.819 -19.762 -14.926 1.00 70.06 547 LEU A CA 1
ATOM 4268 C C . LEU A 1 547 ? -2.444 -20.464 -14.893 1.00 70.06 547 LEU A C 1
ATOM 4270 O O . LEU A 1 547 ? -2.044 -21.046 -13.887 1.00 70.06 547 LEU A O 1
ATOM 4274 N N . LYS A 1 548 ? -1.695 -20.441 -16.001 1.00 66.69 548 LYS A N 1
ATOM 4275 C CA . LYS A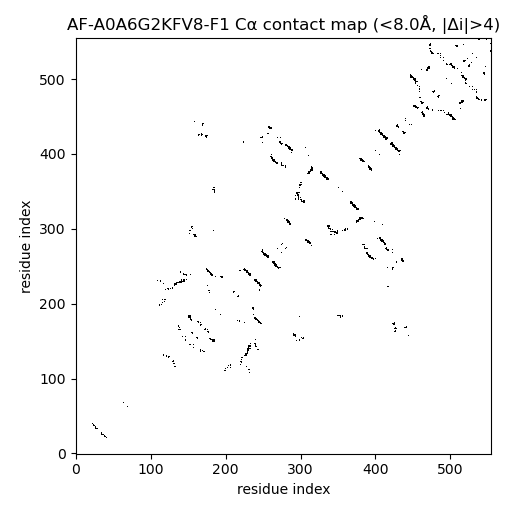 1 548 ? -0.388 -21.119 -16.131 1.00 66.69 548 LYS A CA 1
ATOM 4276 C C . LYS A 1 548 ? 0.750 -20.468 -15.335 1.00 66.69 548 LYS A C 1
ATOM 4278 O O . LYS A 1 548 ? 1.790 -21.097 -15.156 1.00 66.69 548 LYS A O 1
ATOM 4283 N N . GLY A 1 549 ? 0.583 -19.212 -14.903 1.00 56.25 549 GLY A N 1
ATOM 4284 C CA . GLY A 1 549 ? 1.622 -18.422 -14.226 1.00 56.25 549 GLY A CA 1
ATOM 4285 C C . GLY A 1 549 ? 2.164 -19.078 -12.953 1.00 56.25 549 GLY A C 1
ATOM 4286 O O . GLY A 1 549 ? 3.360 -18.988 -12.686 1.00 56.25 549 GLY A O 1
ATOM 4287 N N . ASP A 1 550 ? 1.320 -19.833 -12.247 1.00 53.22 550 ASP A N 1
ATOM 4288 C CA . ASP A 1 550 ? 1.683 -20.505 -10.991 1.00 53.22 550 ASP A CA 1
ATOM 4289 C C . ASP A 1 550 ? 2.428 -21.838 -11.208 1.00 53.22 550 ASP A C 1
ATOM 4291 O O . ASP A 1 550 ? 2.842 -22.501 -10.257 1.00 53.22 550 ASP A O 1
ATOM 4295 N N . TRP A 1 551 ? 2.616 -22.254 -12.468 1.00 62.22 551 TRP A N 1
ATOM 4296 C CA . TRP A 1 551 ? 2.950 -23.628 -12.840 1.00 62.22 551 TRP A CA 1
ATOM 4297 C C . TRP A 1 551 ? 4.138 -23.717 -13.799 1.00 62.22 551 TRP A C 1
ATOM 4299 O O . TRP A 1 551 ? 3.985 -23.957 -14.994 1.00 62.22 551 TRP A O 1
ATOM 4309 N N . VAL A 1 552 ? 5.358 -23.643 -13.250 1.00 48.75 552 VAL A N 1
ATOM 4310 C CA . VAL A 1 552 ? 6.643 -23.719 -13.995 1.00 48.75 552 VAL A CA 1
ATOM 4311 C C . VAL A 1 552 ? 6.785 -24.990 -14.861 1.00 48.75 552 VAL A C 1
ATOM 4313 O O . VAL A 1 552 ? 7.604 -25.030 -15.775 1.00 48.75 552 VAL A O 1
ATOM 4316 N N . ARG A 1 553 ? 6.000 -26.043 -14.585 1.00 56.72 553 ARG A N 1
ATOM 4317 C CA . ARG A 1 553 ? 6.019 -27.334 -15.301 1.00 56.72 553 ARG A CA 1
ATOM 4318 C C . ARG A 1 553 ? 5.031 -27.431 -16.472 1.00 56.72 553 ARG A C 1
ATOM 4320 O O . ARG A 1 553 ? 5.061 -28.435 -17.178 1.00 56.72 553 ARG A O 1
ATOM 4327 N N . CYS A 1 554 ? 4.179 -26.428 -16.671 1.00 62.03 554 CYS A N 1
ATOM 4328 C CA . CYS A 1 554 ? 3.258 -26.356 -17.800 1.00 62.03 554 CYS A CA 1
ATOM 4329 C C . CYS A 1 554 ? 4.065 -26.050 -19.090 1.00 62.03 554 CYS A C 1
ATOM 4331 O O . CYS A 1 554 ? 4.666 -24.973 -19.155 1.00 62.03 554 CYS A O 1
ATOM 4333 N N . PRO A 1 555 ? 4.181 -26.993 -20.054 1.00 55.75 555 PRO A N 1
ATOM 4334 C CA . PRO A 1 555 ? 5.167 -26.915 -21.141 1.00 55.75 555 PRO A CA 1
ATOM 4335 C C . PRO A 1 555 ? 4.840 -25.938 -22.278 1.00 55.75 555 PRO A C 1
ATOM 4337 O O . PRO A 1 555 ? 3.642 -25.723 -22.580 1.00 55.75 555 PRO A O 1
#

Radius of gyration: 30.1 Å; Cα contacts (8 Å, |Δi|>4): 1004; chains: 1; bounding box: 98×71×72 Å

Foldseek 3Di:
DDDDDDDDDDDDPDDDDPDDDDWDFDWDDDPPDTDRPDGDDDDPDDDDDDDDDDDDDDDDDDDDDPVVVVVVVVDDDDPVVVVVVVVVVVVVVVVVVVCLPDDDDPVVVVVLQVLLLVLLQVLLVVVVADRAAADDQCLQQVQQVQCVVQVAKAQAGLQRDGSLRSRQLSVAWFDKDKDKDKGGGDDDPVVVDAFDDPSSVVSVVVSVVLCVDPRSVCRSNPNQFHHWHWHWDDDRHMIMIMTMTGGAFKDWPADWKFFLQKTKTKTFTDDQWWADAQDWKKWKFWDAAGGGADSLLRLLWHDADTHHGAEIEHEADDPPDDDPDFKDKDAFDDWHFDRSVVPDRPRDHDPDSVSSVVSPVNRVVPTDTGHIDIHGYWYWPDFGDDTRMTITMTRRVVSCVVRAWGWIWMWIWTDDPRHIDTGTIHTWGDHNVNRITDNNNDPPQPFKDKFFFQDDPALQWTQTNNFIEGEFFWDADDPVDPLRVVSRVLCCVQAPHRAIKMWGFWPLACPPVTYIFIGRDNDGSVCSSVVSVSIHTDLVRLVRTPPCPVPPPND